Protein AF-A0A661H367-F1 (afdb_monomer_lite)

Foldseek 3Di:
DPDDDLVLCVVLAFQWFAFQVQFDPQCVVQWPQDDPRITTGDVVVQVVLLVVLLLVLLQCLLVVFAEEEEDQDPLQLVLQVVLCVVLVHFYFRHDDDQCVQVVVVVVVVLLVLLVVLVVCVVVVVLVVDDPVVSVVSVVSNVVSCNGCVSVSPPPHHGQAYEYQECPRCVSVLVSCLVVVRAYAYEDGRNDNPPSHPRYRDTDRNRSSNSNVSSNSSSVSSNVSNVVHPPPPPPPPPQPADVVGDGDDDDDDDDDDDDDDDDDDDDDDDDDDDDDDDCVVVVVVVVVVVVVVVVVVVVVVVVVVVVVVVVVVVVVVVVVVVVVVVVVVVVVVVVVVVVVVVVVVVVVVVVVVVVVVVVVVVVVVVVVVVVVVVVVVVVVVVVVVVVVVVVVVVVVVVVVVVVVVVVVVVVVVVVVVVVVVVVVD

Radius of gyration: 47.29 Å; chains: 1; bounding box: 108×113×155 Å

Secondary structure (DSSP, 8-state):
-----HHHHHHHTTTEEEETTS--GGGGGGEEEEETTEEEE-HHHHHHHHHHHHHHHHHHHHTT--EEEE--SHHHHHHHHHHHHHHT--EE-S-PPTTTTTTHHHHHHHHHHHHHHHHHHHTTGGGGS-HHHHHHHHHHHHHHHHHHGGGTT--S--SEEEEE-TTTTHHHHHHHHHHT--EEEEE-TTS--TT-SEEEES-SS-HHHHHHHHHHHHHHHHHHHHTS-----------B-TT--B---PPP------------------------SSHHHHHHHHHHHHHHHHHHHHHHHHHHHHHHHHHHHHHHHHHHHHHHHHHHHHHHHHHHHHHHHHHHHHHHHHHHHHHHHHHHHHHHHHHHHHHHHHHHHHHHHHHHHHHHHHHHHHHHHHHHHHHHHHHHHHHHHHHHHHHHTT--

pLDDT: mean 75.85, std 22.74, range [24.61, 97.81]

Sequence (424 aa):
MPNITMRQMLEAGVHFGHQTRYWDPKMAPYIFGARGKIHIINLEKSLPMLVDSMNFIGGIAAKRGNIIFVGTKRAASKSIAEEAQRCGMPYVSHRWLGGMLTNFRTIRQSIKRLRQIEKMEEDGSFARLVKKEVLQLTREQEKLEKTLGGIKDMKGLPDAMFVIDVGHEDIAVKEARKLGIPVIAVVDTNCSPNNLDYVIPGNDDAIRSIRLYTQLAADAILEGRASVPHIEDSDEFVELDEHGNPVKRAAKAPKAKADKAAPKKVAKKVVVKKAPEVAEKIEAKAAEVTEKVKTEVAKVTEKVEAAAEELTEKVKAEVSEVAEKVKAEATKVVEKAKADTAEITEKVKAEVSEVAEKVKTEASKVAEKVKAEAAKVVEKVEAAAEEIAEKVEATVPKKKAAAKKKVAKKKTTKKKVAKKAAED

Structure (mmCIF, N/CA/C/O backbone):
data_AF-A0A661H367-F1
#
_entry.id   AF-A0A661H367-F1
#
loop_
_atom_site.group_PDB
_atom_site.id
_atom_site.type_symbol
_atom_site.label_atom_id
_atom_site.label_alt_id
_atom_site.label_comp_id
_atom_site.label_asym_id
_atom_site.label_entity_id
_atom_site.label_seq_id
_atom_site.pdbx_PDB_ins_code
_atom_site.Cartn_x
_atom_site.Cartn_y
_atom_site.Cartn_z
_atom_site.occupancy
_atom_site.B_iso_or_equiv
_atom_site.auth_seq_id
_atom_site.auth_comp_id
_atom_site.auth_asym_id
_atom_site.auth_atom_id
_atom_site.pdbx_PDB_model_num
ATOM 1 N N . MET A 1 1 ? -9.021 -12.957 -15.674 1.00 59.44 1 MET A N 1
ATOM 2 C CA . MET A 1 1 ? -8.026 -11.929 -15.324 1.00 59.44 1 MET A CA 1
ATOM 3 C C . MET A 1 1 ? -8.018 -10.836 -16.370 1.00 59.44 1 MET A C 1
ATOM 5 O O . MET A 1 1 ? -8.170 -11.154 -17.551 1.00 59.44 1 MET A O 1
ATOM 9 N N . PRO A 1 2 ? -7.800 -9.569 -15.981 1.00 58.97 2 PRO A N 1
ATOM 10 C CA . PRO A 1 2 ? -7.563 -8.496 -16.936 1.00 58.97 2 PRO A CA 1
ATOM 11 C C . PRO A 1 2 ? -6.295 -8.796 -17.749 1.00 58.97 2 PRO A C 1
ATOM 13 O O . PRO A 1 2 ? -5.210 -8.984 -17.200 1.00 58.97 2 PRO A O 1
ATOM 16 N N . ASN A 1 3 ? -6.438 -8.853 -19.073 1.00 75.44 3 ASN A N 1
ATOM 17 C CA . ASN A 1 3 ? -5.317 -9.036 -19.991 1.00 75.44 3 ASN A CA 1
ATOM 18 C C . ASN A 1 3 ? -4.478 -7.755 -20.022 1.00 75.44 3 ASN A C 1
ATOM 20 O O . ASN A 1 3 ? -4.769 -6.840 -20.795 1.00 75.44 3 ASN A O 1
ATOM 24 N N . ILE A 1 4 ? -3.450 -7.677 -19.174 1.00 87.88 4 ILE A N 1
ATOM 25 C CA . ILE A 1 4 ? -2.511 -6.562 -19.219 1.00 87.88 4 ILE A CA 1
ATOM 26 C C . ILE A 1 4 ? -1.528 -6.721 -20.375 1.00 87.88 4 ILE A C 1
ATOM 28 O O . ILE A 1 4 ? -0.967 -7.789 -20.614 1.00 87.88 4 ILE A O 1
ATOM 32 N N . THR A 1 5 ? -1.304 -5.629 -21.096 1.00 92.88 5 THR A N 1
ATOM 33 C CA . THR A 1 5 ? -0.332 -5.579 -22.190 1.00 92.88 5 THR A CA 1
ATOM 34 C C . THR A 1 5 ? 0.922 -4.816 -21.771 1.00 92.88 5 THR A C 1
ATOM 36 O O . THR A 1 5 ? 0.854 -3.852 -21.005 1.00 92.88 5 THR A O 1
ATOM 39 N N . MET A 1 6 ? 2.078 -5.169 -22.348 1.00 92.88 6 MET A N 1
ATOM 40 C CA . MET A 1 6 ? 3.320 -4.402 -22.147 1.00 92.88 6 MET A CA 1
ATOM 41 C C . MET A 1 6 ? 3.151 -2.917 -22.505 1.00 92.88 6 MET A C 1
ATOM 43 O O . MET A 1 6 ? 3.746 -2.048 -21.872 1.00 92.88 6 MET A O 1
ATOM 47 N N . ARG A 1 7 ? 2.290 -2.610 -23.485 1.00 93.56 7 ARG A N 1
ATOM 48 C CA . ARG A 1 7 ? 1.959 -1.237 -23.878 1.00 93.56 7 ARG A CA 1
ATOM 49 C C . ARG A 1 7 ? 1.334 -0.441 -22.731 1.00 93.56 7 ARG A C 1
ATOM 51 O O . ARG A 1 7 ? 1.752 0.688 -22.501 1.00 93.56 7 ARG A O 1
ATOM 58 N N . GLN A 1 8 ? 0.386 -1.025 -22.000 1.00 94.00 8 GLN A N 1
ATOM 59 C CA . GLN A 1 8 ? -0.237 -0.370 -20.844 1.00 94.00 8 GLN A CA 1
ATOM 60 C C . GLN A 1 8 ? 0.781 -0.120 -19.723 1.00 94.00 8 GLN A C 1
ATOM 62 O O . GLN A 1 8 ? 0.785 0.955 -19.130 1.00 94.00 8 GLN A O 1
ATOM 67 N N . MET A 1 9 ? 1.699 -1.064 -19.476 1.00 94.56 9 MET A N 1
ATOM 68 C CA . MET A 1 9 ? 2.781 -0.877 -18.496 1.00 94.56 9 MET A CA 1
ATOM 69 C C . MET A 1 9 ? 3.755 0.240 -18.909 1.00 94.56 9 MET A C 1
ATOM 71 O O . MET A 1 9 ? 4.189 1.035 -18.071 1.00 94.56 9 MET A O 1
ATOM 75 N N . LEU A 1 10 ? 4.080 0.339 -20.204 1.00 94.62 10 LEU A N 1
ATOM 76 C CA . LEU A 1 10 ? 4.885 1.438 -20.743 1.00 94.62 10 LEU A CA 1
ATOM 77 C C . LEU A 1 10 ? 4.183 2.787 -20.567 1.00 94.62 10 LEU A C 1
ATOM 79 O O . LEU A 1 10 ? 4.796 3.727 -20.066 1.00 94.62 10 LEU A O 1
ATOM 83 N N . GLU A 1 11 ? 2.902 2.873 -20.924 1.00 94.88 11 GLU A N 1
ATOM 84 C CA . GLU A 1 11 ? 2.102 4.098 -20.833 1.00 94.88 11 GLU A CA 1
ATOM 85 C C . GLU A 1 11 ? 1.917 4.575 -19.386 1.00 94.88 11 GLU A C 1
ATOM 87 O O . GLU A 1 11 ? 2.019 5.774 -19.104 1.00 94.88 11 GLU A O 1
ATOM 92 N N . ALA A 1 12 ? 1.726 3.640 -18.452 1.00 95.38 12 ALA A N 1
ATOM 93 C CA . ALA A 1 12 ? 1.651 3.920 -17.021 1.00 95.38 12 ALA A CA 1
ATOM 94 C C . ALA A 1 12 ? 3.002 4.338 -16.408 1.00 95.38 12 ALA A C 1
ATOM 96 O O . ALA A 1 12 ? 3.026 4.898 -15.312 1.00 95.38 12 ALA A O 1
ATOM 97 N N . GLY A 1 13 ? 4.118 4.112 -17.110 1.00 95.69 13 GLY A N 1
ATOM 98 C CA . GLY A 1 13 ? 5.458 4.485 -16.652 1.00 95.69 13 GLY A CA 1
ATOM 99 C C . GLY A 1 13 ? 6.113 3.471 -15.710 1.00 95.69 13 GLY A C 1
ATOM 100 O O . GLY A 1 13 ? 6.983 3.852 -14.933 1.00 95.69 13 GLY A O 1
ATOM 101 N N . VAL A 1 14 ? 5.729 2.191 -15.784 1.00 96.56 14 VAL A N 1
ATOM 102 C CA . VAL A 1 14 ? 6.268 1.102 -14.938 1.00 96.56 14 VAL A CA 1
ATOM 103 C C . VAL A 1 14 ? 7.763 0.848 -15.172 1.00 96.56 14 VAL A C 1
ATOM 105 O O . VAL A 1 14 ? 8.480 0.438 -14.269 1.00 96.56 14 VAL A O 1
ATOM 108 N N . HIS A 1 15 ? 8.242 1.106 -16.386 1.00 96.44 15 HIS A N 1
ATOM 109 C CA . HIS A 1 15 ? 9.617 0.842 -16.811 1.00 96.44 15 HIS A CA 1
ATOM 110 C C . HIS A 1 15 ? 10.653 1.832 -16.261 1.00 96.44 15 HIS A C 1
ATOM 112 O O . HIS A 1 15 ? 11.850 1.591 -16.410 1.00 96.44 15 HIS A O 1
ATOM 118 N N . PHE A 1 16 ? 10.228 2.956 -15.683 1.00 97.00 16 PHE A N 1
ATOM 119 C CA . PHE A 1 16 ? 11.150 3.913 -15.079 1.00 97.00 16 PHE A CA 1
ATOM 120 C C . PHE A 1 16 ? 11.562 3.431 -13.694 1.00 97.00 16 PHE A C 1
ATOM 122 O O . PHE A 1 16 ? 10.696 3.154 -12.876 1.00 97.00 16 PHE A O 1
ATOM 129 N N . GLY A 1 17 ? 12.864 3.350 -13.441 1.00 95.69 17 GLY A N 1
ATOM 130 C CA . GLY A 1 17 ? 13.389 3.168 -12.094 1.00 95.69 17 GLY A CA 1
ATOM 131 C C . GLY A 1 17 ? 13.978 4.450 -11.511 1.00 95.69 17 GLY A C 1
ATOM 132 O O . GLY A 1 17 ? 13.756 5.557 -12.006 1.00 95.69 17 GLY A O 1
ATOM 133 N N . HIS A 1 18 ? 14.812 4.286 -10.493 1.00 95.62 18 HIS A N 1
ATOM 134 C CA . HIS A 1 18 ? 15.560 5.354 -9.845 1.00 95.62 18 HIS A CA 1
ATOM 135 C C . HIS A 1 18 ? 16.858 5.724 -10.588 1.00 95.62 18 HIS A C 1
ATOM 137 O O . HIS A 1 18 ? 17.266 5.136 -11.597 1.00 95.62 18 HIS A O 1
ATOM 143 N N . GLN A 1 19 ? 17.533 6.757 -10.075 1.00 96.38 19 GLN A N 1
ATOM 144 C CA . GLN A 1 19 ? 18.829 7.199 -10.585 1.00 96.38 19 GLN A CA 1
ATOM 145 C C . GLN A 1 19 ? 19.909 6.127 -10.393 1.00 96.38 19 GLN A C 1
ATOM 147 O O . GLN A 1 19 ? 19.949 5.458 -9.362 1.00 96.38 19 GLN A O 1
ATOM 152 N N . THR A 1 20 ? 20.874 6.059 -11.314 1.00 94.00 20 THR A N 1
ATOM 153 C CA . THR A 1 20 ? 21.928 5.022 -11.324 1.00 94.00 20 THR A CA 1
ATOM 154 C C . THR A 1 20 ? 22.820 4.968 -10.082 1.00 94.00 20 THR A C 1
ATOM 156 O O . THR A 1 20 ? 23.511 3.983 -9.855 1.00 94.00 20 THR A O 1
ATOM 159 N N . ARG A 1 21 ? 22.834 6.027 -9.268 1.00 94.88 21 ARG A N 1
ATOM 160 C CA . ARG A 1 21 ? 23.599 6.092 -8.012 1.00 94.88 21 ARG A CA 1
ATOM 161 C C . ARG A 1 21 ? 22.898 5.448 -6.813 1.00 94.88 21 ARG A C 1
ATOM 163 O O . ARG A 1 21 ? 23.562 5.194 -5.819 1.00 94.88 21 ARG A O 1
ATOM 170 N N . TYR A 1 22 ? 21.585 5.235 -6.889 1.00 92.06 22 TYR A N 1
ATOM 171 C CA . TYR A 1 22 ? 20.766 4.750 -5.772 1.00 92.06 22 TYR A CA 1
ATOM 172 C C . TYR A 1 22 ? 20.298 3.305 -5.961 1.00 92.06 22 TYR A C 1
ATOM 174 O O . TYR A 1 22 ? 19.381 2.876 -5.274 1.00 92.06 22 TYR A O 1
ATOM 182 N N . TRP A 1 23 ? 20.892 2.568 -6.898 1.00 94.25 23 TRP A N 1
ATOM 183 C CA . TRP A 1 23 ? 20.453 1.216 -7.218 1.00 94.25 23 TRP A CA 1
ATOM 184 C C . TRP A 1 23 ? 20.989 0.163 -6.234 1.00 94.25 23 TRP A C 1
ATOM 186 O O . TRP A 1 23 ? 22.117 0.268 -5.745 1.00 94.25 23 TRP A O 1
ATOM 196 N N . ASP A 1 24 ? 20.190 -0.870 -5.975 1.00 94.62 24 ASP A N 1
ATOM 197 C CA . ASP A 1 24 ? 20.598 -2.079 -5.266 1.00 94.62 24 ASP A CA 1
ATOM 198 C C . ASP A 1 24 ? 21.193 -3.082 -6.279 1.00 94.62 24 ASP A C 1
ATOM 200 O O . ASP A 1 24 ? 20.520 -3.457 -7.247 1.00 94.62 24 ASP A O 1
ATOM 204 N N . PRO A 1 25 ? 22.431 -3.576 -6.076 1.00 94.94 25 PRO A N 1
ATOM 205 C CA . PRO A 1 25 ? 23.066 -4.521 -6.996 1.00 94.94 25 PRO A CA 1
ATOM 206 C C . PRO A 1 25 ? 22.274 -5.814 -7.245 1.00 94.94 25 PRO A C 1
ATOM 208 O O . PRO A 1 25 ? 22.415 -6.429 -8.301 1.00 94.94 25 PRO A O 1
ATOM 211 N N . LYS A 1 26 ? 21.424 -6.248 -6.308 1.00 94.69 26 LYS A N 1
ATOM 212 C CA . LYS A 1 26 ? 20.593 -7.454 -6.461 1.00 94.69 26 LYS A CA 1
ATOM 213 C C . LYS A 1 26 ? 19.439 -7.251 -7.437 1.00 94.69 26 LYS A C 1
ATOM 215 O O . LYS A 1 26 ? 18.893 -8.239 -7.920 1.00 94.69 26 LYS A O 1
ATOM 220 N N . MET A 1 27 ? 19.099 -6.004 -7.770 1.00 95.06 27 MET A N 1
ATOM 221 C CA . MET A 1 27 ? 18.138 -5.693 -8.829 1.00 95.06 27 MET A CA 1
ATOM 222 C C . MET A 1 27 ? 18.734 -5.803 -10.236 1.00 95.06 27 MET A C 1
ATOM 224 O O . MET A 1 27 ? 17.979 -5.742 -11.205 1.00 95.06 27 MET A O 1
ATOM 228 N N . ALA A 1 28 ? 20.047 -6.042 -10.383 1.00 94.06 28 ALA A N 1
ATOM 229 C CA . ALA A 1 28 ? 20.707 -6.193 -11.685 1.00 94.06 28 ALA A CA 1
ATOM 230 C C . ALA A 1 28 ? 19.980 -7.121 -12.678 1.00 94.06 28 ALA A C 1
ATOM 232 O O . ALA A 1 28 ? 19.849 -6.731 -13.837 1.00 94.06 28 ALA A O 1
ATOM 233 N N . PRO A 1 29 ? 19.440 -8.295 -12.281 1.00 94.75 29 PRO A N 1
ATOM 234 C CA . PRO A 1 29 ? 18.737 -9.173 -13.214 1.00 94.75 29 PRO A CA 1
ATOM 235 C C . PRO A 1 29 ? 17.450 -8.565 -13.786 1.00 94.75 29 PRO A C 1
ATOM 237 O O . PRO A 1 29 ? 17.019 -8.978 -14.861 1.00 94.75 29 PRO A O 1
ATOM 240 N N . TYR A 1 30 ? 16.825 -7.619 -13.086 1.00 95.69 30 TYR A N 1
ATOM 241 C CA . TYR A 1 30 ? 15.553 -7.004 -13.470 1.00 95.69 30 TYR A CA 1
ATOM 242 C C . TYR A 1 30 ? 15.728 -5.671 -14.207 1.00 95.69 30 TYR A C 1
ATOM 244 O O . TYR A 1 30 ? 14.757 -5.122 -14.723 1.00 95.69 30 TYR A O 1
ATOM 252 N N . ILE A 1 31 ? 16.954 -5.155 -14.293 1.00 96.12 31 ILE A N 1
ATOM 253 C CA . ILE A 1 31 ? 17.273 -3.907 -14.986 1.00 96.12 31 ILE A CA 1
ATOM 254 C C . ILE A 1 31 ? 17.646 -4.226 -16.437 1.00 96.12 31 ILE A C 1
ATOM 256 O O . ILE A 1 31 ? 18.522 -5.043 -16.703 1.00 96.12 31 ILE A O 1
ATOM 260 N N . PHE A 1 32 ? 16.986 -3.564 -17.386 1.00 96.19 32 PHE A N 1
ATOM 261 C CA . PHE A 1 32 ? 17.291 -3.667 -18.815 1.00 96.19 32 PHE A CA 1
ATOM 262 C C . PHE A 1 32 ? 18.526 -2.839 -19.197 1.00 96.19 32 PHE A C 1
ATOM 264 O O . PHE A 1 32 ? 19.344 -3.254 -20.011 1.00 96.19 32 PHE A O 1
ATOM 271 N N . GLY A 1 33 ? 18.669 -1.652 -18.605 1.00 95.31 33 GLY A N 1
ATOM 272 C CA . GLY A 1 33 ? 19.782 -0.744 -18.871 1.00 95.31 33 GLY A CA 1
ATOM 273 C C . GLY A 1 33 ? 19.618 0.591 -18.152 1.00 95.31 33 GLY A C 1
ATOM 274 O O . GLY A 1 33 ? 18.837 0.708 -17.209 1.00 95.31 33 GLY A O 1
ATOM 275 N N . ALA A 1 34 ? 20.344 1.615 -18.596 1.00 95.00 34 ALA A N 1
ATOM 276 C CA . ALA A 1 34 ? 20.198 2.977 -18.088 1.00 95.00 34 ALA A CA 1
ATOM 277 C C . ALA A 1 34 ? 20.169 3.992 -19.237 1.00 95.00 34 ALA A C 1
ATOM 279 O O . ALA A 1 34 ? 20.954 3.901 -20.180 1.00 95.00 34 ALA A O 1
ATOM 280 N N . ARG A 1 35 ? 19.284 4.990 -19.145 1.00 95.75 35 ARG A N 1
ATOM 281 C CA . ARG A 1 35 ? 19.180 6.106 -20.098 1.00 95.75 35 ARG A CA 1
ATOM 282 C C . ARG A 1 35 ? 19.041 7.407 -19.325 1.00 95.75 35 ARG A C 1
ATOM 284 O O . ARG A 1 35 ? 18.224 7.506 -18.420 1.00 95.75 35 ARG A O 1
ATOM 291 N N . GLY A 1 36 ? 19.848 8.413 -19.661 1.00 93.25 36 GLY A N 1
ATOM 292 C CA . GLY A 1 36 ? 19.768 9.716 -18.989 1.00 93.25 36 GLY A CA 1
ATOM 293 C C . GLY A 1 36 ? 19.978 9.643 -17.469 1.00 93.25 36 GLY A C 1
ATOM 294 O O . GLY A 1 36 ? 19.360 10.408 -16.741 1.00 93.25 36 GLY A O 1
ATOM 295 N N . LYS A 1 37 ? 20.838 8.724 -16.993 1.00 94.25 37 LYS A N 1
ATOM 296 C CA . LYS A 1 37 ? 21.111 8.443 -15.565 1.00 94.25 37 LYS A CA 1
ATOM 297 C C . LYS A 1 37 ? 19.939 7.837 -14.778 1.00 94.25 37 LYS A C 1
ATOM 299 O O . LYS A 1 37 ? 20.017 7.783 -13.553 1.00 94.25 37 LYS A O 1
ATOM 304 N N . ILE A 1 38 ? 18.899 7.360 -15.456 1.00 96.31 38 ILE A N 1
ATOM 305 C CA . ILE A 1 38 ? 17.772 6.635 -14.861 1.00 96.31 38 ILE A CA 1
ATOM 306 C C . ILE A 1 38 ? 17.841 5.178 -15.319 1.00 96.31 38 ILE A C 1
ATOM 308 O O . ILE A 1 38 ? 18.082 4.914 -16.503 1.00 96.31 38 ILE A O 1
ATOM 312 N N . HIS A 1 39 ? 17.662 4.236 -14.396 1.00 96.88 39 HIS A N 1
ATOM 313 C CA . HIS A 1 39 ? 17.560 2.824 -14.747 1.00 96.88 39 HIS A CA 1
ATOM 314 C C . HIS A 1 39 ? 16.228 2.519 -15.431 1.00 96.88 39 HIS A C 1
ATOM 316 O O . HIS A 1 39 ? 15.185 3.058 -15.074 1.00 96.88 39 HIS A O 1
ATOM 322 N N . ILE A 1 40 ? 16.277 1.640 -16.427 1.00 96.94 40 ILE A N 1
ATOM 323 C CA . ILE A 1 40 ? 15.097 1.127 -17.116 1.00 96.94 40 ILE A CA 1
ATOM 324 C C . ILE A 1 40 ? 14.875 -0.301 -16.638 1.00 96.94 40 ILE A C 1
ATOM 326 O O . ILE A 1 40 ? 15.765 -1.144 -16.769 1.00 96.94 40 ILE A O 1
ATOM 330 N N . ILE A 1 41 ? 13.695 -0.567 -16.094 1.00 97.19 41 ILE A N 1
ATOM 331 C CA . ILE A 1 41 ? 13.276 -1.888 -15.622 1.00 97.19 41 ILE A CA 1
ATOM 332 C C . ILE A 1 41 ? 12.848 -2.739 -16.823 1.00 97.19 41 ILE A C 1
ATOM 334 O O . ILE A 1 41 ? 12.212 -2.247 -17.760 1.00 97.19 41 ILE A O 1
ATOM 338 N N . ASN A 1 42 ? 13.215 -4.021 -16.816 1.00 96.31 42 ASN A N 1
ATOM 339 C CA . ASN A 1 42 ? 12.903 -4.951 -17.892 1.00 96.31 42 ASN A CA 1
ATOM 340 C C . ASN A 1 42 ? 11.453 -5.457 -17.802 1.00 96.31 42 ASN A C 1
ATOM 342 O O . ASN A 1 42 ? 11.155 -6.396 -17.061 1.00 96.31 42 ASN A O 1
ATOM 346 N N . LEU A 1 43 ? 10.572 -4.887 -18.628 1.00 95.12 43 LEU A N 1
ATOM 347 C CA . LEU A 1 43 ? 9.160 -5.271 -18.687 1.00 95.12 43 LEU A CA 1
ATOM 348 C C . LEU A 1 43 ? 8.909 -6.697 -19.191 1.00 95.12 43 LEU A C 1
ATOM 350 O O . LEU A 1 43 ? 7.883 -7.273 -18.837 1.00 95.12 43 LEU A O 1
ATOM 354 N N . GLU A 1 44 ? 9.825 -7.287 -19.965 1.00 94.56 44 GLU A N 1
ATOM 355 C CA . GLU A 1 44 ? 9.702 -8.686 -20.406 1.00 94.56 44 GLU A CA 1
ATOM 356 C C . GLU A 1 44 ? 9.755 -9.646 -19.215 1.00 94.56 44 GLU A C 1
ATOM 358 O O . GLU A 1 44 ? 9.139 -10.707 -19.246 1.00 94.56 44 GLU A O 1
ATOM 363 N N . LYS A 1 45 ? 10.462 -9.252 -18.147 1.00 94.06 45 LYS A N 1
ATOM 364 C CA . LYS A 1 45 ? 10.489 -9.973 -16.871 1.00 94.06 45 LYS A CA 1
ATOM 365 C C . LYS A 1 45 ? 9.356 -9.532 -15.952 1.00 94.06 45 LYS A C 1
ATOM 367 O O . LYS A 1 45 ? 8.729 -10.375 -15.323 1.00 94.06 45 LYS A O 1
ATOM 372 N N . SER A 1 46 ? 9.061 -8.234 -15.892 1.00 95.06 46 SER A N 1
ATOM 373 C CA . SER A 1 46 ? 8.014 -7.716 -15.007 1.00 95.06 46 SER A CA 1
ATOM 374 C C . SER A 1 46 ? 6.621 -8.233 -15.347 1.00 95.06 46 SER A C 1
ATOM 376 O O . SER A 1 46 ? 5.855 -8.522 -14.437 1.00 95.06 46 SER A O 1
ATOM 378 N N . LEU A 1 47 ? 6.274 -8.349 -16.633 1.00 94.56 47 LEU A N 1
ATOM 379 C CA . LEU A 1 47 ? 4.944 -8.782 -17.064 1.00 94.56 47 LEU A CA 1
ATOM 380 C C . LEU A 1 47 ? 4.584 -10.205 -16.586 1.00 94.56 47 LEU A C 1
ATOM 382 O O . LEU A 1 47 ? 3.549 -10.333 -15.933 1.00 94.56 47 LEU A O 1
ATOM 386 N N . PRO A 1 48 ? 5.382 -11.263 -16.842 1.00 94.94 48 PRO A N 1
ATOM 387 C CA . PRO A 1 48 ? 5.054 -12.599 -16.345 1.00 94.94 48 PRO A CA 1
ATOM 388 C C . PRO A 1 48 ? 5.009 -12.642 -14.812 1.00 94.94 48 PRO A C 1
ATOM 390 O O . PRO A 1 48 ? 4.057 -13.172 -14.252 1.00 94.94 48 PRO A O 1
ATOM 393 N N . MET A 1 49 ? 5.952 -11.988 -14.125 1.00 95.56 49 MET A N 1
ATOM 394 C CA . MET A 1 49 ? 5.969 -11.950 -12.656 1.00 95.56 49 MET A CA 1
ATOM 395 C C . MET A 1 49 ? 4.753 -11.217 -12.065 1.00 95.56 49 MET A C 1
ATOM 397 O O . MET A 1 49 ? 4.217 -11.620 -11.031 1.00 95.56 49 MET A O 1
ATOM 401 N N . LEU A 1 50 ? 4.286 -10.155 -12.729 1.00 95.31 50 LEU A N 1
ATOM 402 C CA . LEU A 1 50 ? 3.053 -9.457 -12.378 1.00 95.31 50 LEU A CA 1
ATOM 403 C C . LEU A 1 50 ? 1.848 -10.388 -12.530 1.00 95.31 50 LEU A C 1
ATOM 405 O O . LEU A 1 50 ? 1.035 -10.477 -11.617 1.00 95.31 50 LEU A O 1
ATOM 409 N N . VAL A 1 51 ? 1.745 -11.105 -13.650 1.00 94.69 51 VAL A N 1
ATOM 410 C CA . VAL A 1 51 ? 0.651 -12.055 -13.903 1.00 94.69 51 VAL A CA 1
ATOM 411 C C . VAL A 1 51 ? 0.642 -13.178 -12.862 1.00 94.69 51 VAL A C 1
ATOM 413 O O . VAL A 1 51 ? -0.412 -13.469 -12.300 1.00 94.69 51 VAL A O 1
ATOM 416 N N . ASP A 1 52 ? 1.800 -13.752 -12.537 1.00 95.25 52 ASP A N 1
ATOM 417 C CA . ASP A 1 52 ? 1.933 -14.791 -11.507 1.00 95.25 52 ASP A CA 1
ATOM 418 C C . ASP A 1 52 ? 1.511 -14.280 -10.122 1.00 95.25 52 ASP A C 1
ATOM 420 O O . ASP A 1 52 ? 0.792 -14.960 -9.386 1.00 95.25 52 ASP A O 1
ATOM 424 N N . SER A 1 53 ? 1.878 -13.040 -9.795 1.00 95.56 53 SER A N 1
ATOM 425 C CA . SER A 1 53 ? 1.470 -12.383 -8.550 1.00 95.56 53 SER A CA 1
ATOM 426 C C . SER A 1 53 ? -0.046 -12.168 -8.485 1.00 95.56 53 SER A C 1
ATOM 428 O O . SER A 1 53 ? -0.669 -12.446 -7.460 1.00 95.56 53 SER A O 1
ATOM 430 N N . MET A 1 54 ? -0.664 -11.714 -9.580 1.00 95.06 54 MET A N 1
ATOM 431 C CA . MET A 1 54 ? -2.116 -11.503 -9.650 1.00 95.06 54 MET A CA 1
ATOM 432 C C . MET A 1 54 ? -2.892 -12.824 -9.586 1.00 95.06 54 MET A C 1
ATOM 434 O O . MET A 1 54 ? -3.925 -12.894 -8.920 1.00 95.06 54 MET A O 1
ATOM 438 N N . ASN A 1 55 ? -2.366 -13.892 -10.191 1.00 94.31 55 ASN A N 1
ATOM 439 C CA . ASN A 1 55 ? -2.904 -15.247 -10.054 1.00 94.31 55 ASN A CA 1
ATOM 440 C C . ASN A 1 55 ? -2.901 -15.717 -8.595 1.00 94.31 55 ASN A C 1
ATOM 442 O O . ASN A 1 55 ? -3.896 -16.257 -8.109 1.00 94.31 55 ASN A O 1
ATOM 446 N N . PHE A 1 56 ? -1.794 -15.497 -7.882 1.00 95.56 56 PHE A N 1
ATOM 447 C CA . PHE A 1 56 ? -1.678 -15.857 -6.471 1.00 95.56 56 PHE A CA 1
ATOM 448 C C . PHE A 1 56 ? -2.684 -15.089 -5.599 1.00 95.56 56 PHE A C 1
ATOM 450 O O . PHE A 1 56 ? -3.399 -15.697 -4.799 1.00 95.56 56 PHE A O 1
ATOM 457 N N . ILE A 1 57 ? -2.802 -13.773 -5.815 1.00 95.62 57 ILE A N 1
ATOM 458 C CA . ILE A 1 57 ? -3.794 -12.910 -5.157 1.00 95.62 57 ILE A CA 1
ATOM 459 C C . ILE A 1 57 ? -5.221 -13.422 -5.417 1.00 95.62 57 ILE A C 1
ATOM 461 O O . ILE A 1 57 ? -5.992 -13.607 -4.471 1.00 95.62 57 ILE A O 1
ATOM 465 N N . GLY A 1 58 ? -5.565 -13.715 -6.676 1.00 95.00 58 GLY A N 1
ATOM 466 C CA . GLY A 1 58 ? -6.872 -14.263 -7.047 1.00 95.00 58 GLY A CA 1
ATOM 467 C C . GLY A 1 58 ? -7.161 -15.615 -6.383 1.00 95.00 58 GLY A C 1
ATOM 468 O O . GLY A 1 58 ? -8.270 -15.846 -5.900 1.00 95.00 58 GLY A O 1
ATOM 469 N N . GLY A 1 59 ? -6.152 -16.484 -6.267 1.00 95.06 59 GLY A N 1
ATOM 470 C CA . GLY A 1 59 ? -6.265 -17.780 -5.591 1.00 95.06 59 GLY A CA 1
ATOM 471 C C . GLY A 1 59 ? -6.512 -17.683 -4.080 1.00 95.06 59 GLY A C 1
ATOM 472 O O . GLY A 1 59 ? -7.222 -18.521 -3.521 1.00 95.06 59 GLY A O 1
ATOM 473 N N . ILE A 1 60 ? -5.968 -16.663 -3.409 1.00 94.94 60 ILE A N 1
ATOM 474 C CA . ILE A 1 60 ? -6.262 -16.379 -1.993 1.00 94.94 60 ILE A CA 1
ATOM 475 C C . ILE A 1 60 ? -7.672 -15.805 -1.846 1.00 94.94 60 ILE A C 1
ATOM 477 O O . ILE A 1 60 ? -8.432 -16.243 -0.979 1.00 94.94 60 ILE A O 1
ATOM 481 N N . ALA A 1 61 ? -8.046 -14.870 -2.719 1.00 94.75 61 ALA A N 1
ATOM 482 C CA . ALA A 1 61 ? -9.367 -14.252 -2.707 1.00 94.75 61 ALA A CA 1
ATOM 483 C C . ALA A 1 61 ? -10.493 -15.276 -2.936 1.00 94.75 61 ALA A C 1
ATOM 485 O O . ALA A 1 61 ? -11.520 -15.214 -2.259 1.00 94.75 61 ALA A O 1
ATOM 486 N N . ALA A 1 62 ? -10.273 -16.265 -3.809 1.00 94.19 62 ALA A N 1
ATOM 487 C CA . ALA A 1 62 ? -11.193 -17.384 -4.017 1.00 94.19 62 ALA A CA 1
ATOM 488 C C . ALA A 1 62 ? -11.418 -18.206 -2.734 1.00 94.19 62 ALA A C 1
ATOM 490 O O . ALA A 1 62 ? -12.528 -18.643 -2.450 1.00 94.19 62 ALA A O 1
ATOM 491 N N . LYS A 1 63 ? -10.398 -18.350 -1.881 1.00 93.62 63 LYS A N 1
ATOM 492 C CA . LYS A 1 63 ? -10.514 -19.030 -0.577 1.00 93.62 63 LYS A CA 1
ATOM 493 C C . LYS A 1 63 ? -11.139 -18.152 0.516 1.00 93.62 63 LYS A C 1
ATOM 495 O O . LYS A 1 63 ? -11.089 -18.523 1.685 1.00 93.62 63 LYS A O 1
ATOM 500 N N . ARG A 1 64 ? -11.699 -16.989 0.158 1.00 90.69 64 ARG A N 1
ATOM 501 C CA . ARG A 1 64 ? -12.173 -15.945 1.085 1.00 90.69 64 ARG A CA 1
ATOM 502 C C . ARG A 1 64 ? -11.081 -15.447 2.049 1.00 90.69 64 ARG A C 1
ATOM 504 O O . ARG A 1 64 ? -11.397 -14.969 3.136 1.00 90.69 64 ARG A O 1
ATOM 511 N N . GLY A 1 65 ? -9.812 -15.537 1.646 1.00 93.25 65 GLY A N 1
ATOM 512 C CA . GLY A 1 65 ? -8.695 -15.007 2.422 1.00 93.25 65 GLY A CA 1
ATOM 513 C C . GLY A 1 65 ? -8.663 -13.478 2.428 1.00 93.25 65 GLY A C 1
ATOM 514 O O . GLY A 1 65 ? -9.168 -12.824 1.510 1.00 93.25 65 GLY A O 1
ATOM 515 N N . ASN A 1 66 ? -8.055 -12.907 3.466 1.00 94.62 66 ASN A N 1
ATOM 516 C CA . ASN A 1 66 ? -7.866 -11.465 3.605 1.00 94.62 66 ASN A CA 1
ATOM 517 C C . ASN A 1 66 ? -6.476 -11.060 3.119 1.00 94.62 66 ASN A C 1
ATOM 519 O O . ASN A 1 66 ? -5.467 -11.565 3.611 1.00 94.62 66 ASN A O 1
ATOM 523 N N . ILE A 1 67 ? -6.421 -10.102 2.199 1.00 96.81 67 ILE A N 1
ATOM 524 C CA . ILE A 1 67 ? -5.168 -9.555 1.672 1.00 96.81 67 ILE A CA 1
ATOM 525 C C . ILE A 1 67 ? -5.051 -8.116 2.153 1.00 96.81 67 ILE A C 1
ATOM 527 O O . ILE A 1 67 ? -5.941 -7.314 1.887 1.00 96.81 67 ILE A O 1
ATOM 531 N N . ILE A 1 68 ? -3.977 -7.785 2.870 1.00 96.81 68 ILE A N 1
ATOM 532 C CA . ILE A 1 68 ? -3.757 -6.413 3.336 1.00 96.81 68 ILE A CA 1
ATOM 533 C C . ILE A 1 68 ? -2.968 -5.610 2.301 1.00 96.81 68 ILE A C 1
ATOM 535 O O . ILE A 1 68 ? -1.895 -6.031 1.868 1.00 96.81 68 ILE A O 1
ATOM 539 N N . PHE A 1 69 ? -3.492 -4.446 1.923 1.00 97.75 69 PHE A N 1
ATOM 540 C CA . PHE A 1 69 ? -2.817 -3.505 1.032 1.00 97.75 69 PHE A CA 1
ATOM 541 C C . PHE A 1 69 ? -1.997 -2.511 1.850 1.00 97.75 69 PHE A C 1
ATOM 543 O O . PHE A 1 69 ? -2.525 -1.846 2.741 1.00 97.75 69 PHE A O 1
ATOM 550 N N . VAL A 1 70 ? -0.712 -2.370 1.550 1.00 97.31 70 VAL A N 1
ATOM 551 C CA . VAL A 1 70 ? 0.199 -1.515 2.314 1.00 97.31 70 VAL A CA 1
ATOM 552 C C . VAL A 1 70 ? 0.933 -0.567 1.378 1.00 97.31 70 VAL A C 1
ATOM 554 O O . VAL A 1 70 ? 1.582 -0.991 0.425 1.00 97.31 70 VAL A O 1
ATOM 557 N N . GLY A 1 71 ? 0.838 0.726 1.672 1.00 96.12 71 GLY A N 1
ATOM 558 C CA . GLY A 1 71 ? 1.670 1.745 1.042 1.00 96.12 71 GLY A CA 1
ATOM 559 C C . GLY A 1 71 ? 1.388 3.118 1.632 1.00 96.12 71 GLY A C 1
ATOM 560 O O . GLY A 1 71 ? 0.323 3.713 1.469 1.00 96.12 71 GLY A O 1
ATOM 561 N N . THR A 1 72 ? 2.383 3.607 2.351 1.00 94.69 72 THR A N 1
ATOM 562 C CA . THR A 1 72 ? 2.381 4.842 3.137 1.00 94.69 72 THR A CA 1
ATOM 563 C C . THR A 1 72 ? 2.982 6.015 2.371 1.00 94.69 72 THR A C 1
ATOM 565 O O . THR A 1 72 ? 2.785 7.181 2.727 1.00 94.69 72 THR A O 1
ATOM 568 N N . LYS A 1 73 ? 3.682 5.720 1.272 1.00 94.31 73 LYS A N 1
ATOM 569 C CA . LYS A 1 73 ? 4.224 6.709 0.344 1.00 94.31 73 LYS A CA 1
ATOM 570 C C . LYS A 1 73 ? 3.118 7.635 -0.157 1.00 94.31 73 LYS A C 1
ATOM 572 O O . LYS A 1 73 ? 2.022 7.203 -0.513 1.00 94.31 73 LYS A O 1
ATOM 577 N N . ARG A 1 74 ? 3.414 8.936 -0.255 1.00 93.94 74 ARG A N 1
ATOM 578 C CA . ARG A 1 74 ? 2.432 9.967 -0.655 1.00 93.94 74 ARG A CA 1
ATOM 579 C C . ARG A 1 74 ? 1.764 9.673 -2.002 1.00 93.94 74 ARG A C 1
ATOM 581 O O . ARG A 1 74 ? 0.586 9.970 -2.160 1.00 93.94 74 ARG A O 1
ATOM 588 N N . ALA A 1 75 ? 2.508 9.099 -2.949 1.00 94.94 75 ALA A N 1
ATOM 589 C CA . ALA A 1 75 ? 1.996 8.722 -4.265 1.00 94.94 75 ALA A CA 1
ATOM 590 C C . ALA A 1 75 ? 1.087 7.476 -4.232 1.00 94.94 75 ALA A C 1
ATOM 592 O O . ALA A 1 75 ? 0.218 7.343 -5.090 1.00 94.94 75 ALA A O 1
ATOM 593 N N . ALA A 1 76 ? 1.262 6.594 -3.239 1.00 95.88 76 ALA A N 1
ATOM 594 C CA . ALA A 1 76 ? 0.532 5.332 -3.103 1.00 95.88 76 ALA A CA 1
ATOM 595 C C . ALA A 1 76 ? -0.714 5.445 -2.214 1.00 95.88 76 ALA A C 1
ATOM 597 O O . ALA A 1 76 ? -1.728 4.809 -2.491 1.00 95.88 76 ALA A O 1
ATOM 598 N N . SER A 1 77 ? -0.647 6.290 -1.181 1.00 94.25 77 SER A N 1
ATOM 599 C CA . SER A 1 77 ? -1.638 6.408 -0.105 1.00 94.25 77 SER A CA 1
ATOM 600 C C . SER A 1 77 ? -3.090 6.460 -0.603 1.00 94.25 77 SER A C 1
ATOM 602 O O . SER A 1 77 ? -3.934 5.684 -0.153 1.00 94.25 77 SER A O 1
ATOM 604 N N . LYS A 1 78 ? -3.377 7.335 -1.576 1.00 95.88 78 LYS A N 1
ATOM 605 C CA . LYS A 1 78 ? -4.730 7.512 -2.122 1.00 95.88 78 LYS A CA 1
ATOM 606 C C . LYS A 1 78 ? -5.179 6.310 -2.961 1.00 95.88 78 LYS A C 1
ATOM 608 O O . LYS A 1 78 ? -6.252 5.776 -2.709 1.00 95.88 78 LYS A O 1
ATOM 613 N N . SER A 1 79 ? -4.345 5.859 -3.901 1.00 96.69 79 SER A N 1
ATOM 614 C CA . SER A 1 79 ? -4.662 4.732 -4.793 1.00 96.69 79 SER A CA 1
ATOM 615 C C . SER A 1 79 ? -4.910 3.433 -4.023 1.00 96.69 79 SER A C 1
ATOM 617 O O . SER A 1 79 ? -5.813 2.678 -4.363 1.00 96.69 79 SER A O 1
ATOM 619 N N . ILE A 1 80 ? -4.133 3.187 -2.964 1.00 96.62 80 ILE A N 1
ATOM 620 C CA . ILE A 1 80 ? -4.310 2.016 -2.101 1.00 96.62 80 ILE A CA 1
ATOM 621 C C . ILE A 1 80 ? -5.627 2.086 -1.338 1.00 96.62 80 ILE A C 1
ATOM 623 O O . ILE A 1 80 ? -6.353 1.099 -1.316 1.00 96.62 80 ILE A O 1
ATOM 627 N N . ALA A 1 81 ? -5.940 3.229 -0.723 1.00 96.00 81 ALA A N 1
ATOM 628 C CA . ALA A 1 81 ? -7.173 3.371 0.044 1.00 96.00 81 ALA A CA 1
ATOM 629 C C . ALA A 1 81 ? -8.413 3.186 -0.845 1.00 96.00 81 ALA A C 1
ATOM 631 O O . ALA A 1 81 ? -9.302 2.421 -0.491 1.00 96.00 81 ALA A O 1
ATOM 632 N N . GLU A 1 82 ? -8.445 3.830 -2.015 1.00 96.69 82 GLU A N 1
ATOM 633 C CA . GLU A 1 82 ? -9.585 3.762 -2.938 1.00 96.69 82 GLU A CA 1
ATOM 634 C C . GLU A 1 82 ? -9.817 2.341 -3.476 1.00 96.69 82 GLU A C 1
ATOM 636 O O . GLU A 1 82 ? -10.935 1.829 -3.418 1.00 96.69 82 GLU A O 1
ATOM 641 N N . GLU A 1 83 ? -8.769 1.671 -3.969 1.00 96.62 83 GLU A N 1
ATOM 642 C CA . GLU A 1 83 ? -8.919 0.344 -4.581 1.00 96.62 83 GLU A CA 1
ATOM 643 C C . GLU A 1 83 ? -9.114 -0.769 -3.534 1.00 96.62 83 GLU A C 1
ATOM 645 O O . GLU A 1 83 ? -9.853 -1.722 -3.784 1.00 96.62 83 GLU A O 1
ATOM 650 N N . ALA A 1 84 ? -8.526 -0.642 -2.337 1.00 96.06 84 ALA A N 1
ATOM 651 C CA . ALA A 1 84 ? -8.752 -1.601 -1.255 1.00 96.06 84 ALA A CA 1
ATOM 652 C C . ALA A 1 84 ? -10.166 -1.492 -0.667 1.00 96.06 84 ALA A C 1
ATOM 654 O O . ALA A 1 84 ? -10.806 -2.511 -0.403 1.00 96.06 84 ALA A O 1
ATOM 655 N N . GLN A 1 85 ? -10.695 -0.270 -0.524 1.00 95.44 85 GLN A N 1
ATOM 656 C CA . GLN A 1 85 ? -12.099 -0.062 -0.158 1.00 95.44 85 GLN A CA 1
ATOM 657 C C . GLN A 1 85 ? -13.036 -0.641 -1.221 1.00 95.44 85 GLN A C 1
ATOM 659 O O . GLN A 1 85 ? -14.001 -1.323 -0.878 1.00 95.44 85 GLN A O 1
ATOM 664 N N . ARG A 1 86 ? -12.720 -0.448 -2.508 1.00 96.06 86 ARG A N 1
ATOM 665 C CA . ARG A 1 86 ? -13.496 -1.000 -3.628 1.00 96.06 86 ARG A CA 1
ATOM 666 C C . ARG A 1 86 ? -13.587 -2.529 -3.592 1.00 96.06 86 ARG A C 1
ATOM 668 O O . ARG A 1 86 ? -14.649 -3.067 -3.890 1.00 96.06 86 ARG A O 1
ATOM 675 N N . CYS A 1 87 ? -12.512 -3.237 -3.236 1.00 94.81 87 CYS A N 1
ATOM 676 C CA . CYS A 1 87 ? -12.530 -4.702 -3.132 1.00 94.81 87 CYS A CA 1
ATOM 677 C C . CYS A 1 87 ? -12.910 -5.230 -1.733 1.00 94.81 87 CYS A C 1
ATOM 679 O O . CYS A 1 87 ? -13.023 -6.447 -1.547 1.00 94.81 87 CYS A O 1
ATOM 681 N N . GLY A 1 88 ? -13.152 -4.342 -0.762 1.00 93.88 88 GLY A N 1
ATOM 682 C CA . GLY A 1 88 ? -13.518 -4.697 0.609 1.00 93.88 88 GLY A CA 1
ATOM 683 C C . GLY A 1 88 ? -12.404 -5.444 1.342 1.00 93.88 88 GLY A C 1
ATOM 684 O O . GLY A 1 88 ? -12.670 -6.457 1.994 1.00 93.88 88 GLY A O 1
ATOM 685 N N . MET A 1 89 ? -11.160 -4.996 1.169 1.00 95.69 89 MET A N 1
ATOM 686 C CA . MET A 1 89 ? -9.969 -5.572 1.791 1.00 95.69 89 MET A CA 1
ATOM 687 C C . MET A 1 89 ? -9.305 -4.588 2.757 1.00 95.69 89 MET A C 1
ATOM 689 O O . MET A 1 89 ? -9.412 -3.373 2.570 1.00 95.69 89 MET A O 1
ATOM 693 N N . PRO A 1 90 ? -8.604 -5.088 3.792 1.00 96.56 90 PRO A N 1
ATOM 694 C CA . PRO A 1 90 ? -7.918 -4.221 4.736 1.00 96.56 90 PRO A CA 1
ATOM 695 C C . PRO A 1 90 ? -6.763 -3.467 4.069 1.00 96.56 90 PRO A C 1
ATOM 697 O O . PRO A 1 90 ? -6.077 -3.994 3.192 1.00 96.56 90 PRO A O 1
ATOM 700 N N . TYR A 1 91 ? -6.504 -2.240 4.519 1.00 97.12 91 TYR A N 1
ATOM 701 C CA . TYR A 1 91 ? -5.422 -1.417 3.983 1.00 97.12 91 TYR A CA 1
ATOM 702 C C . TYR A 1 91 ? -4.730 -0.545 5.031 1.00 97.12 91 TYR A C 1
ATOM 704 O O . TYR A 1 91 ? -5.288 -0.200 6.072 1.00 97.12 91 TYR A O 1
ATOM 712 N N . VAL A 1 92 ? -3.499 -0.141 4.721 1.00 96.81 92 VAL A N 1
ATOM 713 C CA . VAL A 1 92 ? -2.716 0.838 5.476 1.00 96.81 92 VAL A CA 1
ATOM 714 C C . VAL A 1 92 ? -2.139 1.850 4.494 1.00 96.81 92 VAL A C 1
ATOM 716 O O . VAL A 1 92 ? -1.186 1.561 3.772 1.00 96.81 92 VAL A O 1
ATOM 719 N N . SER A 1 93 ? -2.717 3.053 4.480 1.00 95.25 93 SER A N 1
ATOM 720 C CA . SER A 1 93 ? -2.339 4.124 3.551 1.00 95.25 93 SER A CA 1
ATOM 721 C C . SER A 1 93 ? -1.519 5.251 4.185 1.00 95.25 93 SER A C 1
ATOM 723 O O . SER A 1 93 ? -0.958 6.071 3.461 1.00 95.25 93 SER A O 1
ATOM 725 N N . HIS A 1 94 ? -1.466 5.354 5.519 1.00 93.31 94 HIS A N 1
ATOM 726 C CA . HIS A 1 94 ? -0.828 6.496 6.186 1.00 93.31 94 HIS A CA 1
ATOM 727 C C . HIS A 1 94 ? 0.518 6.176 6.829 1.00 93.31 94 HIS A C 1
ATOM 729 O O . HIS A 1 94 ? 1.532 6.742 6.436 1.00 93.31 94 HIS A O 1
ATOM 735 N N . ARG A 1 95 ? 0.543 5.313 7.849 1.00 94.38 95 ARG A N 1
ATOM 736 C CA . ARG A 1 95 ? 1.778 4.925 8.537 1.00 94.38 95 ARG A CA 1
ATOM 737 C C . ARG A 1 95 ? 1.645 3.530 9.118 1.00 94.38 95 ARG A C 1
ATOM 739 O O . ARG A 1 95 ? 0.700 3.266 9.856 1.00 94.38 95 ARG A O 1
ATOM 746 N N . TRP A 1 96 ? 2.649 2.696 8.878 1.00 95.19 96 TRP A N 1
ATOM 747 C CA . TRP A 1 96 ? 2.784 1.419 9.559 1.00 95.19 96 TRP A CA 1
ATOM 748 C C . TRP A 1 96 ? 3.255 1.633 11.004 1.00 95.19 96 TRP A C 1
ATOM 750 O O . TRP A 1 96 ? 4.304 2.237 11.254 1.00 95.19 96 TRP A O 1
ATOM 760 N N . LEU A 1 97 ? 2.469 1.182 11.980 1.00 94.00 97 LEU A N 1
ATOM 761 C CA . LEU A 1 97 ? 2.903 1.130 13.374 1.00 94.00 97 LEU A CA 1
ATOM 762 C C . LEU A 1 97 ? 3.664 -0.180 13.583 1.00 94.00 97 LEU A C 1
ATOM 764 O O . LEU A 1 97 ? 3.157 -1.249 13.261 1.00 94.00 97 LEU A O 1
ATOM 768 N N . GLY A 1 98 ? 4.872 -0.107 14.140 1.00 94.69 98 GLY A N 1
ATOM 769 C CA . GLY A 1 98 ? 5.607 -1.316 14.506 1.00 94.69 98 GLY A CA 1
ATOM 770 C C . GLY A 1 98 ? 4.794 -2.159 15.490 1.00 94.69 98 GLY A C 1
ATOM 771 O O . GLY A 1 98 ? 4.240 -1.632 16.456 1.00 94.69 98 GLY A O 1
ATOM 772 N N . GLY A 1 99 ? 4.704 -3.457 15.231 1.00 93.81 99 GLY A N 1
ATOM 773 C CA . GLY A 1 99 ? 3.838 -4.369 15.966 1.00 93.81 99 GLY A CA 1
ATOM 774 C C . GLY A 1 99 ? 2.431 -4.507 15.387 1.00 93.81 99 GLY A C 1
ATOM 775 O O . GLY A 1 99 ? 1.601 -5.145 16.033 1.00 93.81 99 GLY A O 1
ATOM 776 N N . MET A 1 100 ? 2.142 -3.941 14.207 1.00 93.38 100 MET A N 1
ATOM 777 C CA . MET A 1 100 ? 0.821 -4.039 13.573 1.00 93.38 100 MET A CA 1
ATOM 778 C C . MET A 1 100 ? 0.357 -5.485 13.388 1.00 93.38 100 MET A C 1
ATOM 780 O O . MET A 1 100 ? -0.799 -5.794 13.672 1.00 93.38 100 MET A O 1
ATOM 784 N N . LEU A 1 101 ? 1.266 -6.374 12.983 1.00 94.50 101 LEU A N 1
ATOM 785 C CA . LEU A 1 101 ? 0.970 -7.796 12.813 1.00 94.50 101 LEU A CA 1
ATOM 786 C C . LEU A 1 101 ? 1.514 -8.617 13.978 1.00 94.50 101 LEU A C 1
ATOM 788 O O . LEU A 1 101 ? 0.821 -9.468 14.532 1.00 94.50 101 LEU A O 1
ATOM 792 N N . THR A 1 102 ? 2.749 -8.341 14.393 1.00 95.19 102 THR A N 1
ATOM 793 C CA . THR A 1 102 ? 3.425 -9.134 15.434 1.00 95.19 102 THR A CA 1
ATOM 794 C C . THR A 1 102 ? 2.852 -8.915 16.836 1.00 95.19 102 THR A C 1
ATOM 796 O O . THR A 1 102 ? 2.897 -9.828 17.658 1.00 95.19 102 THR A O 1
ATOM 799 N N . ASN A 1 103 ? 2.265 -7.745 17.110 1.00 94.50 103 ASN A N 1
ATOM 800 C CA . ASN A 1 103 ? 1.562 -7.427 18.354 1.00 94.50 103 ASN A CA 1
ATOM 801 C C . ASN A 1 103 ? 0.092 -7.043 18.091 1.00 94.50 103 ASN A C 1
ATOM 803 O O . ASN A 1 103 ? -0.438 -6.048 18.600 1.00 94.50 103 ASN A O 1
ATOM 807 N N . PHE A 1 104 ? -0.602 -7.873 17.310 1.00 92.50 104 PHE A N 1
ATOM 808 C CA . PHE A 1 104 ? -1.986 -7.607 16.920 1.00 92.50 104 PHE A CA 1
ATOM 809 C C . PHE A 1 104 ? -2.953 -7.487 18.113 1.00 92.50 104 PHE A C 1
ATOM 811 O O . PHE A 1 104 ? -3.961 -6.786 18.038 1.00 92.50 104 PHE A O 1
ATOM 818 N N . ARG A 1 105 ? -2.641 -8.109 19.262 1.00 92.50 105 ARG A N 1
ATOM 819 C CA . ARG A 1 105 ? -3.461 -8.006 20.481 1.00 92.50 105 ARG A CA 1
ATOM 820 C C . ARG A 1 105 ? -3.588 -6.562 20.974 1.00 92.50 105 ARG A C 1
ATOM 822 O O . ARG A 1 105 ? -4.697 -6.148 21.308 1.00 92.50 105 ARG A O 1
ATOM 829 N N . THR A 1 106 ? -2.490 -5.808 21.024 1.00 93.44 106 THR A N 1
ATOM 830 C CA . THR A 1 106 ? -2.508 -4.400 21.452 1.00 93.44 106 THR A CA 1
ATOM 831 C C . THR A 1 106 ? -3.183 -3.519 20.406 1.00 93.44 106 THR A C 1
ATOM 833 O O . THR A 1 106 ? -4.006 -2.677 20.747 1.00 93.44 106 THR A O 1
ATOM 836 N N . ILE A 1 107 ? -2.923 -3.767 19.123 1.00 94.06 107 ILE A N 1
ATOM 837 C CA . ILE A 1 107 ? -3.554 -3.019 18.026 1.00 94.06 107 ILE A CA 1
ATOM 838 C C . ILE A 1 107 ? -5.073 -3.204 18.038 1.00 94.06 107 ILE A C 1
ATOM 840 O O . ILE A 1 107 ? -5.817 -2.235 17.909 1.00 94.06 107 ILE A O 1
ATOM 844 N N . ARG A 1 108 ? -5.556 -4.420 18.313 1.00 92.19 108 ARG A N 1
ATOM 845 C CA . ARG A 1 108 ? -6.988 -4.700 18.473 1.00 92.19 108 ARG A CA 1
ATOM 846 C C . ARG A 1 108 ? -7.611 -3.915 19.636 1.00 92.19 108 ARG A C 1
ATOM 848 O O . ARG A 1 108 ? -8.775 -3.534 19.548 1.00 92.19 108 ARG A O 1
ATOM 855 N N . GLN A 1 109 ? -6.861 -3.629 20.706 1.00 94.12 109 GLN A N 1
ATOM 856 C CA . GLN A 1 109 ? -7.335 -2.747 21.784 1.00 94.12 109 GLN A CA 1
ATOM 857 C C . GLN A 1 109 ? -7.473 -1.299 21.301 1.00 94.12 109 GLN A C 1
ATOM 859 O O . GLN A 1 109 ? -8.478 -0.661 21.606 1.00 94.12 109 GLN A O 1
ATOM 864 N N . SER A 1 110 ? -6.528 -0.800 20.501 1.00 93.81 110 SER A N 1
ATOM 865 C CA . SER A 1 110 ? -6.626 0.527 19.879 1.00 93.81 110 SER A CA 1
ATOM 866 C C . SER A 1 110 ? -7.790 0.624 18.885 1.00 93.81 110 SER A C 1
ATOM 868 O O . SER A 1 110 ? -8.506 1.619 18.887 1.00 93.81 110 SER A O 1
ATOM 870 N N . ILE A 1 111 ? -8.058 -0.428 18.104 1.00 94.00 111 ILE A N 1
ATOM 871 C CA . ILE A 1 111 ? -9.241 -0.501 17.226 1.00 94.00 111 ILE A CA 1
ATOM 872 C C . ILE A 1 111 ? -10.533 -0.522 18.056 1.00 94.00 111 ILE A C 1
ATOM 874 O O . ILE A 1 111 ? -11.505 0.152 17.722 1.00 94.00 111 ILE A O 1
ATOM 878 N N . LYS A 1 112 ? -10.556 -1.252 19.178 1.00 95.12 112 LYS A N 1
ATOM 879 C CA . LYS A 1 112 ? -11.700 -1.239 20.103 1.00 95.12 112 LYS A CA 1
ATOM 880 C C . LYS A 1 112 ? -11.931 0.156 20.691 1.00 95.12 112 LYS A C 1
ATOM 882 O O . LYS A 1 112 ? -13.081 0.558 20.835 1.00 95.12 112 LYS A O 1
ATOM 887 N N . ARG A 1 113 ? -10.857 0.887 21.010 1.00 95.44 113 ARG A N 1
ATOM 888 C CA . ARG A 1 113 ? -10.920 2.280 21.469 1.00 95.44 113 ARG A CA 1
ATOM 889 C C . ARG A 1 113 ? -11.502 3.198 20.394 1.00 95.44 113 ARG A C 1
ATOM 891 O O . ARG A 1 113 ? -12.400 3.962 20.717 1.00 95.44 113 ARG A O 1
ATOM 898 N N . LEU A 1 114 ? -11.066 3.068 19.140 1.00 95.06 114 LEU A N 1
ATOM 899 C CA . LEU A 1 114 ? -11.638 3.802 18.004 1.00 95.06 114 LEU A CA 1
ATOM 900 C C . LEU A 1 114 ? -13.153 3.565 17.892 1.00 95.06 114 LEU A C 1
ATOM 902 O O . LEU A 1 114 ? -13.922 4.516 17.975 1.00 95.06 114 LEU A O 1
ATOM 906 N N . ARG A 1 115 ? -13.584 2.296 17.853 1.00 94.75 115 ARG A N 1
ATOM 907 C CA . ARG A 1 115 ? -15.012 1.926 17.810 1.00 94.75 115 ARG A CA 1
ATOM 908 C C . ARG A 1 115 ? -15.811 2.450 19.006 1.00 94.75 115 ARG A C 1
ATOM 910 O O . ARG A 1 115 ? -16.989 2.755 18.883 1.00 94.75 115 ARG A O 1
ATOM 917 N N . GLN A 1 116 ? -15.191 2.528 20.184 1.00 95.00 116 GLN A N 1
ATOM 918 C CA . GLN A 1 116 ? -15.831 3.090 21.372 1.00 95.00 116 GLN A CA 1
ATOM 919 C C . GLN A 1 116 ? -16.062 4.599 21.227 1.00 95.00 116 GLN A C 1
ATOM 921 O O . GLN A 1 116 ? -17.111 5.075 21.646 1.00 95.00 116 GLN A O 1
ATOM 926 N N . ILE A 1 117 ? -15.095 5.338 20.674 1.00 94.94 117 ILE A N 1
ATOM 927 C CA . ILE A 1 117 ? -15.219 6.788 20.481 1.00 94.94 117 ILE A CA 1
ATOM 928 C C . ILE A 1 117 ? -16.287 7.092 19.426 1.00 94.94 117 ILE A C 1
ATOM 930 O O . ILE A 1 117 ? -17.141 7.931 19.683 1.00 94.94 117 ILE A O 1
ATOM 934 N N . GLU A 1 118 ? -16.303 6.355 18.312 1.00 94.00 118 GLU A N 1
ATOM 935 C CA . GLU A 1 118 ? -17.351 6.471 17.285 1.00 94.00 118 GLU A CA 1
ATOM 936 C C . GLU A 1 118 ? -18.738 6.202 17.871 1.00 94.00 118 GLU A C 1
ATOM 938 O O . GLU A 1 118 ? -19.650 7.002 17.705 1.00 94.00 118 GLU A O 1
ATOM 943 N N . LYS A 1 119 ? -18.880 5.136 18.667 1.00 95.12 119 LYS A N 1
ATOM 944 C CA . LYS A 1 119 ? -20.148 4.840 19.337 1.00 95.12 119 LYS A CA 1
ATOM 945 C C . LYS A 1 119 ? -20.575 5.952 20.305 1.00 95.12 119 LYS A C 1
ATOM 947 O O . LYS A 1 119 ? -21.751 6.271 20.400 1.00 95.12 119 LYS A O 1
ATOM 952 N N . MET A 1 120 ? -19.637 6.558 21.037 1.00 93.31 120 MET A N 1
ATOM 953 C CA . MET A 1 120 ? -19.944 7.691 21.924 1.00 93.31 120 MET A CA 1
ATOM 954 C C . MET A 1 120 ? -20.399 8.935 21.154 1.00 93.31 120 MET A C 1
ATOM 956 O O . MET A 1 120 ? -21.200 9.709 21.686 1.00 93.31 120 MET A O 1
ATOM 960 N N . GLU A 1 121 ? -19.867 9.139 19.950 1.00 91.12 121 GLU A N 1
ATOM 961 C CA . GLU A 1 121 ? -20.278 10.208 19.043 1.00 91.12 121 GLU A CA 1
ATOM 962 C C . GLU A 1 121 ? -21.694 9.951 18.505 1.00 91.12 121 GLU A C 1
ATOM 964 O O . GLU A 1 121 ? -22.549 10.828 18.626 1.00 91.12 121 GLU A O 1
ATOM 96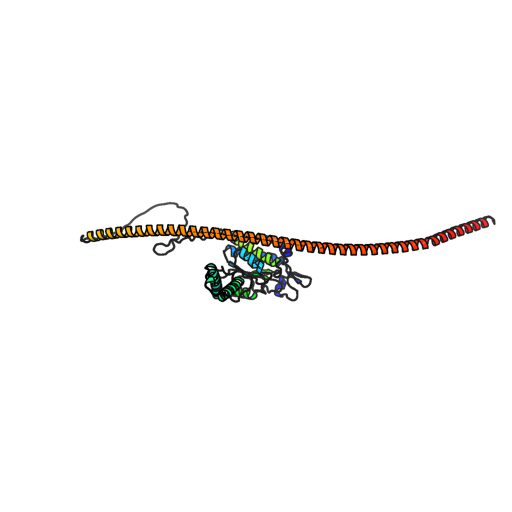9 N N . GLU A 1 122 ? -21.969 8.732 18.028 1.00 93.25 122 GLU A N 1
ATOM 970 C CA . GLU A 1 122 ? -23.284 8.288 17.535 1.00 93.25 122 GLU A CA 1
ATOM 971 C C . GLU A 1 122 ? -24.373 8.342 18.622 1.00 93.25 122 GLU A C 1
ATOM 973 O O . GLU A 1 122 ? -25.459 8.871 18.392 1.00 93.25 122 GLU A O 1
ATOM 978 N N . ASP A 1 123 ? -24.067 7.873 19.837 1.00 93.50 123 ASP A N 1
ATOM 979 C CA . ASP A 1 123 ? -24.991 7.858 20.982 1.00 93.50 123 ASP A CA 1
ATOM 980 C C . ASP A 1 123 ? -25.217 9.271 21.585 1.00 93.50 123 ASP A C 1
ATOM 982 O O . ASP A 1 123 ? -25.927 9.429 22.583 1.00 93.50 123 ASP A O 1
ATOM 986 N N . GLY A 1 124 ? -24.567 10.317 21.052 1.00 90.31 124 GLY A N 1
ATOM 987 C CA . GLY A 1 124 ? -24.680 11.697 21.542 1.00 90.31 124 GLY A CA 1
ATOM 988 C C . GLY A 1 124 ? -24.031 11.942 22.912 1.00 90.31 124 GLY A C 1
ATOM 989 O O . GLY A 1 124 ? -24.260 12.979 23.544 1.00 90.31 124 GLY A O 1
ATOM 990 N N . SER A 1 125 ? -23.185 11.020 23.390 1.00 91.06 125 SER A N 1
ATOM 991 C CA . SER A 1 125 ? -22.514 11.120 24.698 1.00 91.06 125 SER A CA 1
ATOM 992 C C . SER A 1 125 ? -21.576 12.326 24.795 1.00 91.06 125 SER A C 1
ATOM 994 O O . SER A 1 125 ? -21.339 12.834 25.892 1.00 91.06 125 SER A O 1
ATOM 996 N N . PHE A 1 126 ? -21.091 12.840 23.660 1.00 89.88 126 PHE A N 1
ATOM 997 C CA . PHE A 1 126 ? -20.258 14.047 23.598 1.00 89.88 126 PHE A CA 1
ATOM 998 C C . PHE A 1 126 ? -20.959 15.287 24.162 1.00 89.88 126 PHE A C 1
ATOM 1000 O O . PHE A 1 126 ? -20.295 16.144 24.741 1.00 89.88 126 PHE A O 1
ATOM 1007 N N . ALA A 1 127 ? -22.291 15.371 24.075 1.00 88.75 127 ALA A N 1
ATOM 1008 C CA . ALA A 1 127 ? -23.046 16.507 24.604 1.00 88.75 127 ALA A CA 1
ATOM 1009 C C . ALA A 1 127 ? -22.983 16.615 26.140 1.00 88.75 127 ALA A C 1
ATOM 1011 O O . ALA A 1 127 ? -23.218 17.687 26.693 1.00 88.75 127 ALA A O 1
ATOM 1012 N N . ARG A 1 128 ? -22.657 15.515 26.834 1.00 91.12 128 ARG A N 1
ATOM 1013 C CA . ARG A 1 128 ? -22.544 15.461 28.302 1.00 91.12 128 ARG A CA 1
ATOM 1014 C C . ARG A 1 128 ? -21.141 15.803 28.812 1.00 91.12 128 ARG A C 1
ATOM 1016 O O . ARG A 1 128 ? -20.956 15.922 30.020 1.00 91.12 128 ARG A O 1
ATOM 1023 N N . LEU A 1 129 ? -20.164 15.928 27.915 1.00 92.56 129 LEU A N 1
ATOM 1024 C CA . LEU A 1 129 ? -18.756 16.140 28.244 1.00 92.56 129 LEU A CA 1
ATOM 1025 C C . LEU A 1 129 ? -18.354 17.610 28.106 1.00 92.56 129 LEU A C 1
ATOM 1027 O O . LEU A 1 129 ? -19.007 18.415 27.436 1.00 92.56 129 LEU A O 1
ATOM 1031 N N . VAL A 1 130 ? -17.230 17.974 28.722 1.00 96.06 130 VAL A N 1
ATOM 1032 C CA . VAL A 1 130 ? -16.684 19.329 28.590 1.00 96.06 130 VAL A CA 1
ATOM 1033 C C . VAL A 1 130 ? -16.135 19.517 27.173 1.00 96.06 130 VAL A C 1
ATOM 1035 O O . VAL A 1 130 ? -15.469 18.635 26.638 1.00 96.06 130 VAL A O 1
ATOM 1038 N N . LYS A 1 131 ? -16.308 20.704 26.570 1.00 94.31 131 LYS A N 1
ATOM 1039 C CA . LYS A 1 131 ? -15.807 21.015 25.208 1.00 94.31 131 LYS A CA 1
ATOM 1040 C C . LYS A 1 131 ? -14.330 20.650 24.988 1.00 94.31 131 LYS A C 1
ATOM 1042 O O . LYS A 1 131 ? -13.944 20.258 23.891 1.00 94.31 131 LYS A O 1
ATOM 1047 N N . LYS A 1 132 ? -13.498 20.775 26.029 1.00 95.50 132 LYS A N 1
ATOM 1048 C CA . LYS A 1 132 ? -12.081 20.383 25.996 1.00 95.50 132 LYS A CA 1
ATOM 1049 C C . LYS A 1 132 ? -11.901 18.868 25.850 1.00 95.50 132 LYS A C 1
ATOM 1051 O O . LYS A 1 132 ? -11.026 18.447 25.102 1.00 95.50 132 LYS A O 1
ATOM 1056 N N . GLU A 1 133 ? -12.705 18.075 26.550 1.00 94.50 133 GLU A N 1
ATOM 1057 C CA . GLU A 1 133 ? -12.685 16.609 26.482 1.00 94.50 133 GLU A CA 1
ATOM 1058 C C . GLU A 1 133 ? -13.214 16.127 25.135 1.00 94.50 133 GLU A C 1
ATOM 1060 O O . GLU A 1 133 ? -12.581 15.286 24.506 1.00 94.50 133 GLU A O 1
ATOM 1065 N N . VAL A 1 134 ? -14.297 16.738 24.639 1.00 94.75 134 VAL A N 1
ATOM 1066 C CA . VAL A 1 134 ? -14.812 16.481 23.285 1.00 94.75 134 VAL A CA 1
ATOM 1067 C C . VAL A 1 134 ? -13.715 16.725 22.249 1.00 94.75 134 VAL A C 1
ATOM 1069 O O . VAL A 1 134 ? -13.413 15.841 21.459 1.00 94.75 134 VAL A O 1
ATOM 1072 N N . LEU A 1 135 ? -13.020 17.868 22.312 1.00 95.56 135 LEU A N 1
ATOM 1073 C CA . LEU A 1 135 ? -11.916 18.167 21.394 1.00 95.56 135 LEU A CA 1
ATOM 1074 C C . LEU A 1 135 ? -10.770 17.143 21.482 1.00 95.56 135 LEU A C 1
ATOM 1076 O O . LEU A 1 135 ? -10.134 16.840 20.472 1.00 95.56 135 LEU A O 1
ATOM 1080 N N . GLN A 1 136 ? -10.470 16.629 22.679 1.00 95.75 136 GLN A N 1
ATOM 1081 C CA . GLN A 1 136 ? -9.461 15.583 22.855 1.00 95.75 136 GLN A CA 1
ATOM 1082 C C . GLN A 1 136 ? -9.907 14.260 22.227 1.00 95.75 136 GLN A C 1
ATOM 1084 O O . GLN A 1 136 ? -9.106 13.649 21.522 1.00 95.75 136 GLN A O 1
ATOM 1089 N N . LEU A 1 137 ? -11.167 13.861 22.419 1.00 95.12 137 LEU A N 1
ATOM 1090 C CA . LEU A 1 137 ? -11.737 12.652 21.822 1.00 95.12 137 LEU A CA 1
ATOM 1091 C C . LEU A 1 137 ? -11.791 12.745 20.297 1.00 95.12 137 LEU A C 1
ATOM 1093 O O . LEU A 1 137 ? -11.351 11.813 19.635 1.00 95.12 137 LEU A O 1
ATOM 1097 N N . THR A 1 138 ? -12.213 13.879 19.731 1.00 94.06 138 THR A N 1
ATOM 1098 C CA . THR A 1 138 ? -12.231 14.083 18.273 1.00 94.06 138 THR A CA 1
ATOM 1099 C C . THR A 1 138 ? -10.824 13.998 17.675 1.00 94.06 138 THR A C 1
ATOM 1101 O O . THR A 1 138 ? -10.619 13.353 16.652 1.00 94.06 138 THR A O 1
ATOM 1104 N N . ARG A 1 139 ? -9.811 14.587 18.329 1.00 96.19 139 ARG A N 1
ATOM 1105 C CA . ARG A 1 139 ? -8.408 14.468 17.882 1.00 96.19 139 ARG A CA 1
ATOM 1106 C C . ARG A 1 139 ? -7.871 13.043 18.012 1.00 96.19 139 ARG A C 1
ATOM 1108 O O . ARG A 1 139 ? -7.068 12.613 17.184 1.00 96.19 139 ARG A O 1
ATOM 1115 N N . GLU A 1 140 ? -8.263 12.330 19.069 1.00 95.50 140 GLU A N 1
ATOM 1116 C CA . GLU A 1 140 ? -7.913 10.921 19.270 1.00 95.50 140 GLU A CA 1
ATOM 1117 C C . GLU A 1 140 ? -8.530 10.058 18.162 1.00 95.50 140 GLU A C 1
ATOM 1119 O O . GLU A 1 140 ? -7.812 9.283 17.532 1.00 95.50 140 GLU A O 1
ATOM 1124 N N . GLN A 1 141 ? -9.817 10.255 17.870 1.00 95.38 141 GLN A N 1
ATOM 1125 C CA . GLN A 1 141 ? -10.549 9.591 16.795 1.00 95.38 141 GLN A CA 1
ATOM 1126 C C . GLN A 1 141 ? -9.923 9.867 15.432 1.00 95.38 141 GLN A C 1
ATOM 1128 O O . GLN A 1 141 ? -9.560 8.918 14.754 1.00 95.38 141 GLN A O 1
ATOM 1133 N N . GLU A 1 142 ? -9.702 11.129 15.054 1.00 95.81 142 GLU A N 1
ATOM 1134 C CA . GLU A 1 142 ? -9.103 11.486 13.759 1.00 95.81 142 GLU A CA 1
ATOM 1135 C C . GLU A 1 142 ? -7.723 10.830 13.579 1.00 95.81 142 GLU A C 1
ATOM 1137 O O . GLU A 1 142 ? -7.394 10.299 12.516 1.00 95.81 142 GLU A O 1
ATOM 1142 N N . LYS A 1 143 ? -6.909 10.809 14.641 1.00 95.00 143 LYS A N 1
ATOM 1143 C CA . LYS A 1 143 ? -5.586 10.175 14.616 1.00 95.00 143 LYS A CA 1
ATOM 1144 C C . LYS A 1 143 ? -5.677 8.653 14.478 1.00 95.00 143 LYS A C 1
ATOM 1146 O O . LYS A 1 143 ? -4.886 8.064 13.732 1.00 95.00 143 LYS A O 1
ATOM 1151 N N . LEU A 1 144 ? -6.589 8.018 15.213 1.00 94.75 144 LEU A N 1
ATOM 1152 C CA . LEU A 1 144 ? -6.805 6.574 15.153 1.00 94.75 144 LEU A CA 1
ATOM 1153 C C . LEU A 1 144 ? -7.412 6.165 13.811 1.00 94.75 144 LEU A C 1
ATOM 1155 O O . LEU A 1 144 ? -6.904 5.235 13.201 1.00 94.75 144 LEU A O 1
ATOM 1159 N N . GLU A 1 145 ? -8.398 6.891 13.299 1.00 94.31 145 GLU A N 1
ATOM 1160 C CA . GLU A 1 145 ? -9.048 6.622 12.016 1.00 94.31 145 GLU A CA 1
ATOM 1161 C C . GLU A 1 145 ? -8.050 6.718 10.861 1.00 94.31 145 GLU A C 1
ATOM 1163 O O . GLU A 1 145 ? -7.909 5.803 10.052 1.00 94.31 145 GLU A O 1
ATOM 1168 N N . LYS A 1 146 ? -7.222 7.767 10.855 1.00 92.75 146 LYS A N 1
ATOM 1169 C CA . LYS A 1 146 ? -6.190 7.949 9.830 1.00 92.75 146 LYS A CA 1
ATOM 1170 C C . LYS A 1 146 ? -5.144 6.829 9.800 1.00 92.75 146 LYS A C 1
ATOM 1172 O O . LYS A 1 146 ? -4.529 6.599 8.762 1.00 92.75 146 LYS A O 1
ATOM 1177 N N . THR A 1 147 ? -4.880 6.171 10.932 1.00 92.19 147 THR A N 1
ATOM 1178 C CA . THR A 1 147 ? -3.824 5.147 11.043 1.00 92.19 147 THR A CA 1
ATOM 1179 C C . THR A 1 147 ? -4.347 3.714 11.045 1.00 92.19 147 THR A C 1
ATOM 1181 O O . THR A 1 147 ? -3.673 2.834 10.517 1.00 92.19 147 THR A O 1
ATOM 1184 N N . LEU A 1 148 ? -5.523 3.474 11.624 1.00 93.50 148 LEU A N 1
ATOM 1185 C CA . LEU A 1 148 ? -6.103 2.153 11.867 1.00 93.50 148 LEU A CA 1
ATOM 1186 C C . LEU A 1 148 ? -7.449 1.942 11.162 1.00 93.50 148 LEU A C 1
ATOM 1188 O O . LEU A 1 148 ? -7.929 0.811 11.166 1.00 93.50 148 LEU A O 1
ATOM 1192 N N . GLY A 1 149 ? -8.045 2.971 10.547 1.00 92.88 149 GLY A N 1
ATOM 1193 C CA . GLY A 1 149 ? -9.356 2.872 9.893 1.00 92.88 149 GLY A CA 1
ATOM 1194 C C . GLY A 1 149 ? -9.397 1.758 8.846 1.00 92.88 149 GLY A C 1
ATOM 1195 O O . GLY A 1 149 ? -10.281 0.907 8.868 1.00 92.88 149 GLY A O 1
ATOM 1196 N N . GLY A 1 150 ? -8.349 1.641 8.025 1.00 93.56 150 GLY A N 1
ATOM 1197 C CA . GLY A 1 150 ? -8.267 0.597 6.998 1.00 93.56 150 GLY A CA 1
ATOM 1198 C C . GLY A 1 150 ? -8.088 -0.836 7.521 1.00 93.56 150 GLY A C 1
ATOM 1199 O O . GLY A 1 150 ? -8.281 -1.780 6.762 1.00 93.56 150 GLY A O 1
ATOM 1200 N N . ILE A 1 151 ? -7.765 -1.037 8.803 1.00 94.81 151 ILE A N 1
ATOM 1201 C CA . ILE A 1 151 ? -7.698 -2.370 9.436 1.00 94.81 151 ILE A CA 1
ATOM 1202 C C . ILE A 1 151 ? -8.795 -2.580 10.485 1.00 94.81 151 ILE A C 1
ATOM 1204 O O . ILE A 1 151 ? -8.793 -3.590 11.193 1.00 94.81 151 ILE A O 1
ATOM 1208 N N . LYS A 1 152 ? -9.745 -1.644 10.593 1.00 92.00 152 LYS A N 1
ATOM 1209 C CA . LYS A 1 152 ? -10.814 -1.653 11.595 1.00 92.00 152 LYS A CA 1
ATOM 1210 C C . LYS A 1 152 ? -11.682 -2.902 11.510 1.00 92.00 152 LYS A C 1
ATOM 1212 O O . LYS A 1 152 ? -12.071 -3.429 12.552 1.00 92.00 152 LYS A O 1
ATOM 1217 N N . ASP A 1 153 ? -11.964 -3.390 10.306 1.00 89.69 153 ASP A N 1
ATOM 1218 C CA . ASP A 1 153 ? -12.857 -4.535 10.071 1.00 89.69 153 ASP A CA 1
ATOM 1219 C C . ASP A 1 153 ? -12.136 -5.886 10.060 1.00 89.69 153 ASP A C 1
ATOM 1221 O O . ASP A 1 153 ? -12.752 -6.949 9.956 1.00 89.69 153 ASP A O 1
ATOM 1225 N N . MET A 1 154 ? -10.817 -5.867 10.247 1.00 89.88 154 MET A N 1
ATOM 1226 C CA . MET A 1 154 ? -9.997 -7.063 10.235 1.00 89.88 154 MET A CA 1
ATOM 1227 C C . MET A 1 154 ? -10.168 -7.861 11.539 1.00 89.88 154 MET A C 1
ATOM 1229 O O . MET A 1 154 ? -9.782 -7.431 12.628 1.00 89.88 154 MET A O 1
ATOM 1233 N N . LYS A 1 155 ? -10.746 -9.064 11.439 1.00 86.19 155 LYS A N 1
ATOM 1234 C CA . LYS A 1 155 ? -10.978 -9.953 12.596 1.00 86.19 155 LYS A CA 1
ATOM 1235 C C . LYS A 1 155 ? -9.710 -10.702 13.033 1.00 86.19 155 LYS A C 1
ATOM 1237 O O . LYS A 1 155 ? -9.486 -10.895 14.234 1.00 86.19 155 LYS A O 1
ATOM 1242 N N . GLY A 1 156 ? -8.886 -11.117 12.073 1.00 90.69 156 GLY A N 1
ATOM 1243 C CA . GLY A 1 156 ? -7.697 -11.954 12.265 1.00 90.69 156 GLY A CA 1
ATOM 1244 C C . GLY A 1 156 ? -6.433 -11.353 11.655 1.00 90.69 156 GLY A C 1
ATOM 1245 O O . GLY A 1 156 ? -6.399 -10.172 11.334 1.00 90.69 156 GLY A O 1
ATOM 1246 N N . LEU A 1 157 ? -5.389 -12.168 11.516 1.00 93.38 157 LEU A N 1
ATOM 1247 C CA . LEU A 1 157 ? -4.229 -11.802 10.704 1.00 93.38 157 LEU A CA 1
ATOM 1248 C C . LEU A 1 157 ? -4.576 -11.962 9.211 1.00 93.38 157 LEU A C 1
ATOM 1250 O O . LEU A 1 157 ? -5.438 -12.781 8.888 1.00 93.38 157 LEU A O 1
ATOM 1254 N N . PRO A 1 158 ? -3.946 -11.188 8.315 1.00 96.00 158 PRO A N 1
ATOM 1255 C CA . PRO A 1 158 ? -4.122 -11.351 6.878 1.00 96.00 158 PRO A CA 1
ATOM 1256 C C . PRO A 1 158 ? -3.406 -12.613 6.374 1.00 96.00 158 PRO A C 1
ATOM 1258 O O . PRO A 1 158 ? -2.367 -13.002 6.908 1.00 96.00 158 PRO A O 1
ATOM 1261 N N . ASP A 1 159 ? -3.948 -13.215 5.318 1.00 96.19 159 ASP A N 1
ATOM 1262 C CA . ASP A 1 159 ? -3.399 -14.405 4.658 1.00 96.19 159 ASP A CA 1
ATOM 1263 C C . ASP A 1 159 ? -2.281 -14.057 3.671 1.00 96.19 159 ASP A C 1
ATOM 1265 O O . ASP A 1 159 ? -1.441 -14.898 3.366 1.00 96.19 159 ASP A O 1
ATOM 1269 N N . ALA A 1 160 ? -2.265 -12.822 3.166 1.00 97.00 160 ALA A N 1
ATOM 1270 C CA . ALA A 1 160 ? -1.191 -12.288 2.339 1.00 97.00 160 ALA A CA 1
ATOM 1271 C C . ALA A 1 160 ? -1.090 -10.768 2.458 1.00 97.00 160 ALA A C 1
ATOM 1273 O O . ALA A 1 160 ? -2.022 -10.084 2.893 1.00 97.00 160 ALA A O 1
ATOM 1274 N N . MET A 1 161 ? 0.052 -10.239 2.031 1.00 96.69 161 MET A N 1
ATOM 1275 C CA . MET A 1 161 ? 0.330 -8.811 2.024 1.00 96.69 161 MET A CA 1
ATOM 1276 C C . MET A 1 161 ? 0.709 -8.343 0.627 1.00 96.69 161 MET A C 1
ATOM 1278 O O . MET A 1 161 ? 1.591 -8.924 0.001 1.00 96.69 161 MET A O 1
ATOM 1282 N N . PHE A 1 162 ? 0.067 -7.270 0.175 1.00 97.81 162 PHE A N 1
ATOM 1283 C CA . PHE A 1 162 ? 0.424 -6.559 -1.043 1.00 97.81 162 PHE A CA 1
ATOM 1284 C C . PHE A 1 162 ? 1.069 -5.218 -0.680 1.00 97.81 162 PHE A C 1
ATOM 1286 O O . PHE A 1 162 ? 0.410 -4.354 -0.101 1.00 97.81 162 PHE A O 1
ATOM 1293 N N . VAL A 1 163 ? 2.354 -5.055 -0.993 1.00 97.00 163 VAL A N 1
ATOM 1294 C CA . VAL A 1 163 ? 3.164 -3.892 -0.601 1.00 97.00 163 VAL A CA 1
ATOM 1295 C C . VAL A 1 163 ? 3.594 -3.092 -1.825 1.00 97.00 163 VAL A C 1
ATOM 1297 O O . VAL A 1 163 ? 4.078 -3.646 -2.813 1.00 97.00 163 VAL A O 1
ATOM 1300 N N . ILE A 1 164 ? 3.467 -1.772 -1.743 1.00 95.81 164 ILE A N 1
ATOM 1301 C CA . ILE A 1 164 ? 4.079 -0.841 -2.693 1.00 95.81 164 ILE A CA 1
ATOM 1302 C C . ILE A 1 164 ? 5.253 -0.174 -1.994 1.00 95.81 164 ILE A C 1
ATOM 1304 O O . ILE A 1 164 ? 5.029 0.446 -0.962 1.00 95.81 164 ILE A O 1
ATOM 1308 N N . ASP A 1 165 ? 6.439 -0.271 -2.602 1.00 93.12 165 ASP A N 1
ATOM 1309 C CA . ASP A 1 165 ? 7.720 0.233 -2.091 1.00 93.12 165 ASP A CA 1
ATOM 1310 C C . ASP A 1 165 ? 8.241 -0.542 -0.864 1.00 93.12 165 ASP A C 1
ATOM 1312 O O . ASP A 1 165 ? 7.869 -0.342 0.284 1.00 93.12 165 ASP A O 1
ATOM 1316 N N . VAL A 1 166 ? 9.153 -1.483 -1.092 1.00 92.62 166 VAL A N 1
ATOM 1317 C CA . VAL A 1 166 ? 9.717 -2.307 -0.004 1.00 92.62 166 VAL A CA 1
ATOM 1318 C C . VAL A 1 166 ? 10.663 -1.507 0.896 1.00 92.62 166 VAL A C 1
ATOM 1320 O O . VAL A 1 166 ? 10.881 -1.881 2.051 1.00 92.62 166 VAL A O 1
ATOM 1323 N N . GLY A 1 167 ? 11.245 -0.422 0.381 1.00 90.69 167 GLY A N 1
ATOM 1324 C CA . GLY A 1 167 ? 12.181 0.419 1.117 1.00 90.69 167 GLY A CA 1
ATOM 1325 C C . GLY A 1 167 ? 11.478 1.275 2.164 1.00 90.69 167 GLY A C 1
ATOM 1326 O O . GLY A 1 167 ? 11.965 1.389 3.290 1.00 90.69 167 GLY A O 1
ATOM 1327 N N . HIS A 1 168 ? 10.324 1.842 1.814 1.00 92.19 168 HIS A N 1
ATOM 1328 C CA . HIS A 1 168 ? 9.501 2.628 2.733 1.00 92.19 168 HIS A CA 1
ATOM 1329 C C . HIS A 1 168 ? 8.716 1.757 3.736 1.00 92.19 168 HIS A C 1
ATOM 1331 O O . HIS A 1 168 ? 8.488 2.184 4.873 1.00 92.19 168 HIS A O 1
ATOM 1337 N N . GLU A 1 169 ? 8.358 0.526 3.362 1.00 94.88 169 GLU A N 1
ATOM 1338 C CA . GLU A 1 169 ? 7.541 -0.402 4.155 1.00 94.88 169 GLU A CA 1
ATOM 1339 C C . GLU A 1 169 ? 8.360 -1.548 4.793 1.00 94.88 169 GLU A C 1
ATOM 1341 O O . GLU A 1 169 ? 7.847 -2.638 5.068 1.00 94.88 169 GLU A O 1
ATOM 1346 N N . ASP A 1 170 ? 9.639 -1.314 5.094 1.00 93.62 170 ASP A N 1
ATOM 1347 C CA . ASP A 1 170 ? 10.570 -2.346 5.567 1.00 93.62 170 ASP A CA 1
ATOM 1348 C C . ASP A 1 170 ? 10.112 -3.049 6.863 1.00 93.62 170 ASP A C 1
ATOM 1350 O O . ASP A 1 170 ? 10.283 -4.263 7.021 1.00 93.62 170 ASP A O 1
ATOM 1354 N N . ILE A 1 171 ? 9.502 -2.304 7.792 1.00 95.31 171 ILE A N 1
ATOM 1355 C CA . ILE A 1 171 ? 8.947 -2.835 9.046 1.00 95.31 171 ILE A CA 1
ATOM 1356 C C . ILE A 1 171 ? 7.807 -3.815 8.746 1.00 95.31 171 ILE A C 1
ATOM 1358 O O . ILE A 1 171 ? 7.764 -4.894 9.341 1.00 95.31 171 ILE A O 1
ATOM 1362 N N . ALA A 1 172 ? 6.917 -3.472 7.811 1.00 96.00 172 ALA A N 1
ATOM 1363 C CA . ALA A 1 172 ? 5.779 -4.311 7.447 1.00 96.00 172 ALA A CA 1
ATOM 1364 C C . ALA A 1 172 ? 6.250 -5.647 6.863 1.00 96.00 172 ALA A C 1
ATOM 1366 O O . ALA A 1 172 ? 5.824 -6.708 7.321 1.00 96.00 172 ALA A O 1
ATOM 1367 N N . VAL A 1 173 ? 7.212 -5.599 5.937 1.00 95.69 173 VAL A N 1
ATOM 1368 C CA . VAL A 1 173 ? 7.799 -6.788 5.301 1.00 95.69 173 VAL A CA 1
ATOM 1369 C C . VAL A 1 173 ? 8.517 -7.674 6.326 1.00 95.69 173 VAL A C 1
ATOM 1371 O O . VAL A 1 173 ? 8.353 -8.896 6.326 1.00 95.69 173 VAL A O 1
ATOM 1374 N N . LYS A 1 174 ? 9.272 -7.082 7.262 1.00 95.50 174 LYS A N 1
ATOM 1375 C CA . LYS A 1 174 ? 9.941 -7.827 8.347 1.00 95.50 174 LYS A CA 1
ATOM 1376 C C . LYS A 1 174 ? 8.943 -8.525 9.272 1.00 95.50 174 LYS A C 1
ATOM 1378 O O . LYS A 1 174 ? 9.171 -9.672 9.660 1.00 95.50 174 LYS A O 1
ATOM 1383 N N . GLU A 1 175 ? 7.855 -7.849 9.636 1.00 96.25 175 GLU A N 1
ATOM 1384 C CA . GLU A 1 175 ? 6.798 -8.428 10.468 1.00 96.25 175 GLU A CA 1
ATOM 1385 C C . GLU A 1 175 ? 6.055 -9.561 9.756 1.00 96.25 175 GLU A C 1
ATOM 1387 O O . GLU A 1 175 ? 5.866 -10.621 10.356 1.00 96.25 175 GLU A O 1
ATOM 1392 N N . ALA A 1 176 ? 5.701 -9.367 8.482 1.00 96.12 176 ALA A N 1
ATOM 1393 C CA . ALA A 1 176 ? 5.060 -10.378 7.642 1.00 96.12 176 ALA A CA 1
ATOM 1394 C C . ALA A 1 176 ? 5.881 -11.666 7.608 1.00 96.12 176 ALA A C 1
ATOM 1396 O O . ALA A 1 176 ? 5.393 -12.749 7.931 1.00 96.12 176 ALA A O 1
ATOM 1397 N N . ARG A 1 177 ? 7.178 -11.514 7.324 1.00 94.75 177 ARG A N 1
ATOM 1398 C CA . ARG A 1 177 ? 8.120 -12.623 7.239 1.00 94.75 177 ARG A CA 1
ATOM 1399 C C . ARG A 1 177 ? 8.252 -13.377 8.553 1.00 94.75 177 ARG A C 1
ATOM 1401 O O . ARG A 1 177 ? 8.317 -14.601 8.555 1.00 94.75 177 ARG A O 1
ATOM 1408 N N . LYS A 1 178 ? 8.290 -12.658 9.677 1.00 95.50 178 LYS A N 1
ATOM 1409 C CA . LYS A 1 178 ? 8.385 -13.275 11.006 1.00 95.50 178 LYS A CA 1
ATOM 1410 C C . LYS A 1 178 ? 7.173 -14.157 11.321 1.00 95.50 178 LYS A C 1
ATOM 1412 O O . LYS A 1 178 ? 7.315 -15.130 12.053 1.00 95.50 178 LYS A O 1
ATOM 1417 N N . LEU A 1 179 ? 6.007 -13.812 10.779 1.00 95.38 179 LEU A N 1
ATOM 1418 C CA . LEU A 1 179 ? 4.762 -14.563 10.942 1.00 95.38 179 LEU A CA 1
ATOM 1419 C C . LEU A 1 179 ? 4.519 -15.593 9.828 1.00 95.38 179 LEU A C 1
ATOM 1421 O O . LEU A 1 179 ? 3.558 -16.348 9.918 1.00 95.38 179 LEU A O 1
ATOM 1425 N N . GLY A 1 180 ? 5.374 -15.639 8.801 1.00 94.81 180 GLY A N 1
ATOM 1426 C CA . GLY A 1 180 ? 5.199 -16.518 7.643 1.00 94.81 180 GLY A CA 1
ATOM 1427 C C . GLY A 1 180 ? 4.063 -16.096 6.708 1.00 94.81 180 GLY A C 1
ATOM 1428 O O . GLY A 1 180 ? 3.532 -16.935 5.988 1.00 94.81 180 GLY A O 1
ATOM 1429 N N . ILE A 1 181 ? 3.672 -14.818 6.731 1.00 96.31 181 ILE A N 1
ATOM 1430 C CA . ILE A 1 181 ? 2.666 -14.273 5.814 1.00 96.31 181 ILE A CA 1
ATOM 1431 C C . ILE A 1 181 ? 3.353 -13.996 4.469 1.00 96.31 181 ILE A C 1
ATOM 1433 O O . ILE A 1 181 ? 4.347 -13.262 4.464 1.00 96.31 181 ILE A O 1
ATOM 1437 N N . PRO A 1 182 ? 2.847 -14.539 3.346 1.00 96.62 182 PRO A N 1
ATOM 1438 C CA . PRO A 1 182 ? 3.432 -14.325 2.032 1.00 96.62 182 PRO A CA 1
ATOM 1439 C C . PRO A 1 182 ? 3.344 -12.855 1.611 1.00 96.62 182 PRO A C 1
ATOM 1441 O O . PRO A 1 182 ? 2.290 -12.216 1.730 1.00 96.62 182 PRO A O 1
ATOM 1444 N N . VAL A 1 183 ? 4.455 -12.331 1.095 1.00 97.12 183 VAL A N 1
ATOM 1445 C CA . VAL A 1 183 ? 4.588 -10.929 0.681 1.00 97.12 183 VAL A CA 1
ATOM 1446 C C . VAL A 1 183 ? 4.695 -10.834 -0.837 1.00 97.12 183 VAL A C 1
ATOM 1448 O O . VAL A 1 183 ? 5.647 -11.329 -1.444 1.00 97.12 183 VAL A O 1
ATOM 1451 N N . ILE A 1 184 ? 3.722 -10.145 -1.431 1.00 97.56 184 ILE A N 1
ATOM 1452 C CA . ILE A 1 184 ? 3.733 -9.689 -2.817 1.00 97.56 184 ILE A CA 1
ATOM 1453 C C . ILE A 1 184 ? 4.122 -8.215 -2.804 1.00 97.56 184 ILE A C 1
ATOM 1455 O O . ILE A 1 184 ? 3.442 -7.417 -2.159 1.00 97.56 184 ILE A O 1
ATOM 1459 N N . ALA A 1 185 ? 5.188 -7.830 -3.504 1.00 96.94 185 ALA A N 1
ATOM 1460 C CA . ALA A 1 185 ? 5.607 -6.433 -3.500 1.00 96.94 185 ALA A CA 1
ATOM 1461 C C . ALA A 1 185 ? 6.088 -5.913 -4.851 1.00 96.94 185 ALA A C 1
ATOM 1463 O O . ALA A 1 185 ? 6.739 -6.621 -5.623 1.00 96.94 185 ALA A O 1
ATOM 1464 N N . VAL A 1 186 ? 5.798 -4.633 -5.089 1.00 96.31 186 VAL A N 1
ATOM 1465 C CA . VAL A 1 186 ? 6.402 -3.855 -6.172 1.00 96.31 186 VAL A CA 1
ATOM 1466 C C . VAL A 1 186 ? 7.780 -3.386 -5.725 1.00 96.31 186 VAL A C 1
ATOM 1468 O O . VAL A 1 186 ? 7.916 -2.790 -4.656 1.00 96.31 186 VAL A O 1
ATOM 1471 N N . VAL A 1 187 ? 8.795 -3.674 -6.537 1.00 95.50 187 VAL A N 1
ATOM 1472 C CA . VAL A 1 187 ? 10.199 -3.396 -6.221 1.00 95.50 187 VAL A CA 1
ATOM 1473 C C . VAL A 1 187 ? 10.815 -2.549 -7.326 1.00 95.50 187 VAL A C 1
ATOM 1475 O O . VAL A 1 187 ? 10.980 -3.016 -8.458 1.00 95.50 187 VAL A O 1
ATOM 1478 N N . ASP A 1 188 ? 11.195 -1.321 -6.984 1.00 95.62 188 ASP A N 1
ATOM 1479 C CA . ASP A 1 188 ? 12.042 -0.487 -7.829 1.00 95.62 188 ASP A CA 1
ATOM 1480 C C . ASP A 1 188 ? 13.531 -0.850 -7.621 1.00 95.62 188 ASP A C 1
ATOM 1482 O O . ASP A 1 188 ? 13.949 -1.533 -6.691 1.00 95.62 188 ASP A O 1
ATOM 1486 N N . THR A 1 189 ? 14.362 -0.395 -8.539 1.00 95.94 189 THR A N 1
ATOM 1487 C CA . THR A 1 189 ? 15.815 -0.509 -8.633 1.00 95.94 189 THR A CA 1
ATOM 1488 C C . THR A 1 189 ? 16.608 -0.141 -7.382 1.00 95.94 189 THR A C 1
ATOM 1490 O O . THR A 1 189 ? 17.735 -0.610 -7.271 1.00 95.94 189 THR A O 1
ATOM 1493 N N . ASN A 1 190 ? 16.082 0.664 -6.457 1.00 94.56 190 ASN A N 1
ATOM 1494 C CA . ASN A 1 190 ? 16.733 1.023 -5.188 1.00 94.56 190 ASN A CA 1
ATOM 1495 C C . ASN A 1 190 ? 16.415 0.056 -4.033 1.00 94.56 190 ASN A C 1
ATOM 1497 O O . ASN A 1 190 ? 17.014 0.165 -2.963 1.00 94.56 190 ASN A O 1
ATOM 1501 N N . CYS A 1 191 ? 15.483 -0.874 -4.233 1.00 93.38 191 CYS A N 1
ATOM 1502 C CA . CYS A 1 191 ? 15.016 -1.794 -3.209 1.00 93.38 191 CYS A CA 1
ATOM 1503 C C . CYS A 1 191 ? 15.563 -3.205 -3.441 1.00 93.38 191 CYS A C 1
ATOM 1505 O O . CYS A 1 191 ? 15.753 -3.652 -4.570 1.00 93.38 191 CYS A O 1
ATOM 1507 N N . SER A 1 192 ? 15.805 -3.942 -2.356 1.00 92.31 192 SER A N 1
ATOM 1508 C CA . SER A 1 192 ? 16.273 -5.324 -2.458 1.00 92.31 192 SER A CA 1
ATOM 1509 C C . SER A 1 192 ? 15.096 -6.258 -2.773 1.00 92.31 192 SER A C 1
ATOM 1511 O O . SER A 1 192 ? 14.120 -6.242 -2.025 1.00 92.31 192 SER A O 1
ATOM 1513 N N . PRO A 1 193 ? 15.188 -7.140 -3.787 1.00 91.56 193 PRO A N 1
ATOM 1514 C CA . PRO A 1 193 ? 14.143 -8.125 -4.079 1.00 91.56 193 PRO A CA 1
ATOM 1515 C C . PRO A 1 193 ? 14.145 -9.297 -3.080 1.00 91.56 193 PRO A C 1
ATOM 1517 O O . PRO A 1 193 ? 13.324 -10.207 -3.164 1.00 91.56 193 PRO A O 1
ATOM 1520 N N . ASN A 1 194 ? 15.097 -9.314 -2.144 1.00 87.81 194 ASN A N 1
ATOM 1521 C CA . ASN A 1 194 ? 15.206 -10.356 -1.137 1.00 87.81 194 ASN A CA 1
ATOM 1522 C C . ASN A 1 194 ? 14.099 -10.220 -0.086 1.00 87.81 194 ASN A C 1
ATOM 1524 O O . ASN A 1 194 ? 13.743 -9.115 0.310 1.00 87.81 194 ASN A O 1
ATOM 1528 N N . ASN A 1 195 ? 13.693 -11.354 0.492 1.00 85.56 195 ASN A N 1
ATOM 1529 C CA . ASN A 1 195 ? 12.680 -11.440 1.557 1.00 85.56 195 ASN A CA 1
ATOM 1530 C C . ASN A 1 195 ? 11.236 -11.218 1.083 1.00 85.56 195 ASN A C 1
ATOM 1532 O O . ASN A 1 195 ? 10.378 -10.898 1.900 1.00 85.56 195 ASN A O 1
ATOM 1536 N N . LEU A 1 196 ? 10.997 -11.418 -0.210 1.00 93.06 196 LEU A N 1
ATOM 1537 C CA . LEU A 1 196 ? 9.693 -11.350 -0.852 1.00 93.06 196 LEU A CA 1
ATOM 1538 C C . LEU A 1 196 ? 9.410 -12.703 -1.501 1.00 93.06 196 LEU A C 1
ATOM 1540 O O . LEU A 1 196 ? 10.333 -13.332 -2.025 1.00 93.06 196 LEU A O 1
ATOM 1544 N N . ASP A 1 197 ? 8.155 -13.134 -1.467 1.00 95.12 197 ASP A N 1
ATOM 1545 C CA . ASP A 1 197 ? 7.731 -14.394 -2.082 1.00 95.12 197 ASP A CA 1
ATOM 1546 C C . ASP A 1 197 ? 7.365 -14.173 -3.551 1.00 95.12 197 ASP A C 1
ATOM 1548 O O . ASP A 1 197 ? 7.738 -14.962 -4.417 1.00 95.12 197 ASP A O 1
ATOM 1552 N N . TYR A 1 198 ? 6.703 -13.048 -3.836 1.00 96.31 198 TYR A N 1
ATOM 1553 C CA . TYR A 1 198 ? 6.348 -12.620 -5.184 1.00 96.31 198 TYR A CA 1
ATOM 1554 C C . TYR A 1 198 ? 6.876 -11.207 -5.435 1.00 96.31 198 TYR A C 1
ATOM 1556 O O . TYR A 1 198 ? 6.469 -10.239 -4.789 1.00 96.31 198 TYR A O 1
ATOM 1564 N N . VAL A 1 199 ? 7.810 -11.096 -6.379 1.00 95.94 199 VAL A N 1
ATOM 1565 C CA . VAL A 1 199 ? 8.466 -9.835 -6.740 1.00 95.94 199 VAL A CA 1
ATOM 1566 C C . VAL A 1 199 ? 7.847 -9.298 -8.020 1.00 95.94 199 VAL A C 1
ATOM 1568 O O . VAL A 1 199 ? 7.798 -10.002 -9.022 1.00 95.94 199 VAL A O 1
ATOM 1571 N N . ILE A 1 200 ? 7.437 -8.033 -8.015 1.00 96.75 200 ILE A N 1
ATOM 1572 C CA . ILE A 1 200 ? 6.967 -7.320 -9.203 1.00 96.75 200 ILE A CA 1
ATOM 1573 C C . ILE A 1 200 ? 7.968 -6.194 -9.488 1.00 96.75 200 ILE A C 1
ATOM 1575 O O . ILE A 1 200 ? 7.871 -5.125 -8.884 1.00 96.75 200 ILE A O 1
ATOM 1579 N N . PRO A 1 201 ? 8.952 -6.395 -10.382 1.00 96.75 201 PRO A N 1
ATOM 1580 C CA . PRO A 1 201 ? 9.894 -5.338 -10.719 1.00 96.75 201 PRO A CA 1
ATOM 1581 C C . PRO A 1 201 ? 9.171 -4.196 -11.436 1.00 96.75 201 PRO A C 1
ATOM 1583 O O . PRO A 1 201 ? 8.574 -4.411 -12.494 1.00 96.75 201 PRO A O 1
ATOM 1586 N N . GLY A 1 202 ? 9.234 -2.981 -10.904 1.00 96.31 202 GLY A N 1
ATOM 1587 C CA . GLY A 1 202 ? 8.557 -1.846 -11.520 1.00 96.31 202 GLY A CA 1
ATOM 1588 C C . GLY A 1 202 ? 8.604 -0.561 -10.700 1.00 96.31 202 GLY A C 1
ATOM 1589 O O . GLY A 1 202 ? 9.008 -0.561 -9.546 1.00 96.31 202 GLY A O 1
ATOM 1590 N N . ASN A 1 203 ? 8.170 0.533 -11.323 1.00 96.62 203 ASN A N 1
ATOM 1591 C CA . ASN A 1 203 ? 8.148 1.872 -10.730 1.00 96.62 203 ASN A CA 1
ATOM 1592 C C . ASN A 1 203 ? 7.148 1.997 -9.568 1.00 96.62 203 ASN A C 1
ATOM 1594 O O . ASN A 1 203 ? 5.944 1.816 -9.789 1.00 96.62 203 ASN A O 1
ATOM 1598 N N . ASP A 1 204 ? 7.612 2.412 -8.391 1.00 95.19 204 ASP A N 1
ATOM 1599 C CA . ASP A 1 204 ? 6.801 2.657 -7.190 1.00 95.19 204 ASP A CA 1
ATOM 1600 C C . ASP A 1 204 ? 6.662 4.150 -6.808 1.00 95.19 204 ASP A C 1
ATOM 1602 O O . ASP A 1 204 ? 6.066 4.478 -5.781 1.00 95.19 204 ASP A O 1
ATOM 1606 N N . ASP A 1 205 ? 7.188 5.074 -7.616 1.00 94.44 205 ASP A N 1
ATOM 1607 C CA . ASP A 1 205 ? 7.096 6.526 -7.403 1.00 94.44 205 ASP A CA 1
ATOM 1608 C C . ASP A 1 205 ? 5.911 7.154 -8.142 1.00 94.44 205 ASP A C 1
ATOM 1610 O O . ASP A 1 205 ? 5.283 8.108 -7.668 1.00 94.44 205 ASP A O 1
ATOM 1614 N N . ALA A 1 206 ? 5.616 6.663 -9.348 1.00 95.12 206 ALA A N 1
ATOM 1615 C CA . ALA A 1 206 ? 4.623 7.287 -10.206 1.00 95.12 206 ALA A CA 1
ATOM 1616 C C . ALA A 1 206 ? 3.195 6.893 -9.804 1.00 95.12 206 ALA A C 1
ATOM 1618 O O . ALA A 1 206 ? 2.821 5.725 -9.793 1.00 95.12 206 ALA A O 1
ATOM 1619 N N . ILE A 1 207 ? 2.330 7.891 -9.599 1.00 95.88 207 ILE A N 1
ATOM 1620 C CA . ILE A 1 207 ? 0.906 7.672 -9.279 1.00 95.88 207 ILE A CA 1
ATOM 1621 C C . ILE A 1 207 ? 0.227 6.781 -10.334 1.00 95.88 207 ILE A C 1
ATOM 1623 O O . ILE A 1 207 ? -0.601 5.939 -9.993 1.00 95.88 207 ILE A O 1
ATOM 1627 N N . ARG A 1 208 ? 0.592 6.938 -11.617 1.00 96.31 208 ARG A N 1
ATOM 1628 C CA . ARG A 1 208 ? 0.035 6.143 -12.724 1.00 96.31 208 ARG A CA 1
ATOM 1629 C C . ARG A 1 208 ? 0.430 4.664 -12.654 1.00 96.31 208 ARG A C 1
ATOM 1631 O O . ARG A 1 208 ? -0.437 3.825 -12.878 1.00 96.31 208 ARG A O 1
ATOM 1638 N N . SER A 1 209 ? 1.684 4.338 -12.327 1.00 96.31 209 SER A N 1
ATOM 1639 C CA . SER A 1 209 ? 2.124 2.943 -12.183 1.00 96.31 209 SER A CA 1
ATOM 1640 C C . SER A 1 209 ? 1.534 2.305 -10.930 1.00 96.31 209 SER A C 1
ATOM 1642 O O . SER A 1 209 ? 0.978 1.216 -11.011 1.00 96.31 209 SER A O 1
ATOM 1644 N N . ILE A 1 210 ? 1.555 3.016 -9.799 1.00 96.94 210 ILE A N 1
ATOM 1645 C CA . ILE A 1 210 ? 0.952 2.558 -8.540 1.00 96.94 210 ILE A CA 1
ATOM 1646 C C . ILE A 1 210 ? -0.528 2.233 -8.746 1.00 96.94 210 ILE A C 1
ATOM 1648 O O . ILE A 1 210 ? -0.967 1.140 -8.398 1.00 96.94 210 ILE A O 1
ATOM 1652 N N . ARG A 1 211 ? -1.281 3.154 -9.362 1.00 96.44 211 ARG A N 1
ATOM 1653 C CA . ARG A 1 211 ? -2.706 2.958 -9.642 1.00 96.44 211 ARG A CA 1
ATOM 1654 C C . ARG A 1 211 ? -2.957 1.739 -10.526 1.00 96.44 211 ARG A C 1
ATOM 1656 O O . ARG A 1 211 ? -3.906 1.007 -10.277 1.00 96.44 211 ARG A O 1
ATOM 1663 N N . LEU A 1 212 ? -2.105 1.505 -11.525 1.00 96.00 212 LEU A N 1
ATOM 1664 C CA . LEU A 1 212 ? -2.193 0.318 -12.371 1.00 96.00 212 LEU A CA 1
ATOM 1665 C C . LEU A 1 212 ? -2.057 -0.966 -11.537 1.00 96.00 212 LEU A C 1
ATOM 1667 O O . LEU A 1 212 ? -2.886 -1.859 -11.674 1.00 96.00 212 LEU A O 1
ATOM 1671 N N . TYR A 1 213 ? -1.066 -1.061 -10.645 1.00 96.12 213 TYR A N 1
ATOM 1672 C CA . TYR A 1 213 ? -0.908 -2.260 -9.814 1.00 96.12 213 TYR A CA 1
ATOM 1673 C C . TYR A 1 213 ? -2.064 -2.460 -8.839 1.00 96.12 213 TYR A C 1
ATOM 1675 O O . TYR A 1 213 ? -2.560 -3.578 -8.715 1.00 96.12 213 TYR A O 1
ATOM 1683 N N . THR A 1 214 ? -2.503 -1.397 -8.156 1.00 96.06 214 THR A N 1
ATOM 1684 C CA . THR A 1 214 ? -3.601 -1.490 -7.184 1.00 96.06 214 THR A CA 1
ATOM 1685 C C . THR A 1 214 ? -4.910 -1.880 -7.856 1.00 96.06 214 THR A C 1
ATOM 1687 O O . THR A 1 214 ? -5.645 -2.691 -7.304 1.00 96.06 214 THR A O 1
ATOM 1690 N N . GLN A 1 215 ? -5.173 -1.363 -9.060 1.00 96.06 215 GLN A N 1
ATOM 1691 C CA . GLN A 1 215 ? -6.351 -1.723 -9.852 1.00 96.06 215 GLN A CA 1
ATOM 1692 C C . GLN A 1 215 ? -6.335 -3.188 -10.260 1.00 96.06 215 GLN A C 1
ATOM 1694 O O . GLN A 1 215 ? -7.309 -3.893 -10.025 1.00 96.06 215 GLN A O 1
ATOM 1699 N N . LEU A 1 216 ? -5.214 -3.672 -10.798 1.00 95.56 216 LEU A N 1
ATOM 1700 C CA . LEU A 1 216 ? -5.080 -5.078 -11.179 1.00 95.56 216 LEU A CA 1
ATOM 1701 C C . LEU A 1 216 ? -5.238 -6.010 -9.978 1.00 95.56 216 LEU A C 1
ATOM 1703 O O . LEU A 1 216 ? -5.909 -7.032 -10.090 1.00 95.56 216 LEU A O 1
ATOM 1707 N N . ALA A 1 217 ? -4.657 -5.648 -8.831 1.00 96.06 217 ALA A N 1
ATOM 1708 C CA . ALA A 1 217 ? -4.799 -6.419 -7.603 1.00 96.06 217 ALA A CA 1
ATOM 1709 C C . ALA A 1 217 ? -6.256 -6.437 -7.119 1.00 96.06 217 ALA A C 1
ATOM 1711 O O . ALA A 1 217 ? -6.781 -7.503 -6.806 1.00 96.06 217 ALA A O 1
ATOM 1712 N N . ALA A 1 218 ? -6.937 -5.288 -7.097 1.00 96.31 218 ALA A N 1
ATOM 1713 C CA . ALA A 1 218 ? -8.342 -5.207 -6.704 1.00 96.31 218 ALA A CA 1
ATOM 1714 C C . ALA A 1 218 ? -9.260 -5.986 -7.661 1.00 96.31 218 ALA A C 1
ATOM 1716 O O . ALA A 1 218 ? -10.121 -6.738 -7.204 1.00 96.31 218 ALA A O 1
ATOM 1717 N N . ASP A 1 219 ? -9.045 -5.870 -8.972 1.00 95.38 219 ASP A N 1
ATOM 1718 C CA . ASP A 1 219 ? -9.811 -6.599 -9.984 1.00 95.38 219 ASP A CA 1
ATOM 1719 C C . ASP A 1 219 ? -9.577 -8.117 -9.875 1.00 95.38 219 ASP A C 1
ATOM 1721 O O . ASP A 1 219 ? -10.537 -8.886 -9.924 1.00 95.38 219 ASP A O 1
ATOM 1725 N N . ALA A 1 220 ? -8.336 -8.562 -9.635 1.00 95.19 220 ALA A N 1
ATOM 1726 C CA . ALA A 1 220 ? -8.016 -9.974 -9.404 1.00 95.19 220 ALA A CA 1
ATOM 1727 C C . ALA A 1 220 ? -8.700 -10.532 -8.144 1.00 95.19 220 ALA A C 1
ATOM 1729 O O . ALA A 1 220 ? -9.163 -11.673 -8.139 1.00 95.19 220 ALA A O 1
ATOM 1730 N N . ILE A 1 221 ? -8.811 -9.727 -7.082 1.00 95.50 221 ILE A N 1
ATOM 1731 C CA . ILE A 1 221 ? -9.525 -10.102 -5.854 1.00 95.50 221 ILE A CA 1
ATOM 1732 C C . ILE A 1 221 ? -11.027 -10.230 -6.105 1.00 95.50 221 ILE A C 1
ATOM 1734 O O . ILE A 1 221 ? -11.645 -11.195 -5.651 1.00 95.50 221 ILE A O 1
ATOM 1738 N N . LEU A 1 222 ? -11.618 -9.266 -6.813 1.00 94.94 222 LEU A N 1
ATOM 1739 C CA . LEU A 1 222 ? -13.042 -9.276 -7.143 1.00 94.94 222 LEU A CA 1
ATOM 1740 C C . LEU A 1 222 ? -13.396 -10.471 -8.035 1.00 94.94 222 LEU A C 1
ATOM 1742 O O . LEU A 1 222 ? -14.365 -11.173 -7.757 1.00 94.94 222 LEU A O 1
ATOM 1746 N N . GLU A 1 223 ? -12.583 -10.749 -9.054 1.00 93.19 223 GLU A N 1
ATOM 1747 C CA . GLU A 1 223 ? -12.753 -11.912 -9.927 1.00 93.19 223 GLU A CA 1
ATOM 1748 C C . GLU A 1 223 ? -12.574 -13.230 -9.157 1.00 93.19 223 GLU A C 1
ATOM 1750 O O . GLU A 1 223 ? -13.396 -14.140 -9.282 1.00 93.19 223 GLU A O 1
ATOM 1755 N N . GLY A 1 224 ? -11.551 -13.313 -8.299 1.00 92.44 224 GLY A N 1
ATOM 1756 C CA . GLY A 1 224 ? -11.318 -14.468 -7.433 1.00 92.44 224 GLY A CA 1
ATOM 1757 C C . GLY A 1 224 ? -12.506 -14.747 -6.513 1.00 92.44 224 GLY A C 1
ATOM 1758 O O . GLY A 1 224 ? -12.970 -15.884 -6.435 1.00 92.44 224 GLY A O 1
ATOM 1759 N N . ARG A 1 225 ? -13.069 -13.710 -5.881 1.00 91.00 225 ARG A N 1
ATOM 1760 C CA . ARG A 1 225 ? -14.273 -13.828 -5.042 1.00 91.00 225 ARG A CA 1
ATOM 1761 C C . ARG A 1 225 ? -15.512 -14.234 -5.840 1.00 91.00 225 ARG A C 1
ATOM 1763 O O . ARG A 1 225 ? -16.283 -15.052 -5.352 1.00 91.00 225 ARG A O 1
ATOM 1770 N N . ALA A 1 226 ? -15.693 -13.703 -7.049 1.00 90.88 226 ALA A N 1
ATOM 1771 C CA . ALA A 1 226 ? -16.836 -14.029 -7.904 1.00 90.88 226 ALA A CA 1
ATOM 1772 C C . ALA A 1 226 ? -16.803 -15.473 -8.436 1.00 90.88 226 ALA A C 1
ATOM 1774 O O . ALA A 1 226 ? -17.850 -16.045 -8.728 1.00 90.88 226 ALA A O 1
ATOM 1775 N N . SER A 1 227 ? -15.613 -16.071 -8.556 1.00 86.44 227 SER A N 1
ATOM 1776 C CA . SER A 1 227 ? -15.453 -17.446 -9.046 1.00 86.44 227 SER A CA 1
ATOM 1777 C C . SER A 1 227 ? -16.004 -18.517 -8.096 1.00 86.44 227 SER A C 1
ATOM 1779 O O . SER A 1 227 ? -16.312 -19.627 -8.533 1.00 86.44 227 SER A O 1
ATOM 1781 N N . VAL A 1 228 ? -16.1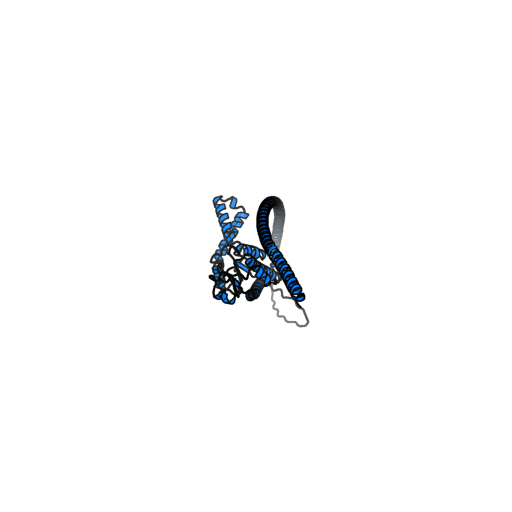58 -18.194 -6.808 1.00 81.00 228 VAL A N 1
ATOM 1782 C CA . VAL A 1 228 ? -16.730 -19.103 -5.814 1.00 81.00 228 VAL A CA 1
ATOM 1783 C C . VAL A 1 228 ? -18.201 -18.747 -5.608 1.00 81.00 228 VAL A C 1
ATOM 1785 O O . VAL A 1 228 ? -18.489 -17.613 -5.220 1.00 81.00 228 VAL A O 1
ATOM 1788 N N . PRO A 1 229 ? -19.144 -19.685 -5.837 1.00 73.44 229 PRO A N 1
ATOM 1789 C CA . PRO A 1 229 ? -20.556 -19.441 -5.591 1.00 73.44 229 PRO A CA 1
ATOM 1790 C C . PRO A 1 229 ? -20.764 -18.915 -4.174 1.00 73.44 229 PRO A C 1
ATOM 1792 O O . PRO A 1 229 ? -20.175 -19.422 -3.214 1.00 73.44 229 PRO A O 1
ATOM 1795 N N . HIS A 1 230 ? -21.604 -17.890 -4.052 1.00 60.22 230 HIS A N 1
ATOM 1796 C CA . HIS A 1 230 ? -22.035 -17.368 -2.769 1.00 60.22 230 HIS A CA 1
ATOM 1797 C C . HIS A 1 230 ? -22.841 -18.463 -2.058 1.00 60.22 230 HIS A C 1
ATOM 1799 O O . HIS A 1 230 ? -24.044 -18.595 -2.246 1.00 60.22 230 HIS A O 1
ATOM 1805 N N . ILE A 1 231 ? -22.156 -19.303 -1.282 1.00 62.16 231 ILE A N 1
ATOM 1806 C CA . ILE A 1 231 ? -22.781 -19.973 -0.152 1.00 62.16 231 ILE A CA 1
ATOM 1807 C C . ILE A 1 231 ? -23.025 -18.820 0.810 1.00 62.16 231 ILE A C 1
ATOM 1809 O O . ILE A 1 231 ? -22.077 -18.339 1.444 1.00 62.16 231 ILE A O 1
ATOM 1813 N N . GLU A 1 232 ? -24.242 -18.275 0.768 1.00 48.50 232 GLU A N 1
ATOM 1814 C CA . GLU A 1 232 ? -24.763 -17.493 1.878 1.00 48.50 232 GLU A CA 1
ATOM 1815 C C . GLU A 1 232 ? -24.471 -18.327 3.116 1.00 48.50 232 GLU A C 1
ATOM 1817 O O . GLU A 1 232 ? -24.803 -19.516 3.150 1.00 48.50 232 GLU A O 1
ATOM 1822 N N . ASP A 1 233 ? -23.776 -17.737 4.084 1.00 46.94 233 ASP A N 1
ATOM 1823 C CA . ASP A 1 233 ? -23.680 -18.310 5.415 1.00 46.94 233 ASP A CA 1
ATOM 1824 C C . ASP A 1 233 ? -25.104 -18.243 5.993 1.00 46.94 233 ASP A C 1
ATOM 1826 O O . ASP A 1 233 ? -25.441 -17.372 6.788 1.00 46.94 233 ASP A O 1
ATOM 1830 N N . SER A 1 234 ? -25.988 -19.125 5.515 1.00 38.44 234 SER A N 1
ATOM 1831 C CA . SER A 1 234 ? -27.136 -19.542 6.281 1.00 38.44 234 SER A CA 1
ATOM 1832 C C . SER A 1 234 ? -26.527 -20.075 7.559 1.00 38.44 234 SER A C 1
ATOM 1834 O O . SER A 1 234 ? -25.747 -21.032 7.511 1.00 38.44 234 SER A O 1
ATOM 1836 N N . ASP A 1 235 ? -26.843 -19.429 8.672 1.00 44.03 235 ASP A N 1
ATOM 1837 C CA . ASP A 1 235 ? -26.828 -20.053 9.980 1.00 44.03 235 ASP A CA 1
ATOM 1838 C C . ASP A 1 235 ? -27.614 -21.371 9.857 1.00 44.03 235 ASP A C 1
ATOM 1840 O O . ASP A 1 235 ? -28.821 -21.431 10.092 1.00 44.03 235 ASP A O 1
ATOM 1844 N N . GLU A 1 236 ? -26.948 -22.432 9.393 1.00 43.81 236 GLU A N 1
ATOM 1845 C CA . GLU A 1 236 ? -27.455 -23.790 9.426 1.00 43.81 236 GLU A CA 1
ATOM 1846 C C . GLU A 1 236 ? -27.400 -24.152 10.899 1.00 43.81 236 GLU A C 1
ATOM 1848 O O . GLU A 1 236 ? -26.391 -24.614 11.436 1.00 43.81 236 GLU A O 1
ATOM 1853 N N . PHE A 1 237 ? -28.492 -23.792 11.568 1.00 43.53 237 PHE A N 1
ATOM 1854 C CA . PHE A 1 237 ? -28.862 -24.243 12.885 1.00 43.53 237 PHE A CA 1
ATOM 1855 C C . PHE A 1 237 ? -28.636 -25.752 12.917 1.00 43.53 237 PHE A C 1
ATOM 1857 O O . PHE A 1 237 ? -29.404 -26.535 12.357 1.00 43.53 237 PHE A O 1
ATOM 1864 N N . VAL A 1 238 ? -27.521 -26.159 13.517 1.00 48.56 238 VAL A N 1
ATOM 1865 C CA . VAL A 1 238 ? -27.285 -27.553 13.849 1.00 48.56 238 VAL A CA 1
ATOM 1866 C C . VAL A 1 238 ? -28.323 -27.868 14.914 1.00 48.56 238 VAL A C 1
ATOM 1868 O O . VAL A 1 238 ? -28.153 -27.481 16.069 1.00 48.56 238 VAL A O 1
ATOM 1871 N N . GLU A 1 239 ? -29.426 -28.505 14.518 1.00 45.91 239 GLU A N 1
ATOM 1872 C CA . GLU A 1 239 ? -30.370 -29.082 15.470 1.00 45.91 239 GLU A CA 1
ATOM 1873 C C . GLU A 1 239 ? -29.591 -30.074 16.338 1.00 45.91 239 GLU A C 1
ATOM 1875 O O . GLU A 1 239 ? -29.185 -31.156 15.902 1.00 45.91 239 GLU A O 1
ATOM 1880 N N . LEU A 1 240 ? -29.314 -29.635 17.561 1.00 47.62 240 LEU A N 1
ATOM 1881 C CA . LEU A 1 240 ? -28.828 -30.461 18.648 1.00 47.62 240 LEU A CA 1
ATOM 1882 C C . LEU A 1 240 ? -30.018 -31.298 19.124 1.00 47.62 240 LEU A C 1
ATOM 1884 O O . LEU A 1 240 ? -31.115 -30.774 19.319 1.00 47.62 240 LEU A O 1
ATOM 1888 N N . ASP A 1 241 ? -29.808 -32.594 19.319 1.00 55.25 241 ASP A N 1
ATOM 1889 C CA . ASP A 1 241 ? -30.745 -33.408 20.090 1.00 55.25 241 ASP A CA 1
ATOM 1890 C C . ASP A 1 241 ? -30.799 -32.927 21.559 1.00 55.25 241 ASP A C 1
ATOM 1892 O O . ASP A 1 241 ? -29.983 -32.109 21.993 1.00 55.25 241 ASP A O 1
ATOM 1896 N N . GLU A 1 242 ? -31.734 -33.451 22.365 1.00 61.16 242 GLU A N 1
ATOM 1897 C CA . GLU A 1 242 ? -31.864 -33.139 23.807 1.00 61.16 242 GLU A CA 1
ATOM 1898 C C . GLU A 1 242 ? -30.574 -33.408 24.627 1.00 61.16 242 GLU A C 1
ATOM 1900 O O . GLU A 1 242 ? -30.533 -33.141 25.831 1.00 61.16 242 GLU A O 1
ATOM 1905 N N . HIS A 1 243 ? -29.507 -33.934 24.008 1.00 56.50 243 HIS A N 1
ATOM 1906 C CA . HIS A 1 243 ? -28.214 -34.248 24.618 1.00 56.50 243 HIS A CA 1
ATOM 1907 C C . HIS A 1 243 ? -27.003 -33.557 23.956 1.00 56.50 243 HIS A C 1
ATOM 1909 O O . HIS A 1 243 ? -25.868 -33.830 24.352 1.00 56.50 243 HIS A O 1
ATOM 1915 N N . GLY A 1 244 ? -27.203 -32.612 23.030 1.00 54.56 244 GLY A N 1
ATOM 1916 C CA . GLY A 1 244 ? -26.150 -31.695 22.587 1.00 54.56 244 GLY A CA 1
ATOM 1917 C C . GLY A 1 244 ? -25.145 -32.240 21.562 1.00 54.56 244 GLY A C 1
ATOM 1918 O O . GLY A 1 244 ? -24.033 -31.714 21.496 1.00 54.56 244 GLY A O 1
ATOM 1919 N N . ASN A 1 245 ? -25.494 -33.248 20.751 1.00 58.66 245 ASN A N 1
ATOM 1920 C CA . ASN A 1 245 ? -24.614 -33.756 19.685 1.00 58.66 245 ASN A CA 1
ATOM 1921 C C . ASN A 1 245 ? -25.106 -33.394 18.264 1.00 58.66 245 ASN A C 1
ATOM 1923 O O . ASN A 1 245 ? -26.310 -33.385 18.013 1.00 58.66 245 ASN A O 1
ATOM 1927 N N . PRO A 1 246 ? -24.196 -33.128 17.298 1.00 46.09 246 PRO A N 1
ATOM 1928 C CA . PRO A 1 246 ? -24.566 -32.740 15.935 1.00 46.09 246 PRO A CA 1
ATOM 1929 C C . PRO A 1 246 ? -25.060 -33.936 15.100 1.00 46.09 246 PRO A C 1
ATOM 1931 O O . PRO A 1 246 ? -24.311 -34.884 14.837 1.00 46.09 246 PRO A O 1
ATOM 1934 N N . VAL A 1 247 ? -26.307 -33.878 14.620 1.00 46.94 247 VAL A N 1
ATOM 1935 C CA . VAL A 1 247 ? -26.914 -34.930 13.789 1.00 46.94 247 VAL A CA 1
ATOM 1936 C C . VAL A 1 247 ? -26.526 -34.747 12.315 1.00 46.94 247 VAL A C 1
ATOM 1938 O O . VAL A 1 247 ? -26.970 -33.826 11.636 1.00 46.94 247 VAL A O 1
ATOM 1941 N N . LYS A 1 248 ? -25.711 -35.660 11.771 1.00 42.94 248 LYS A N 1
ATOM 1942 C CA . LYS A 1 248 ? -25.399 -35.699 10.330 1.00 42.94 248 LYS A CA 1
ATOM 1943 C C . LYS A 1 248 ? -26.599 -36.218 9.538 1.00 42.94 248 LYS A C 1
ATOM 1945 O O . LYS A 1 248 ? -26.911 -37.409 9.582 1.00 42.94 248 LYS A O 1
ATOM 1950 N N . ARG A 1 249 ? -27.223 -35.359 8.732 1.00 32.03 249 ARG A N 1
ATOM 1951 C CA . ARG A 1 249 ? -28.230 -35.778 7.752 1.00 32.03 249 ARG A CA 1
ATOM 1952 C C . ARG A 1 249 ? -27.526 -36.406 6.541 1.00 32.03 249 ARG A C 1
ATOM 1954 O O . ARG A 1 249 ? -26.936 -35.720 5.714 1.00 32.03 249 ARG A O 1
ATOM 1961 N N . ALA A 1 250 ? -27.537 -37.737 6.474 1.00 35.56 250 ALA A N 1
ATOM 1962 C CA . ALA A 1 250 ? -26.912 -38.498 5.397 1.00 35.56 250 ALA A CA 1
ATOM 1963 C C . ALA A 1 250 ? -27.587 -38.230 4.037 1.00 35.56 250 ALA A C 1
ATOM 1965 O O . ALA A 1 250 ? -28.811 -38.305 3.898 1.00 35.56 250 ALA A O 1
ATOM 1966 N N . ALA A 1 251 ? -26.750 -37.948 3.037 1.00 33.97 251 ALA A N 1
ATOM 1967 C CA . ALA A 1 251 ? -27.107 -37.798 1.635 1.00 33.97 251 ALA A CA 1
ATOM 1968 C C . ALA A 1 251 ? -27.819 -39.047 1.084 1.00 33.97 251 ALA A C 1
ATOM 1970 O O . ALA A 1 251 ? -27.477 -40.190 1.388 1.00 33.97 251 ALA A O 1
ATOM 1971 N N . LYS A 1 252 ? -28.827 -38.805 0.246 1.00 29.58 252 LYS A N 1
ATOM 1972 C CA . LYS A 1 252 ? -29.707 -39.806 -0.358 1.00 29.58 252 LYS A CA 1
ATOM 1973 C C . LYS A 1 252 ? -29.126 -40.267 -1.703 1.00 29.58 252 LYS A C 1
ATOM 1975 O O . LYS A 1 252 ? -28.989 -39.453 -2.609 1.00 29.58 252 LYS A O 1
ATOM 1980 N N . ALA A 1 253 ? -28.865 -41.565 -1.857 1.00 29.72 253 ALA A N 1
ATOM 1981 C CA . ALA A 1 253 ? -28.694 -42.255 -3.144 1.00 29.72 253 ALA A CA 1
ATOM 1982 C C . ALA A 1 253 ? -29.285 -43.689 -3.050 1.00 29.72 253 ALA A C 1
ATOM 1984 O O . ALA A 1 253 ? -29.493 -44.178 -1.939 1.00 29.72 253 ALA A O 1
ATOM 1985 N N . PRO A 1 254 ? -29.689 -44.319 -4.173 1.00 35.47 254 PRO A N 1
ATOM 1986 C CA . PRO A 1 254 ? -30.962 -45.043 -4.278 1.00 35.47 254 PRO A CA 1
ATOM 1987 C C . PRO A 1 254 ? -30.933 -46.540 -3.913 1.00 35.47 254 PRO A C 1
ATOM 1989 O O . PRO A 1 254 ? -29.900 -47.200 -3.913 1.00 35.47 254 PRO A O 1
ATOM 1992 N N . LYS A 1 255 ? -32.134 -47.065 -3.620 1.00 30.50 255 LYS A N 1
ATOM 1993 C CA . LYS A 1 255 ? -32.446 -48.438 -3.180 1.00 30.50 255 LYS A CA 1
ATOM 1994 C C . LYS A 1 255 ? -32.350 -49.492 -4.296 1.00 30.50 255 LYS A C 1
ATOM 1996 O O . LYS A 1 255 ? -32.903 -49.285 -5.373 1.00 30.50 255 LYS A O 1
ATOM 2001 N N . ALA A 1 256 ? -31.886 -50.694 -3.938 1.00 28.47 256 ALA A N 1
ATOM 2002 C CA . ALA A 1 256 ? -32.329 -51.961 -4.531 1.00 28.47 256 ALA A CA 1
ATOM 2003 C C . ALA A 1 256 ? -32.295 -53.119 -3.500 1.00 28.47 256 ALA A C 1
ATOM 2005 O O . ALA A 1 256 ? -31.256 -53.338 -2.895 1.00 28.47 256 ALA A O 1
ATOM 2006 N N . LYS A 1 257 ? -33.465 -53.780 -3.328 1.00 26.78 257 LYS A N 1
ATOM 2007 C CA . LYS A 1 257 ? -33.793 -55.223 -3.096 1.00 26.78 257 LYS A CA 1
ATOM 2008 C C . LYS A 1 257 ? -32.871 -56.080 -2.188 1.00 26.78 257 LYS A C 1
ATOM 2010 O O . LYS A 1 257 ? -31.667 -55.997 -2.307 1.00 26.78 257 LYS A O 1
ATOM 2015 N N . ALA A 1 258 ? -33.296 -57.055 -1.378 1.00 27.66 258 ALA A N 1
ATOM 2016 C CA . ALA A 1 258 ? -34.567 -57.628 -0.926 1.00 27.66 258 ALA A CA 1
ATOM 2017 C C . ALA A 1 258 ? -34.242 -58.673 0.186 1.00 27.66 258 ALA A C 1
ATOM 2019 O O . ALA A 1 258 ? -33.129 -59.184 0.235 1.00 27.66 258 ALA A O 1
ATOM 2020 N N . ASP A 1 259 ? -35.261 -59.016 0.982 1.00 26.28 259 ASP A N 1
ATOM 2021 C CA . ASP A 1 259 ? -35.526 -60.303 1.660 1.00 26.28 259 ASP A CA 1
ATOM 2022 C C . ASP A 1 259 ? -34.847 -60.786 2.974 1.00 26.28 259 ASP A C 1
ATOM 2024 O O . ASP A 1 259 ? -33.652 -61.030 3.067 1.00 26.28 259 ASP A O 1
ATOM 2028 N N . LYS A 1 260 ? -35.771 -61.127 3.903 1.00 25.86 260 LYS A N 1
ATOM 2029 C CA . LYS A 1 260 ? -35.836 -62.250 4.873 1.00 25.86 260 LYS A CA 1
ATOM 2030 C C . LYS A 1 260 ? -34.953 -62.276 6.135 1.00 25.86 260 LYS A C 1
ATOM 2032 O O . LYS A 1 260 ? -33.768 -62.562 6.083 1.00 25.86 260 LYS A O 1
ATOM 2037 N N . ALA A 1 261 ? -35.636 -62.208 7.290 1.00 25.02 261 ALA A N 1
ATOM 2038 C CA . ALA A 1 261 ? -35.845 -63.314 8.255 1.00 25.02 261 ALA A CA 1
ATOM 2039 C C . ALA A 1 261 ? -35.843 -62.837 9.728 1.00 25.02 261 ALA A C 1
ATOM 2041 O O . ALA A 1 261 ? -34.887 -62.241 10.210 1.00 25.02 261 ALA A O 1
ATOM 2042 N N . ALA A 1 262 ? -36.917 -63.151 10.458 1.00 26.02 262 ALA A N 1
ATOM 2043 C CA . ALA A 1 262 ? -36.976 -63.183 11.931 1.00 26.02 262 ALA A CA 1
ATOM 2044 C C . ALA A 1 262 ? -36.645 -64.624 12.421 1.00 26.02 262 ALA A C 1
ATOM 2046 O O . ALA A 1 262 ? -36.399 -65.467 11.553 1.00 26.02 262 ALA A O 1
ATOM 2047 N N . PRO A 1 263 ? -36.761 -65.033 13.715 1.00 47.06 263 PRO A N 1
ATOM 2048 C CA . PRO A 1 263 ? -36.961 -64.310 14.992 1.00 47.06 263 PRO A CA 1
ATOM 2049 C C . PRO A 1 263 ? -36.117 -64.872 16.189 1.00 47.06 263 PRO A C 1
ATOM 2051 O O . PRO A 1 263 ? -35.436 -65.883 16.046 1.00 47.06 263 PRO A O 1
ATOM 2054 N N . LYS A 1 264 ? -36.245 -64.278 17.400 1.00 27.56 264 LYS A N 1
ATOM 2055 C CA . LYS A 1 264 ? -36.407 -64.908 18.761 1.00 27.56 264 LYS A CA 1
ATOM 2056 C C . LYS A 1 264 ? -36.026 -63.897 19.870 1.00 27.56 264 LYS A C 1
ATOM 2058 O O . LYS A 1 264 ? -34.912 -63.403 19.881 1.00 27.56 264 LYS A O 1
ATOM 2063 N N . LYS A 1 265 ? -36.961 -63.391 20.694 1.00 26.66 265 LYS A N 1
ATOM 2064 C CA . LYS A 1 265 ? -37.504 -63.921 21.978 1.00 26.66 265 LYS A CA 1
ATOM 2065 C C . LYS A 1 265 ? -36.450 -64.298 23.032 1.00 26.66 265 LYS A C 1
ATOM 2067 O O . LYS A 1 265 ? -35.859 -65.356 22.882 1.00 26.66 265 LYS A O 1
ATOM 2072 N N . VAL A 1 266 ? -36.434 -63.585 24.171 1.00 27.41 266 VAL A N 1
ATOM 2073 C CA . VAL A 1 266 ? -36.608 -64.179 25.519 1.00 27.41 266 VAL A CA 1
ATOM 2074 C C . VAL A 1 266 ? -37.303 -63.164 26.439 1.00 27.41 266 VAL A C 1
ATOM 2076 O O . VAL A 1 266 ? -36.911 -62.007 26.523 1.00 27.41 266 VAL A O 1
ATOM 2079 N N . ALA A 1 267 ? -38.361 -63.620 27.104 1.00 28.48 267 ALA A N 1
ATOM 2080 C CA . ALA A 1 267 ? -39.103 -62.917 28.140 1.00 28.48 267 ALA A CA 1
ATOM 2081 C C . ALA A 1 267 ? -38.568 -63.287 29.533 1.00 28.48 267 ALA A C 1
ATOM 2083 O O . ALA A 1 267 ? -38.108 -64.412 29.723 1.00 28.48 267 ALA A O 1
ATOM 2084 N N . LYS A 1 268 ? -38.782 -62.432 30.539 1.00 26.30 268 LYS A N 1
ATOM 2085 C CA . LYS A 1 268 ? -39.140 -62.905 31.885 1.00 26.30 268 LYS A CA 1
ATOM 2086 C C . LYS A 1 268 ? -40.027 -61.893 32.611 1.00 26.30 268 LYS A C 1
ATOM 2088 O O . LYS A 1 268 ? -39.880 -60.687 32.480 1.00 26.30 268 LYS A O 1
ATOM 2093 N N . LYS A 1 269 ? -40.999 -62.475 33.302 1.00 24.61 269 LYS A N 1
ATOM 2094 C CA . LYS A 1 269 ? -42.216 -61.957 33.937 1.00 24.61 269 LYS A CA 1
ATOM 2095 C C . LYS A 1 269 ? -42.103 -62.253 35.438 1.00 24.61 269 LYS A C 1
ATOM 2097 O O . LYS A 1 269 ? -41.404 -63.211 35.759 1.00 24.61 269 LYS A O 1
ATOM 2102 N N . VAL A 1 270 ? -42.832 -61.505 36.282 1.00 25.95 270 VAL A N 1
ATOM 2103 C CA . VAL A 1 270 ? -43.534 -61.876 37.555 1.00 25.95 270 VAL A CA 1
ATOM 2104 C C . VAL A 1 270 ? -43.695 -60.570 38.387 1.00 25.95 270 VAL A C 1
ATOM 2106 O O . VAL A 1 270 ? -42.686 -59.943 38.672 1.00 25.95 270 VAL A O 1
ATOM 2109 N N . VAL A 1 271 ? -44.889 -59.946 38.551 1.00 29.25 271 VAL A N 1
ATOM 2110 C CA . VAL A 1 271 ? -46.085 -60.298 39.394 1.00 29.25 271 VAL A CA 1
ATOM 2111 C C . VAL A 1 271 ? -45.805 -59.944 40.887 1.00 29.25 271 VAL A C 1
ATOM 2113 O O . VAL A 1 271 ? -44.760 -60.347 41.362 1.00 29.25 271 VAL A O 1
ATOM 2116 N N . VAL A 1 272 ? -46.601 -59.240 41.728 1.00 28.47 272 VAL A N 1
ATOM 2117 C CA . VAL A 1 272 ? -48.003 -58.745 41.730 1.00 28.47 272 VAL A CA 1
ATOM 2118 C C . VAL A 1 272 ? -48.310 -57.859 42.984 1.00 28.47 272 VAL A C 1
ATOM 2120 O O . VAL A 1 272 ? -47.751 -58.109 44.043 1.00 28.47 272 VAL A O 1
ATOM 2123 N N . LYS A 1 273 ? -49.260 -56.907 42.833 1.00 29.92 273 LYS A N 1
ATOM 2124 C CA . LYS A 1 273 ? -50.298 -56.299 43.741 1.00 29.92 273 LYS A CA 1
ATOM 2125 C C . LYS A 1 273 ? -50.042 -55.831 45.198 1.00 29.92 273 LYS A C 1
ATOM 2127 O O . LYS A 1 273 ? -49.795 -56.651 46.073 1.00 29.92 273 LYS A O 1
ATOM 2132 N N . LYS A 1 274 ? -50.479 -54.582 45.473 1.00 27.08 274 LYS A N 1
ATOM 2133 C CA . LYS A 1 274 ? -51.544 -54.067 46.411 1.00 27.08 274 LYS A CA 1
ATOM 2134 C C . LYS A 1 274 ? -51.289 -52.549 46.598 1.00 27.08 274 LYS A C 1
ATOM 2136 O O . LYS A 1 274 ? -50.133 -52.168 46.558 1.00 27.08 274 LYS A O 1
ATOM 2141 N N . ALA A 1 275 ? -52.203 -51.603 46.804 1.00 30.08 275 ALA A N 1
ATOM 2142 C CA . ALA A 1 275 ? -53.652 -51.500 46.965 1.00 30.08 275 ALA A CA 1
ATOM 2143 C C . ALA A 1 275 ? -54.049 -50.034 46.602 1.00 30.08 275 ALA A C 1
ATOM 2145 O O . ALA A 1 275 ? -53.184 -49.156 46.663 1.00 30.08 275 ALA A O 1
ATOM 2146 N N . PRO A 1 276 ? -55.301 -49.750 46.200 1.00 38.59 276 PRO A N 1
ATOM 2147 C CA . PRO A 1 276 ? -55.725 -48.445 45.700 1.00 38.59 276 PRO A CA 1
ATOM 2148 C C . PRO A 1 276 ? -56.395 -47.621 46.810 1.00 38.59 276 PRO A C 1
ATOM 2150 O O . PRO A 1 276 ? -57.521 -47.910 47.185 1.00 38.59 276 PRO A O 1
ATOM 2153 N N . GLU A 1 277 ? -55.718 -46.600 47.336 1.00 34.88 277 GLU A N 1
ATOM 2154 C CA . GLU A 1 277 ? -56.379 -45.570 48.171 1.00 34.88 277 GLU A CA 1
ATOM 2155 C C . GLU A 1 277 ? -55.679 -44.193 48.130 1.00 34.88 277 GLU A C 1
ATOM 2157 O O . GLU A 1 277 ? -56.023 -43.274 48.865 1.00 34.88 277 GLU A O 1
ATOM 2162 N N . VAL A 1 278 ? -54.697 -44.015 47.235 1.00 38.72 278 VAL A N 1
ATOM 2163 C CA . VAL A 1 278 ? -53.921 -42.761 47.092 1.00 38.72 278 VAL A CA 1
ATOM 2164 C C . VAL A 1 278 ? -54.175 -42.069 45.739 1.00 38.72 278 VAL A C 1
ATOM 2166 O O . VAL A 1 278 ? -53.792 -40.920 45.549 1.00 38.72 278 VAL A O 1
ATOM 2169 N N . ALA A 1 279 ? -54.871 -42.725 44.802 1.00 39.06 279 ALA A N 1
ATOM 2170 C CA . ALA A 1 279 ? -55.078 -42.219 43.440 1.00 39.06 279 ALA A CA 1
ATOM 2171 C C . ALA A 1 279 ? -56.084 -41.051 43.365 1.00 39.06 279 ALA A C 1
ATOM 2173 O O . ALA A 1 279 ? -55.844 -40.077 42.657 1.00 39.06 279 ALA A O 1
ATOM 2174 N N . GLU A 1 280 ? -57.149 -41.077 44.168 1.00 43.53 280 GLU A N 1
ATOM 2175 C CA . GLU A 1 280 ? -58.245 -40.101 44.055 1.00 43.53 280 GLU A CA 1
ATOM 2176 C C . GLU A 1 280 ? -57.869 -38.702 44.592 1.00 43.53 280 GLU A C 1
ATOM 2178 O O . GLU A 1 280 ? -58.356 -37.680 44.114 1.00 43.53 280 GLU A O 1
ATOM 2183 N N . LYS A 1 281 ? -56.904 -38.617 45.522 1.00 40.06 281 LYS A N 1
ATOM 2184 C CA . LYS A 1 281 ? -56.358 -37.335 46.016 1.00 40.06 281 LYS A CA 1
ATOM 2185 C C . LYS A 1 281 ? -55.279 -36.723 45.115 1.00 40.06 281 LYS A C 1
ATOM 2187 O O . LYS A 1 281 ? -54.982 -35.537 45.262 1.00 40.06 281 LYS A O 1
ATOM 2192 N N . ILE A 1 282 ? -54.686 -37.505 44.211 1.00 44.47 282 ILE A N 1
ATOM 2193 C CA . ILE A 1 282 ? -53.650 -37.034 43.278 1.00 44.47 282 ILE A CA 1
ATOM 2194 C C . ILE A 1 282 ? -54.294 -36.467 42.003 1.00 44.47 282 ILE A C 1
ATOM 2196 O O . ILE A 1 282 ? -53.842 -35.434 41.513 1.00 44.47 282 ILE A O 1
ATOM 2200 N N . GLU A 1 283 ? -55.397 -37.048 41.522 1.00 44.78 283 GLU A N 1
ATOM 2201 C CA . GLU A 1 283 ? -56.101 -36.553 40.326 1.00 44.78 283 GLU A CA 1
ATOM 2202 C C . GLU A 1 283 ? -56.826 -35.216 40.560 1.00 44.78 283 GLU A C 1
ATOM 2204 O O . GLU A 1 283 ? -56.761 -34.331 39.705 1.00 44.78 283 GLU A O 1
ATOM 2209 N N . ALA A 1 284 ? -57.405 -34.992 41.747 1.00 44.19 284 ALA A N 1
ATOM 2210 C CA . ALA A 1 284 ? -58.058 -33.718 42.075 1.00 44.19 284 ALA A CA 1
ATOM 2211 C C . ALA A 1 284 ? -57.066 -32.538 42.193 1.00 44.19 284 ALA A C 1
ATOM 2213 O O . ALA A 1 284 ? -57.367 -31.426 41.763 1.00 44.19 284 ALA A O 1
ATOM 2214 N N . LYS A 1 285 ? -55.848 -32.776 42.709 1.00 43.59 285 LYS A N 1
ATOM 2215 C CA . LYS A 1 285 ? -54.785 -31.753 42.770 1.00 43.59 285 LYS A CA 1
ATOM 2216 C C . LYS A 1 285 ? -54.101 -31.517 41.422 1.00 43.59 285 LYS A C 1
ATOM 2218 O O . LYS A 1 285 ? -53.665 -30.399 41.161 1.00 43.59 285 LYS A O 1
ATOM 2223 N N . ALA A 1 286 ? -54.012 -32.531 40.561 1.00 37.62 286 ALA A N 1
ATOM 2224 C CA . ALA A 1 286 ? -53.459 -32.376 39.217 1.00 37.62 286 ALA A CA 1
ATOM 2225 C C . ALA A 1 286 ? -54.377 -31.527 38.319 1.00 37.62 286 ALA A C 1
ATOM 2227 O O . ALA A 1 286 ? -53.884 -30.654 37.606 1.00 37.62 286 ALA A O 1
ATOM 2228 N N . ALA A 1 287 ? -55.700 -31.703 38.415 1.00 47.16 287 ALA A N 1
ATOM 2229 C CA . ALA A 1 287 ? -56.670 -30.911 37.657 1.00 47.16 287 ALA A CA 1
ATOM 2230 C C . ALA A 1 287 ? -56.649 -29.417 38.047 1.00 47.16 287 ALA A C 1
ATOM 2232 O O . ALA A 1 287 ? -56.571 -28.554 37.170 1.00 47.16 287 ALA A O 1
ATOM 2233 N N . GLU A 1 288 ? -56.607 -29.103 39.348 1.00 44.84 288 GLU A N 1
ATOM 2234 C CA . GLU A 1 288 ? -56.568 -27.719 39.853 1.00 44.84 288 GLU A CA 1
ATOM 2235 C C . GLU A 1 288 ? -55.275 -26.977 39.458 1.00 44.84 288 GLU A C 1
ATOM 2237 O O . GLU A 1 288 ? -55.298 -25.793 39.113 1.00 44.84 288 GLU A O 1
ATOM 2242 N N . VAL A 1 289 ? -54.132 -27.675 39.455 1.00 42.25 289 VAL A N 1
ATOM 2243 C CA . VAL A 1 289 ? -52.845 -27.104 39.026 1.00 42.25 289 VAL A CA 1
ATOM 2244 C C . VAL A 1 289 ? -52.821 -26.882 37.510 1.00 42.25 289 VAL A C 1
ATOM 2246 O O . VAL A 1 289 ? -52.317 -25.856 37.056 1.00 42.25 289 VAL A O 1
ATOM 2249 N N . THR A 1 290 ? -53.419 -27.772 36.710 1.00 38.69 290 THR A N 1
ATOM 2250 C CA . THR A 1 290 ? -53.475 -27.590 35.247 1.00 38.69 290 THR A CA 1
ATOM 2251 C C . THR A 1 290 ? -54.393 -26.456 34.795 1.00 38.69 290 THR A C 1
ATOM 2253 O O . THR A 1 290 ? -54.097 -25.809 33.789 1.00 38.69 290 THR A O 1
ATOM 2256 N N . GLU A 1 291 ? -55.472 -26.165 35.526 1.00 58.56 291 GLU A N 1
ATOM 2257 C CA . GLU A 1 291 ? -56.349 -25.038 35.194 1.00 58.56 291 GLU A CA 1
ATOM 2258 C C . GLU A 1 291 ? -55.697 -23.694 35.555 1.00 58.56 291 GLU A C 1
ATOM 2260 O O . GLU A 1 291 ? -55.671 -22.773 34.735 1.00 58.56 291 GLU A O 1
ATOM 2265 N N . LYS A 1 292 ? -55.042 -23.618 36.723 1.00 50.81 292 LYS A N 1
ATOM 2266 C CA . LYS A 1 292 ? -54.275 -22.434 37.146 1.00 50.81 292 LYS A CA 1
ATOM 2267 C C . LYS A 1 292 ? -53.145 -22.106 36.168 1.00 50.81 292 LYS A C 1
ATOM 2269 O O . LYS A 1 292 ? -53.019 -20.955 35.754 1.00 50.81 292 LYS A O 1
ATOM 2274 N N . VAL A 1 293 ? -52.394 -23.112 35.709 1.00 41.53 293 VAL A N 1
ATOM 2275 C CA . VAL A 1 293 ? -51.328 -22.925 34.707 1.00 41.53 293 VAL A CA 1
ATOM 2276 C C . VAL A 1 293 ? -51.888 -22.437 33.366 1.00 41.53 293 VAL A C 1
ATOM 2278 O O . VAL A 1 293 ? -51.309 -21.538 32.767 1.00 41.53 293 VAL A O 1
ATOM 2281 N N . LYS A 1 294 ? -53.044 -22.935 32.908 1.00 42.75 294 LYS A N 1
ATOM 2282 C CA . LYS A 1 294 ? -53.677 -22.437 31.672 1.00 42.75 294 LYS A CA 1
ATOM 2283 C C . LYS A 1 294 ? -54.129 -20.981 31.788 1.00 42.75 294 LYS A C 1
ATOM 2285 O O . LYS A 1 294 ? -53.924 -20.213 30.852 1.00 42.75 294 LYS A O 1
ATOM 2290 N N . THR A 1 295 ? -54.696 -20.587 32.929 1.00 45.50 295 THR A N 1
ATOM 2291 C CA . THR A 1 295 ? -55.128 -19.195 33.144 1.00 45.50 295 THR A CA 1
ATOM 2292 C C . THR A 1 295 ? -53.962 -18.211 33.287 1.00 45.50 295 THR A C 1
ATOM 2294 O O . THR A 1 295 ? -54.065 -17.079 32.821 1.00 45.50 295 THR A O 1
ATOM 2297 N N . GLU A 1 296 ? -52.841 -18.629 33.881 1.00 51.84 296 GLU A N 1
ATOM 2298 C CA . GLU A 1 296 ? -51.615 -17.822 33.966 1.00 51.84 296 GLU A CA 1
ATOM 2299 C C . GLU A 1 296 ? -50.940 -17.689 32.591 1.00 51.84 296 GLU A C 1
ATOM 2301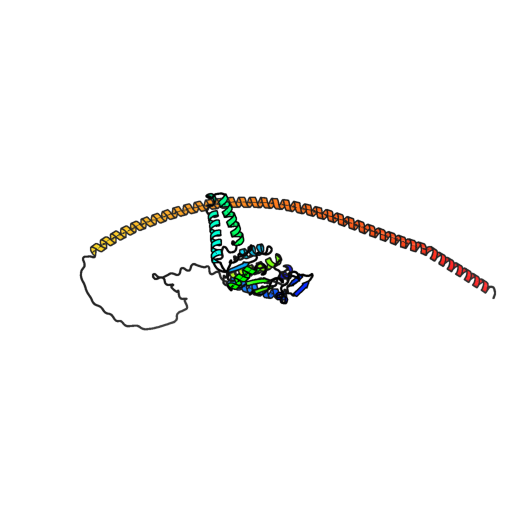 O O . GLU A 1 296 ? -50.576 -16.584 32.196 1.00 51.84 296 GLU A O 1
ATOM 2306 N N . VAL A 1 297 ? -50.850 -18.777 31.815 1.00 39.44 297 VAL A N 1
ATOM 2307 C CA . VAL A 1 297 ? -50.269 -18.755 30.460 1.00 39.44 297 VAL A CA 1
ATOM 2308 C C . VAL A 1 297 ? -51.094 -17.873 29.516 1.00 39.44 297 VAL A C 1
ATOM 2310 O O . VAL A 1 297 ? -50.504 -17.077 28.795 1.00 39.44 297 VAL A O 1
ATOM 2313 N N . ALA A 1 298 ? -52.431 -17.922 29.583 1.00 52.09 298 ALA A N 1
ATOM 2314 C CA . ALA A 1 298 ? -53.307 -17.056 28.786 1.00 52.09 298 ALA A CA 1
ATOM 2315 C C . ALA A 1 298 ? -53.132 -15.558 29.115 1.00 52.09 298 ALA A C 1
ATOM 2317 O O . ALA A 1 298 ? -53.090 -14.716 28.220 1.00 52.09 298 ALA A O 1
ATOM 2318 N N . LYS A 1 299 ? -52.955 -15.215 30.400 1.00 51.69 299 LYS A N 1
ATOM 2319 C CA . LYS A 1 299 ? -52.674 -13.833 30.830 1.00 51.69 299 LYS A CA 1
ATOM 2320 C C . LYS A 1 299 ? -51.291 -13.348 30.397 1.00 51.69 299 LYS A C 1
ATOM 2322 O O . LYS A 1 299 ? -51.100 -12.150 30.197 1.00 51.69 299 LYS A O 1
ATOM 2327 N N . VAL A 1 300 ? -50.313 -14.247 30.301 1.00 44.44 300 VAL A N 1
ATOM 2328 C CA . VAL A 1 300 ? -48.964 -13.914 29.824 1.00 44.44 300 VAL A CA 1
ATOM 2329 C C . VAL A 1 300 ? -48.959 -13.738 28.306 1.00 44.44 300 VAL A C 1
ATOM 2331 O O . VAL A 1 300 ? -48.345 -12.788 27.832 1.00 44.44 300 VAL A O 1
ATOM 2334 N N . THR A 1 301 ? -49.683 -14.564 27.545 1.00 35.56 301 THR A N 1
ATOM 2335 C CA . THR A 1 301 ? -49.783 -14.411 26.083 1.00 35.56 301 THR A CA 1
ATOM 2336 C C . THR A 1 301 ? -50.460 -13.103 25.682 1.00 35.56 301 THR A C 1
ATOM 2338 O O . THR A 1 301 ? -49.931 -12.395 24.835 1.00 35.56 301 THR A O 1
ATOM 2341 N N . GLU A 1 302 ? -51.539 -12.709 26.364 1.00 65.31 302 GLU A N 1
ATOM 2342 C CA . GLU A 1 302 ? -52.253 -11.455 26.071 1.00 65.31 302 GLU A CA 1
ATOM 2343 C C . GLU A 1 302 ? -51.395 -10.212 26.391 1.00 65.31 302 GLU A C 1
ATOM 2345 O O . GLU A 1 302 ? -51.395 -9.224 25.659 1.00 65.31 302 GLU A O 1
ATOM 2350 N N . LYS A 1 303 ? -50.573 -10.279 27.450 1.00 55.97 303 LYS A N 1
ATOM 2351 C CA . LYS A 1 303 ? -49.601 -9.223 27.785 1.00 55.97 303 LYS A CA 1
ATOM 2352 C C . LYS A 1 303 ? -48.445 -9.136 26.790 1.00 55.97 303 LYS A C 1
ATOM 2354 O O . LYS A 1 303 ? -47.945 -8.040 26.551 1.00 55.97 303 LYS A O 1
ATOM 2359 N N . VAL A 1 304 ? -47.997 -10.267 26.245 1.00 37.34 304 VAL A N 1
ATOM 2360 C CA . VAL A 1 304 ? -46.924 -10.307 25.241 1.00 37.34 304 VAL A CA 1
ATOM 2361 C C . VAL A 1 304 ? -47.424 -9.779 23.896 1.00 37.34 304 VAL A C 1
ATOM 2363 O O . VAL A 1 304 ? -46.697 -9.029 23.253 1.00 37.34 304 VAL A O 1
ATOM 2366 N N . GLU A 1 305 ? -48.663 -10.085 23.503 1.00 46.03 305 GLU A N 1
ATOM 2367 C CA . GLU A 1 305 ? -49.277 -9.527 22.290 1.00 46.03 305 GLU A CA 1
ATOM 2368 C C . GLU A 1 305 ? -49.518 -8.016 22.410 1.00 46.03 305 GLU A C 1
ATOM 2370 O O . GLU A 1 305 ? -49.110 -7.268 21.523 1.00 46.03 305 GLU A O 1
ATOM 2375 N N . ALA A 1 306 ? -50.048 -7.537 23.543 1.00 59.88 306 ALA A N 1
ATOM 2376 C CA . ALA A 1 306 ? -50.225 -6.101 23.778 1.00 59.88 306 ALA A CA 1
ATOM 2377 C C . ALA A 1 306 ? -48.888 -5.329 23.792 1.00 59.88 306 ALA A C 1
ATOM 2379 O O . ALA A 1 306 ? -48.787 -4.234 23.239 1.00 59.88 306 ALA A O 1
ATOM 2380 N N . ALA A 1 307 ? -47.833 -5.909 24.380 1.00 45.75 307 ALA A N 1
ATOM 2381 C CA . ALA A 1 307 ? -46.495 -5.316 24.363 1.00 45.75 307 ALA A CA 1
ATOM 2382 C C . ALA A 1 307 ? -45.858 -5.339 22.961 1.00 45.75 307 ALA A C 1
ATOM 2384 O O . ALA A 1 307 ? -45.117 -4.419 22.611 1.00 45.75 307 ALA A O 1
ATOM 2385 N N . ALA A 1 308 ? -46.142 -6.367 22.155 1.00 36.62 308 ALA A N 1
ATOM 2386 C CA . ALA A 1 308 ? -45.673 -6.459 20.777 1.00 36.62 308 ALA A CA 1
ATOM 2387 C C . ALA A 1 308 ? -46.330 -5.393 19.887 1.00 36.62 308 ALA A C 1
ATOM 2389 O O . ALA A 1 308 ? -45.619 -4.723 19.138 1.00 36.62 308 ALA A O 1
ATOM 2390 N N . GLU A 1 309 ? -47.641 -5.166 20.010 1.00 53.91 309 GLU A N 1
ATOM 2391 C CA . GLU A 1 309 ? -48.340 -4.113 19.261 1.00 53.91 309 GLU A CA 1
ATOM 2392 C C . GLU A 1 309 ? -47.839 -2.707 19.637 1.00 53.91 309 GLU A C 1
ATOM 2394 O O . GLU A 1 309 ? -47.518 -1.917 18.745 1.00 53.91 309 GLU A O 1
ATOM 2399 N N . GLU A 1 310 ? -47.637 -2.420 20.929 1.00 63.81 310 GLU A N 1
ATOM 2400 C CA . GLU A 1 310 ? -47.082 -1.136 21.390 1.00 63.81 310 GLU A CA 1
ATOM 2401 C C . GLU A 1 310 ? -45.649 -0.897 20.868 1.00 63.81 310 GLU A C 1
ATOM 2403 O O . GLU A 1 310 ? -45.293 0.216 20.468 1.00 63.81 310 GLU A O 1
ATOM 2408 N N . LEU A 1 311 ? -44.822 -1.948 20.820 1.00 40.56 311 LEU A N 1
ATOM 2409 C CA . LEU A 1 311 ? -43.488 -1.898 20.216 1.00 40.56 311 LEU A CA 1
ATOM 2410 C C . LEU A 1 311 ? -43.555 -1.651 18.703 1.00 40.56 311 LEU A C 1
ATOM 2412 O O . LEU A 1 311 ? -42.751 -0.875 18.184 1.00 40.56 311 LEU A O 1
ATOM 2416 N N . THR A 1 312 ? -44.514 -2.251 17.991 1.00 35.34 312 THR A N 1
ATOM 2417 C CA . THR A 1 312 ? -44.652 -2.035 16.543 1.00 35.34 312 THR A CA 1
ATOM 2418 C C . THR A 1 312 ? -45.078 -0.609 16.186 1.00 35.34 312 THR A C 1
ATOM 2420 O O . THR A 1 312 ? -44.546 -0.048 15.225 1.00 35.34 312 THR A O 1
ATOM 2423 N N . GLU A 1 313 ? -45.958 0.024 16.969 1.00 70.19 313 GLU A N 1
ATOM 2424 C CA . GLU A 1 313 ? -46.321 1.432 16.756 1.00 70.19 313 GLU A CA 1
ATOM 2425 C C . GLU A 1 313 ? -45.162 2.385 17.060 1.00 70.19 313 GLU A C 1
ATOM 2427 O O . GLU A 1 313 ? -44.907 3.302 16.275 1.00 70.19 313 GLU A O 1
ATOM 2432 N N . LYS A 1 314 ? -44.405 2.144 18.140 1.00 64.44 314 LYS A N 1
ATOM 2433 C CA . LYS A 1 314 ? -43.224 2.954 18.487 1.00 64.44 314 LYS A CA 1
ATOM 2434 C C . LYS A 1 314 ? -42.143 2.883 17.411 1.00 64.44 314 LYS A C 1
ATOM 2436 O O . LYS A 1 314 ? -41.645 3.921 16.982 1.00 64.44 314 LYS A O 1
ATOM 2441 N N . VAL A 1 315 ? -41.847 1.685 16.901 1.00 37.16 315 VAL A N 1
ATOM 2442 C CA . VAL A 1 315 ? -40.887 1.503 15.799 1.00 37.16 315 VAL A CA 1
ATOM 2443 C C . VAL A 1 315 ? -41.369 2.211 14.530 1.00 37.16 315 VAL A C 1
ATOM 2445 O O . VAL A 1 315 ? -40.581 2.851 13.839 1.00 37.16 315 VAL A O 1
ATOM 2448 N N . LYS A 1 316 ? -42.669 2.161 14.223 1.00 50.59 316 LYS A N 1
ATOM 2449 C CA . LYS A 1 316 ? -43.232 2.835 13.044 1.00 50.59 316 LYS A CA 1
ATOM 2450 C C . LYS A 1 316 ? -43.162 4.363 13.155 1.00 50.59 316 LYS A C 1
ATOM 2452 O O . LYS A 1 316 ? -42.861 5.025 12.160 1.00 50.59 316 LYS A O 1
ATOM 2457 N N . ALA A 1 317 ? -43.394 4.912 14.349 1.00 66.00 317 ALA A N 1
ATOM 2458 C CA . ALA A 1 317 ? -43.252 6.339 14.625 1.00 66.00 317 ALA A CA 1
ATOM 2459 C C . ALA A 1 317 ? -41.790 6.801 14.482 1.00 66.00 317 ALA A C 1
ATOM 2461 O O . ALA A 1 317 ? -41.525 7.749 13.739 1.00 66.00 317 ALA A O 1
ATOM 2462 N N . GLU A 1 318 ? -40.833 6.083 15.077 1.00 47.91 318 GLU A N 1
ATOM 2463 C CA . GLU A 1 318 ? -39.401 6.406 14.971 1.00 47.91 318 GLU A CA 1
ATOM 2464 C C . GLU A 1 318 ? -38.884 6.301 13.527 1.00 47.91 318 GLU A C 1
ATOM 2466 O O . GLU A 1 318 ? -38.176 7.190 13.054 1.00 47.91 318 GLU A O 1
ATOM 2471 N N . VAL A 1 319 ? -39.293 5.273 12.773 1.00 34.19 319 VAL A N 1
ATOM 2472 C CA . VAL A 1 319 ? -38.916 5.122 11.355 1.00 34.19 319 VAL A CA 1
ATOM 2473 C C . VAL A 1 319 ? -39.448 6.281 10.503 1.00 34.19 319 VAL A C 1
ATOM 2475 O O . VAL A 1 319 ? -38.763 6.730 9.582 1.00 34.19 319 VAL A O 1
ATOM 2478 N N . SER A 1 320 ? -40.639 6.806 10.810 1.00 45.44 320 SER A N 1
ATOM 2479 C CA . SER A 1 320 ? -41.207 7.956 10.094 1.00 45.44 320 SER A CA 1
ATOM 2480 C C . SER A 1 320 ? -40.463 9.267 10.384 1.00 45.44 320 SER A C 1
ATOM 2482 O O . SER A 1 320 ? -40.187 10.032 9.457 1.00 45.44 320 SER A O 1
ATOM 2484 N N . GLU A 1 321 ? -40.042 9.482 11.633 1.00 68.81 321 GLU A N 1
ATOM 2485 C CA . GLU A 1 321 ? -39.252 10.650 12.034 1.00 68.81 321 GLU A CA 1
ATOM 2486 C C . GLU A 1 321 ? -37.840 10.603 11.425 1.00 68.81 321 GLU A C 1
ATOM 2488 O O . GLU A 1 321 ? -37.328 11.607 10.922 1.00 68.81 321 GLU A O 1
ATOM 2493 N N . VAL A 1 322 ? -37.220 9.418 11.397 1.00 45.69 322 VAL A N 1
ATOM 2494 C CA . VAL A 1 322 ? -35.930 9.198 10.727 1.00 45.69 322 VAL A CA 1
ATOM 2495 C C . VAL A 1 322 ? -36.057 9.437 9.220 1.00 45.69 322 VAL A C 1
ATOM 2497 O O . VAL A 1 322 ? -35.197 10.093 8.633 1.00 45.69 322 VAL A O 1
ATOM 2500 N N . ALA A 1 323 ? -37.147 8.996 8.586 1.00 39.22 323 ALA A N 1
ATOM 2501 C CA . ALA A 1 323 ? -37.378 9.228 7.161 1.00 39.22 323 ALA A CA 1
ATOM 2502 C C . ALA A 1 323 ? -37.528 10.721 6.810 1.00 39.22 323 ALA A C 1
ATOM 2504 O O . ALA A 1 323 ? -37.035 11.152 5.764 1.00 39.22 323 ALA A O 1
ATOM 2505 N N . GLU A 1 324 ? -38.169 11.531 7.659 1.00 68.69 324 GLU A N 1
ATOM 2506 C CA . GLU A 1 324 ? -38.225 12.987 7.462 1.00 68.69 324 GLU A CA 1
ATOM 2507 C C . GLU A 1 324 ? -36.868 13.665 7.671 1.00 68.69 324 GLU A C 1
ATOM 2509 O O . GLU A 1 324 ? -36.483 14.516 6.863 1.00 68.69 324 GLU A O 1
ATOM 2514 N N . LYS A 1 325 ? -36.099 13.255 8.689 1.00 63.28 325 LYS A N 1
ATOM 2515 C CA . LYS A 1 325 ? -34.745 13.784 8.928 1.00 63.28 325 LYS A CA 1
ATOM 2516 C C . LYS A 1 325 ? -33.808 13.487 7.757 1.00 63.28 325 LYS A C 1
ATOM 2518 O O . LYS A 1 325 ? -33.137 14.400 7.282 1.00 63.28 325 LYS A O 1
ATOM 2523 N N . VAL A 1 326 ? -33.838 12.263 7.224 1.00 40.03 326 VAL A N 1
ATOM 2524 C CA . VAL A 1 326 ? -33.044 11.866 6.048 1.00 40.03 326 VAL A CA 1
ATOM 2525 C C . VAL A 1 326 ? -33.435 12.682 4.812 1.00 40.03 326 VAL A C 1
ATOM 2527 O O . VAL A 1 326 ? -32.564 13.128 4.068 1.00 40.03 326 VAL A O 1
ATOM 2530 N N . LYS A 1 327 ? -34.730 12.951 4.599 1.00 51.84 327 LYS A N 1
ATOM 2531 C CA . LYS A 1 327 ? -35.184 13.818 3.497 1.00 51.84 327 LYS A CA 1
ATOM 2532 C C . LYS A 1 327 ? -34.707 15.262 3.661 1.00 51.84 327 LYS A C 1
ATOM 2534 O O . LYS A 1 327 ? -34.259 15.857 2.684 1.00 51.84 327 LYS A O 1
ATOM 2539 N N . ALA A 1 328 ? -34.778 15.815 4.872 1.00 68.25 328 ALA A N 1
ATOM 2540 C CA . ALA A 1 328 ? -34.323 17.173 5.169 1.00 68.25 328 ALA A CA 1
ATOM 2541 C C . ALA A 1 328 ? -32.795 17.329 5.073 1.00 68.25 328 ALA A C 1
ATOM 2543 O O . ALA A 1 328 ? -32.291 18.410 4.771 1.00 68.25 328 ALA A O 1
ATOM 2544 N N . GLU A 1 329 ? -32.039 16.264 5.334 1.00 49.25 329 GLU A N 1
ATOM 2545 C CA . GLU A 1 329 ? -30.588 16.262 5.167 1.00 49.25 329 GLU A CA 1
ATOM 2546 C C . GLU A 1 329 ? -30.193 16.097 3.693 1.00 49.25 329 GLU A C 1
ATOM 2548 O O . GLU A 1 329 ? -29.338 16.831 3.194 1.00 49.25 329 GLU A O 1
ATOM 2553 N N . ALA A 1 330 ? -30.895 15.229 2.957 1.00 36.81 330 ALA A N 1
ATOM 2554 C CA . AL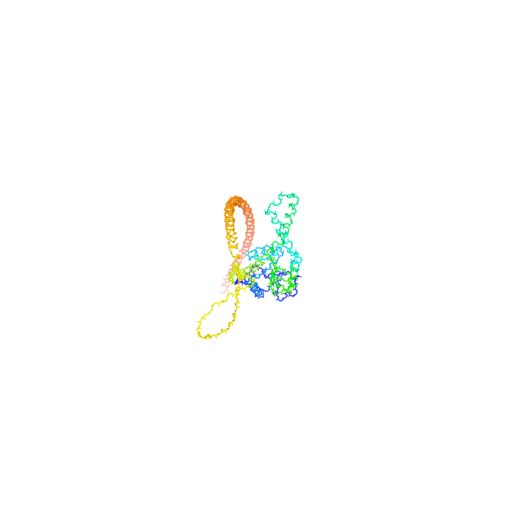A A 1 330 ? -30.710 15.057 1.519 1.00 36.81 330 ALA A CA 1
ATOM 2555 C C . ALA A 1 330 ? -30.963 16.360 0.740 1.00 36.81 330 ALA A C 1
ATOM 2557 O O . ALA A 1 330 ? -30.196 16.690 -0.165 1.00 36.81 330 ALA A O 1
ATOM 2558 N N . THR A 1 331 ? -31.982 17.148 1.104 1.00 54.22 331 THR A N 1
ATOM 2559 C CA . THR A 1 331 ? -32.232 18.453 0.466 1.00 54.22 331 THR A CA 1
ATOM 2560 C C . THR A 1 331 ? -31.112 19.458 0.737 1.00 54.22 331 THR A C 1
ATOM 2562 O O . THR A 1 331 ? -30.661 20.118 -0.199 1.00 54.22 331 THR A O 1
ATOM 2565 N N . LYS A 1 332 ? -30.579 19.517 1.965 1.00 70.12 332 LYS A N 1
ATOM 2566 C CA . LYS A 1 332 ? -29.425 20.373 2.304 1.00 70.12 332 LYS A CA 1
ATOM 2567 C C . LYS A 1 332 ? -28.163 19.986 1.531 1.00 70.12 332 LYS A C 1
ATOM 2569 O O . LYS A 1 332 ? -27.438 20.862 1.062 1.00 70.12 332 LYS A O 1
ATOM 2574 N N . VAL A 1 333 ? -27.903 18.686 1.367 1.00 45.16 333 VAL A N 1
ATOM 2575 C CA . VAL A 1 333 ? -26.753 18.191 0.589 1.00 45.16 333 VAL A CA 1
ATOM 2576 C C . VAL A 1 333 ? -26.893 18.567 -0.888 1.00 45.16 333 VAL A C 1
ATOM 2578 O O . VAL A 1 333 ? -25.923 19.012 -1.501 1.00 45.16 333 VAL A O 1
ATOM 2581 N N . VAL A 1 334 ? -28.100 18.460 -1.452 1.00 43.56 334 VAL A N 1
ATOM 2582 C CA . VAL A 1 334 ? -28.376 18.846 -2.845 1.00 43.56 334 VAL A CA 1
ATOM 2583 C C . VAL A 1 334 ? -28.211 20.353 -3.061 1.00 43.56 334 VAL A C 1
ATOM 2585 O O . VAL A 1 334 ? -27.656 20.761 -4.081 1.00 43.56 334 VAL A O 1
ATOM 2588 N N . GLU A 1 335 ? -28.651 21.195 -2.125 1.00 70.19 335 GLU A N 1
ATOM 2589 C CA . GLU A 1 335 ? -28.449 22.648 -2.223 1.00 70.19 335 GLU A CA 1
ATOM 2590 C C . GLU A 1 335 ? -26.974 23.039 -2.107 1.00 70.19 335 GLU A C 1
ATOM 2592 O O . GLU A 1 335 ? -26.492 23.843 -2.907 1.00 70.19 335 GLU A O 1
ATOM 2597 N N . LYS A 1 336 ? -26.229 22.411 -1.190 1.00 68.19 336 LYS A N 1
ATOM 2598 C CA . LYS A 1 336 ? -24.784 22.627 -1.060 1.00 68.19 336 LYS A CA 1
ATOM 2599 C C . LYS A 1 336 ? -24.030 22.204 -2.322 1.00 68.19 336 LYS A C 1
ATOM 2601 O O . LYS A 1 336 ? -23.223 22.971 -2.833 1.00 68.19 336 LYS A O 1
ATOM 2606 N N . ALA A 1 337 ? -24.361 21.044 -2.890 1.00 45.88 337 ALA A N 1
ATOM 2607 C CA . ALA A 1 337 ? -23.758 20.576 -4.137 1.00 45.88 337 ALA A CA 1
ATOM 2608 C C . ALA A 1 337 ? -24.028 21.531 -5.314 1.00 45.88 337 ALA A C 1
ATOM 2610 O O . ALA A 1 337 ? -23.149 21.752 -6.148 1.00 45.88 337 ALA A O 1
ATOM 2611 N N . LYS A 1 338 ? -25.222 22.139 -5.383 1.00 55.72 338 LYS A N 1
ATOM 2612 C CA . LYS A 1 338 ? -25.544 23.159 -6.396 1.00 55.72 338 LYS A CA 1
ATOM 2613 C C . LYS A 1 338 ? -24.721 24.437 -6.211 1.00 55.72 338 LYS A C 1
ATOM 2615 O O . LYS A 1 338 ? -24.241 24.975 -7.206 1.00 55.72 338 LYS A O 1
ATOM 2620 N N . ALA A 1 339 ? -24.534 24.892 -4.972 1.00 75.25 339 ALA A N 1
ATOM 2621 C CA . ALA A 1 339 ? -23.705 26.059 -4.666 1.00 75.25 339 ALA A CA 1
ATOM 2622 C C . ALA A 1 339 ? -22.227 25.817 -5.020 1.00 75.25 339 ALA A C 1
ATOM 2624 O O . ALA A 1 339 ? -21.629 26.626 -5.730 1.00 75.25 339 ALA A O 1
ATOM 2625 N N . ASP A 1 340 ? -21.680 24.662 -4.629 1.00 63.66 340 ASP A N 1
ATOM 2626 C CA . ASP A 1 340 ? -20.294 24.284 -4.924 1.00 63.66 340 ASP A CA 1
ATOM 2627 C C . ASP A 1 340 ? -20.064 24.159 -6.444 1.00 63.66 340 ASP A C 1
ATOM 2629 O O . ASP A 1 340 ? -19.054 24.624 -6.974 1.00 63.66 340 ASP A O 1
ATOM 2633 N N . THR A 1 341 ? -21.032 23.598 -7.182 1.00 44.28 341 THR A N 1
ATOM 2634 C CA . THR A 1 341 ? -20.957 23.492 -8.651 1.00 44.28 341 THR A CA 1
ATOM 2635 C C . THR A 1 341 ? -20.961 24.874 -9.313 1.00 44.28 341 THR A C 1
ATOM 2637 O O . THR A 1 341 ? -20.187 25.103 -10.241 1.00 44.28 341 THR A O 1
ATOM 2640 N N . ALA A 1 342 ? -21.777 25.812 -8.819 1.00 69.12 342 ALA A N 1
ATOM 2641 C CA . ALA A 1 342 ? -21.820 27.181 -9.331 1.00 69.12 342 ALA A CA 1
ATOM 2642 C C . ALA A 1 342 ? -20.492 27.927 -9.091 1.00 69.12 342 ALA A C 1
ATOM 2644 O O . ALA A 1 342 ? -19.953 28.546 -10.012 1.00 69.12 342 ALA A O 1
ATOM 2645 N N . GLU A 1 343 ? -19.911 27.803 -7.894 1.00 76.12 343 GLU A N 1
ATOM 2646 C CA . GLU A 1 343 ? -18.619 28.415 -7.562 1.00 76.12 343 GLU A CA 1
ATOM 2647 C C . GLU A 1 343 ? -17.476 27.844 -8.419 1.00 76.12 343 GLU A C 1
ATOM 2649 O O . GLU A 1 343 ? -16.629 28.589 -8.918 1.00 76.12 343 GLU A O 1
ATOM 2654 N N . ILE A 1 344 ? -17.472 26.527 -8.653 1.00 64.69 344 ILE A N 1
ATOM 2655 C CA . ILE A 1 344 ? -16.495 25.877 -9.536 1.00 64.69 344 ILE A CA 1
ATOM 2656 C C . ILE A 1 344 ? -16.655 26.375 -10.977 1.00 64.69 344 ILE A C 1
ATOM 2658 O O . ILE A 1 344 ? -15.653 26.675 -11.625 1.00 64.69 344 ILE A O 1
ATOM 2662 N N . THR A 1 345 ? -17.884 26.519 -11.485 1.00 50.16 345 THR A N 1
ATOM 2663 C CA . THR A 1 345 ? -18.099 27.014 -12.857 1.00 50.16 345 THR A CA 1
ATOM 2664 C C . THR A 1 345 ? -17.625 28.453 -13.058 1.00 50.16 345 THR A C 1
ATOM 2666 O O . THR A 1 345 ? -17.032 28.752 -14.094 1.00 50.16 345 THR A O 1
ATOM 2669 N N . GLU A 1 346 ? -17.811 29.328 -12.067 1.00 79.56 346 GLU A N 1
ATOM 2670 C CA . GLU A 1 346 ? -17.298 30.704 -12.087 1.00 79.56 346 GLU A CA 1
ATOM 2671 C C . GLU A 1 346 ? -15.760 30.731 -12.078 1.00 79.56 346 GLU A C 1
ATOM 2673 O O . GLU A 1 346 ? -15.149 31.412 -12.904 1.00 79.56 346 GLU A O 1
ATOM 2678 N N . LYS A 1 347 ? -15.116 29.922 -11.221 1.00 73.50 347 LYS A N 1
ATOM 2679 C CA . LYS A 1 347 ? -13.645 29.818 -11.162 1.00 73.50 347 LYS A CA 1
ATOM 2680 C C . LYS A 1 347 ? -13.047 29.289 -12.463 1.00 73.50 347 LYS A C 1
ATOM 2682 O O . LYS A 1 347 ? -12.105 29.880 -12.984 1.00 73.50 347 LYS A O 1
ATOM 2687 N N . VAL A 1 348 ? -13.627 28.231 -13.031 1.00 61.25 348 VAL A N 1
ATOM 2688 C CA . VAL A 1 348 ? -13.179 27.669 -14.316 1.00 61.25 348 VAL A CA 1
ATOM 2689 C C . VAL A 1 348 ? -13.334 28.696 -15.438 1.00 61.25 348 VAL A C 1
ATOM 2691 O O . VAL A 1 348 ? -12.447 28.835 -16.277 1.00 61.25 348 VAL A O 1
ATOM 2694 N N . LYS A 1 349 ? -14.428 29.464 -15.453 1.00 70.94 349 LYS A N 1
ATOM 2695 C CA . LYS A 1 349 ? -14.643 30.519 -16.451 1.00 70.94 349 LYS A CA 1
ATOM 2696 C C . LYS A 1 349 ? -13.609 31.644 -16.332 1.00 70.94 349 LYS A C 1
ATOM 2698 O O . LYS A 1 349 ? -13.113 32.112 -17.358 1.00 70.94 349 LYS A O 1
ATOM 2703 N N . ALA A 1 350 ? -13.251 32.039 -15.109 1.00 78.62 350 ALA A N 1
ATOM 2704 C CA . ALA A 1 350 ? -12.201 33.022 -14.856 1.00 78.62 350 ALA A CA 1
ATOM 2705 C C . ALA A 1 350 ? -10.824 32.518 -15.328 1.00 78.62 350 ALA A C 1
ATOM 2707 O O . ALA A 1 350 ? -10.154 33.211 -16.096 1.00 78.62 350 ALA A O 1
ATOM 2708 N N . GLU A 1 351 ? -10.441 31.286 -14.982 1.00 64.81 351 GLU A N 1
ATOM 2709 C CA . GLU A 1 351 ? -9.163 30.696 -15.407 1.00 64.81 351 GLU A CA 1
ATOM 2710 C C . GLU A 1 351 ? -9.067 30.541 -16.932 1.00 64.81 351 GLU A C 1
ATOM 2712 O O . GLU A 1 351 ? -8.046 30.877 -17.534 1.00 64.81 351 GLU A O 1
ATOM 2717 N N . VAL A 1 352 ? -10.144 30.100 -17.593 1.00 62.06 352 VAL A N 1
ATOM 2718 C CA . VAL A 1 352 ? -10.192 29.993 -19.062 1.00 62.06 352 VAL A CA 1
ATOM 2719 C C . VAL A 1 352 ? -10.020 31.364 -19.723 1.00 62.06 352 VAL A C 1
ATOM 2721 O O . VAL A 1 352 ? -9.347 31.466 -20.750 1.00 62.06 352 VAL A O 1
ATOM 2724 N N . SER A 1 353 ? -10.577 32.427 -19.134 1.00 65.88 353 SER A N 1
ATOM 2725 C CA . SER A 1 353 ? -10.421 33.790 -19.655 1.00 65.88 353 SER A CA 1
ATOM 2726 C C . SER A 1 353 ? -8.984 34.317 -19.524 1.00 65.88 353 SER A C 1
ATOM 2728 O O . SER A 1 353 ? -8.456 34.890 -20.478 1.00 65.88 353 SER A O 1
ATOM 2730 N N . GLU A 1 354 ? -8.309 34.027 -18.409 1.00 79.12 354 GLU A N 1
ATOM 2731 C CA . GLU A 1 354 ? -6.906 34.396 -18.189 1.00 79.12 354 GLU A CA 1
ATOM 2732 C C . GLU A 1 354 ? -5.971 33.637 -19.147 1.00 79.12 354 GLU A C 1
ATOM 2734 O O . GLU A 1 354 ? -5.050 34.209 -19.737 1.00 79.12 354 GLU A O 1
ATOM 2739 N N . VAL A 1 355 ? -6.228 32.341 -19.360 1.00 69.12 355 VAL A N 1
ATOM 2740 C CA . VAL A 1 355 ? -5.477 31.524 -20.324 1.00 69.12 355 VAL A CA 1
ATOM 2741 C C . VAL A 1 355 ? -5.682 32.040 -21.749 1.00 69.12 355 VAL A C 1
ATOM 2743 O O . VAL A 1 355 ? -4.711 32.145 -22.500 1.00 69.12 355 VAL A O 1
ATOM 2746 N N .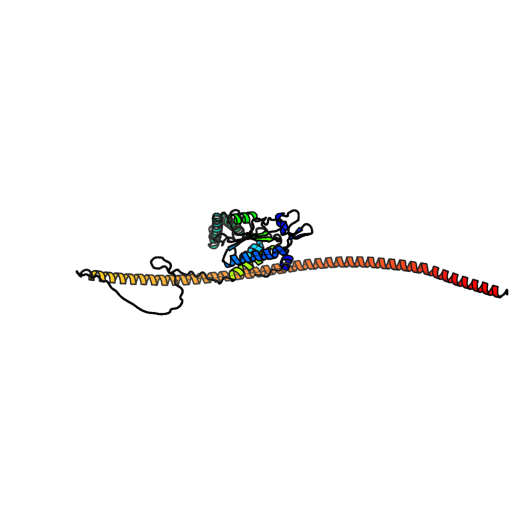 ALA A 1 356 ? -6.905 32.422 -22.125 1.00 64.75 356 ALA A N 1
ATOM 2747 C CA . ALA A 1 356 ? -7.183 32.990 -23.443 1.00 64.75 356 ALA A CA 1
ATOM 2748 C C . ALA A 1 356 ? -6.413 34.302 -23.686 1.00 64.75 356 ALA A C 1
ATOM 2750 O O . ALA A 1 356 ? -5.881 34.515 -24.780 1.00 64.75 356 ALA A O 1
ATOM 2751 N N . GLU A 1 357 ? -6.287 35.158 -22.671 1.00 80.81 357 GLU A N 1
ATOM 2752 C CA . GLU A 1 357 ? -5.526 36.407 -22.766 1.00 80.81 357 GLU A CA 1
ATOM 2753 C C . GLU A 1 357 ? -4.010 36.159 -22.881 1.00 80.81 357 GLU A C 1
ATOM 2755 O O . GLU A 1 357 ? -3.333 36.757 -23.726 1.00 80.81 357 GLU A O 1
ATOM 2760 N N . LYS A 1 358 ? -3.472 35.194 -22.121 1.00 75.69 358 LYS A N 1
ATOM 2761 C CA . LYS A 1 358 ? -2.070 34.750 -22.245 1.00 75.69 358 LYS A CA 1
ATOM 2762 C C . LYS A 1 358 ? -1.767 34.178 -23.631 1.00 75.69 358 LYS A C 1
ATOM 2764 O O . LYS A 1 358 ? -0.753 34.518 -24.233 1.00 75.69 358 LYS A O 1
ATOM 2769 N N . VAL A 1 359 ? -2.666 33.369 -24.193 1.00 68.00 359 VAL A N 1
ATOM 2770 C CA . VAL A 1 359 ? -2.504 32.834 -25.556 1.00 68.00 359 VAL A CA 1
ATOM 2771 C C . VAL A 1 359 ? -2.517 33.961 -26.592 1.00 68.00 359 VAL A C 1
ATOM 2773 O O . VAL A 1 359 ? -1.692 33.970 -27.505 1.00 68.00 359 VAL A O 1
ATOM 2776 N N . LYS A 1 360 ? -3.404 34.950 -26.437 1.00 77.44 360 LYS A N 1
ATOM 2777 C CA . LYS A 1 360 ? -3.494 36.098 -27.349 1.00 77.44 360 LYS A CA 1
ATOM 2778 C C . LYS A 1 360 ? -2.233 36.970 -27.316 1.00 77.44 360 LYS A C 1
ATOM 2780 O O . LYS A 1 360 ? -1.768 37.419 -28.365 1.00 77.44 360 LYS A O 1
ATOM 2785 N N . THR A 1 361 ? -1.662 37.191 -26.133 1.00 78.75 361 THR A N 1
ATOM 2786 C CA . THR A 1 361 ? -0.423 37.971 -25.972 1.00 78.75 361 THR A CA 1
ATOM 2787 C C . THR A 1 361 ? 0.800 37.234 -26.519 1.00 78.75 361 THR A C 1
ATOM 2789 O O . THR A 1 361 ? 1.614 37.849 -27.207 1.00 78.75 361 THR A O 1
ATOM 2792 N N . GLU A 1 362 ? 0.913 35.921 -26.312 1.00 72.62 362 GLU A N 1
ATOM 2793 C CA . GLU A 1 362 ? 1.995 35.121 -26.903 1.00 72.62 362 GLU A CA 1
ATOM 2794 C C . GLU A 1 362 ? 1.878 35.025 -28.432 1.00 72.62 362 GLU A C 1
ATOM 2796 O O . GLU A 1 362 ? 2.872 35.200 -29.137 1.00 72.62 362 GLU A O 1
ATOM 2801 N N . ALA A 1 363 ? 0.666 34.861 -28.973 1.00 68.00 363 ALA A N 1
ATOM 2802 C CA . ALA A 1 363 ? 0.436 34.877 -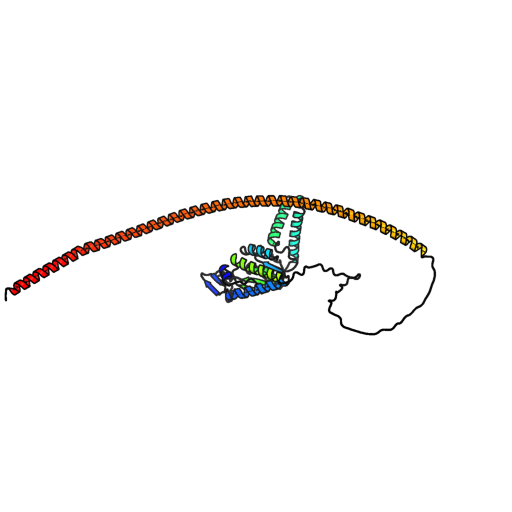30.420 1.00 68.00 363 ALA A CA 1
ATOM 2803 C C . ALA A 1 363 ? 0.849 36.216 -31.063 1.00 68.00 363 ALA A C 1
ATOM 2805 O O . ALA A 1 363 ? 1.457 36.230 -32.134 1.00 68.00 363 ALA A O 1
ATOM 2806 N N . SER A 1 364 ? 0.581 37.336 -30.383 1.00 72.69 364 SER A N 1
ATOM 2807 C CA . SER A 1 364 ? 1.030 38.676 -30.785 1.00 72.69 364 SER A CA 1
ATOM 2808 C C . SER A 1 364 ? 2.564 38.783 -30.844 1.00 72.69 364 SER A C 1
ATOM 2810 O O . SER A 1 364 ? 3.113 39.180 -31.874 1.00 72.69 364 SER A O 1
ATOM 2812 N N . LYS A 1 365 ? 3.272 38.333 -29.797 1.00 79.38 365 LYS A N 1
ATOM 2813 C CA . LYS A 1 365 ? 4.748 38.332 -29.755 1.00 79.38 365 LYS A CA 1
ATOM 2814 C C . LYS A 1 365 ? 5.359 37.467 -30.859 1.00 79.38 365 LYS A C 1
ATOM 2816 O O . LYS A 1 365 ? 6.379 37.830 -31.445 1.00 79.38 365 LYS A O 1
ATOM 2821 N N . VAL A 1 366 ? 4.755 36.312 -31.143 1.00 71.56 366 VAL A N 1
ATOM 2822 C CA . VAL A 1 366 ? 5.192 35.432 -32.237 1.00 71.56 366 VAL A CA 1
ATOM 2823 C C . VAL A 1 366 ? 4.985 36.118 -33.587 1.00 71.56 366 VAL A C 1
ATOM 2825 O O . VAL A 1 366 ? 5.904 36.125 -34.404 1.00 71.56 366 VAL A O 1
ATOM 2828 N N . ALA A 1 367 ? 3.835 36.759 -33.808 1.00 69.38 367 ALA A N 1
ATOM 2829 C CA . ALA A 1 367 ? 3.567 37.496 -35.040 1.00 69.38 367 ALA A CA 1
ATOM 2830 C C . ALA A 1 367 ? 4.559 38.653 -35.259 1.00 69.38 367 ALA A C 1
ATOM 2832 O O . ALA A 1 367 ? 5.008 38.873 -36.384 1.00 69.38 367 ALA A O 1
ATOM 2833 N N . GLU A 1 368 ? 4.942 39.369 -34.200 1.00 82.88 368 GLU A N 1
ATOM 2834 C CA . GLU A 1 368 ? 5.943 40.438 -34.273 1.00 82.88 368 GLU A CA 1
ATOM 2835 C C . GLU A 1 368 ? 7.340 39.899 -34.620 1.00 82.88 368 GLU A C 1
ATOM 2837 O O . GLU A 1 368 ? 8.006 40.434 -35.508 1.00 82.88 368 GLU A O 1
ATOM 2842 N N . LYS A 1 369 ? 7.756 38.778 -34.011 1.00 76.81 369 LYS A N 1
ATOM 2843 C CA . LYS A 1 369 ? 9.022 38.103 -34.349 1.00 76.81 369 LYS A CA 1
ATOM 2844 C C . LYS A 1 369 ? 9.063 37.634 -35.803 1.00 76.81 369 LYS A C 1
ATOM 2846 O O . LYS A 1 369 ? 10.077 37.826 -36.468 1.00 76.81 369 LYS A O 1
ATOM 2851 N N . VAL A 1 370 ? 7.964 37.067 -36.307 1.00 72.19 370 VAL A N 1
ATOM 2852 C CA . VAL A 1 370 ? 7.854 36.636 -37.711 1.00 72.19 370 VAL A CA 1
ATOM 2853 C C . VAL A 1 370 ? 7.956 37.833 -38.658 1.00 72.19 370 VAL A C 1
ATOM 2855 O O . VAL A 1 370 ? 8.666 37.756 -39.657 1.00 72.19 370 VAL A O 1
ATOM 2858 N N . LYS A 1 371 ? 7.314 38.963 -38.334 1.00 79.88 371 LYS A N 1
ATOM 2859 C CA . LYS A 1 371 ? 7.441 40.200 -39.124 1.00 79.88 371 LYS A CA 1
ATOM 2860 C C . LYS A 1 371 ? 8.875 40.735 -39.132 1.00 79.88 371 LYS A C 1
ATOM 2862 O O . LYS A 1 371 ? 9.362 41.132 -40.187 1.00 79.88 371 LYS A O 1
ATOM 2867 N N . ALA A 1 372 ? 9.558 40.714 -37.988 1.00 81.12 372 ALA A N 1
ATOM 2868 C CA . ALA A 1 372 ? 10.945 41.163 -37.884 1.00 81.12 372 ALA A CA 1
ATOM 2869 C C . ALA A 1 372 ? 11.917 40.262 -38.668 1.00 81.12 372 ALA A C 1
ATOM 2871 O O . ALA A 1 372 ? 12.838 40.763 -39.311 1.00 81.12 372 ALA A O 1
ATOM 2872 N N . GLU A 1 373 ? 11.715 38.941 -38.652 1.00 71.25 373 GLU A N 1
ATOM 2873 C CA . GLU A 1 373 ? 12.487 38.015 -39.490 1.00 71.25 373 GLU A CA 1
ATOM 2874 C C . GLU A 1 373 ? 12.203 38.214 -40.980 1.00 71.25 373 GLU A C 1
ATOM 2876 O O . GLU A 1 373 ? 13.143 38.287 -41.769 1.00 71.25 373 GLU A O 1
ATOM 2881 N N . ALA A 1 374 ? 10.934 38.370 -41.368 1.00 69.56 374 ALA A N 1
ATOM 2882 C CA . ALA A 1 374 ? 10.563 38.626 -42.755 1.00 69.56 374 ALA A CA 1
ATOM 2883 C C . ALA A 1 374 ? 11.213 39.914 -43.289 1.00 69.56 374 ALA A C 1
ATOM 2885 O O . ALA A 1 374 ? 11.756 39.905 -44.390 1.00 69.56 374 ALA A O 1
ATOM 2886 N N . ALA A 1 375 ? 11.246 40.988 -42.491 1.00 82.44 375 ALA A N 1
ATOM 2887 C CA . ALA A 1 375 ? 11.912 42.238 -42.859 1.00 82.44 375 ALA A CA 1
ATOM 2888 C C . ALA A 1 375 ? 13.423 42.053 -43.097 1.00 82.44 375 ALA A C 1
ATOM 2890 O O . ALA A 1 375 ? 13.944 42.515 -44.108 1.00 82.44 375 ALA A O 1
ATOM 2891 N N . LYS A 1 376 ? 14.114 41.296 -42.232 1.00 79.81 376 LYS A N 1
ATOM 2892 C CA . LYS A 1 376 ? 15.543 40.970 -42.415 1.00 79.81 376 LYS A CA 1
ATOM 2893 C C . LYS A 1 376 ? 15.804 40.146 -43.676 1.00 79.81 376 LYS A C 1
ATOM 2895 O O . LYS A 1 376 ? 16.865 40.265 -44.283 1.00 79.81 376 LYS A O 1
ATOM 2900 N N . VAL A 1 377 ? 14.879 39.259 -44.042 1.00 71.25 377 VAL A N 1
ATOM 2901 C CA . VAL A 1 377 ? 14.986 38.472 -45.278 1.00 71.25 377 VAL A CA 1
ATOM 2902 C C . VAL A 1 377 ? 14.804 39.372 -46.497 1.00 71.25 377 VAL A C 1
ATOM 2904 O O . VAL A 1 377 ? 15.588 39.257 -47.433 1.00 71.25 377 VAL A O 1
ATOM 2907 N N . VAL A 1 378 ? 13.834 40.290 -46.472 1.00 76.88 378 VAL A N 1
ATOM 2908 C CA . VAL A 1 378 ? 13.615 41.263 -47.555 1.00 76.88 378 VAL A CA 1
ATOM 2909 C C . VAL A 1 378 ? 14.848 42.144 -47.754 1.00 76.88 378 VAL A C 1
ATOM 2911 O O . VAL A 1 378 ? 15.344 42.222 -48.871 1.00 76.88 378 VAL A O 1
ATOM 2914 N N . GLU A 1 379 ? 15.418 42.690 -46.679 1.00 83.88 379 GLU A N 1
ATOM 2915 C CA . GLU A 1 379 ? 16.630 43.522 -46.744 1.00 83.88 379 GLU A CA 1
ATOM 2916 C C . GLU A 1 379 ? 17.821 42.761 -47.359 1.00 83.88 379 GLU A C 1
ATOM 2918 O O . GLU A 1 379 ? 18.543 43.281 -48.207 1.00 83.88 379 GLU A O 1
ATOM 2923 N N . LYS A 1 380 ? 17.995 41.479 -47.006 1.00 78.00 380 LYS A N 1
ATOM 2924 C CA . LYS A 1 380 ? 19.027 40.622 -47.617 1.00 78.00 380 LYS A CA 1
ATOM 2925 C C . LYS A 1 380 ? 18.785 40.366 -49.104 1.00 78.00 380 LYS A C 1
ATOM 2927 O O . LYS A 1 380 ? 19.747 40.264 -49.862 1.00 78.00 380 LYS A O 1
ATOM 2932 N N . VAL A 1 381 ? 17.527 40.210 -49.514 1.00 72.94 381 VAL A N 1
ATOM 2933 C CA . VAL A 1 381 ? 17.158 39.997 -50.921 1.00 72.94 381 VAL A CA 1
ATOM 2934 C C . VAL A 1 381 ? 17.378 41.273 -51.731 1.00 72.94 381 VAL A C 1
ATOM 2936 O O . VAL A 1 381 ? 17.903 41.190 -52.838 1.00 72.94 381 VAL A O 1
ATOM 2939 N N . GLU A 1 382 ? 17.045 42.438 -51.177 1.00 79.06 382 GLU A N 1
ATOM 2940 C CA . GLU A 1 382 ? 17.293 43.739 -51.804 1.00 79.06 382 GLU A CA 1
ATOM 2941 C C . GLU A 1 382 ? 18.794 44.009 -51.962 1.00 79.06 382 GLU A C 1
ATOM 2943 O O . GLU A 1 382 ? 19.239 44.306 -53.069 1.00 79.06 382 GLU A O 1
ATOM 2948 N N . ALA A 1 383 ? 19.596 43.776 -50.918 1.00 80.12 383 ALA A N 1
ATOM 2949 C CA . ALA A 1 383 ? 21.053 43.909 -50.993 1.00 80.12 383 ALA A CA 1
ATOM 2950 C C . ALA A 1 383 ? 21.678 42.956 -52.032 1.00 80.12 383 ALA A C 1
ATOM 2952 O O . ALA A 1 383 ? 22.565 43.342 -52.793 1.00 80.12 383 ALA A O 1
ATOM 2953 N N . ALA A 1 384 ? 21.191 41.712 -52.113 1.00 72.25 384 ALA A N 1
ATOM 2954 C CA . ALA A 1 384 ? 21.637 40.763 -53.131 1.00 72.25 384 ALA A CA 1
ATOM 2955 C C . ALA A 1 384 ? 21.229 41.200 -54.550 1.00 72.25 384 ALA A C 1
ATOM 2957 O O . ALA A 1 384 ? 21.994 41.014 -55.498 1.00 72.25 384 ALA A O 1
ATOM 2958 N N . ALA A 1 385 ? 20.040 41.786 -54.714 1.00 70.12 385 ALA A N 1
ATOM 2959 C CA . ALA A 1 385 ? 19.583 42.320 -55.993 1.00 70.12 385 ALA A CA 1
ATOM 2960 C C . ALA A 1 385 ? 20.433 43.518 -56.446 1.00 70.12 385 ALA A C 1
ATOM 2962 O O . ALA A 1 385 ? 20.772 43.606 -57.627 1.00 70.12 385 ALA A O 1
ATOM 2963 N N . GLU A 1 386 ? 20.828 44.390 -55.518 1.00 78.88 386 GLU A N 1
ATOM 2964 C CA . GLU A 1 386 ? 21.696 45.540 -55.783 1.00 78.88 386 GLU A CA 1
ATOM 2965 C C . GLU A 1 386 ? 23.119 45.101 -56.171 1.00 78.88 386 GLU A C 1
ATOM 2967 O O . GLU A 1 386 ? 23.655 45.562 -57.180 1.00 78.88 386 GLU A O 1
ATOM 2972 N N . GLU A 1 387 ? 23.688 44.101 -55.486 1.00 75.88 387 GLU A N 1
ATOM 2973 C CA . GLU A 1 387 ? 24.987 43.512 -55.850 1.00 75.88 387 GLU A CA 1
ATOM 2974 C C . GLU A 1 387 ? 24.953 42.859 -57.248 1.00 75.88 387 GLU A C 1
ATOM 2976 O O . GLU A 1 387 ? 25.906 42.943 -58.033 1.00 75.88 387 GLU A O 1
ATOM 2981 N N . ILE A 1 388 ? 23.844 42.197 -57.595 1.00 72.62 388 ILE A N 1
ATOM 2982 C CA . ILE A 1 388 ? 23.641 41.631 -58.933 1.00 72.62 388 ILE A CA 1
ATOM 2983 C C . ILE A 1 388 ? 23.519 42.751 -59.973 1.00 72.62 388 ILE A C 1
ATOM 2985 O O . ILE A 1 388 ? 24.121 42.639 -61.045 1.00 72.62 388 ILE A O 1
ATOM 2989 N N . ALA A 1 389 ? 22.787 43.825 -59.674 1.00 70.44 389 ALA A N 1
ATOM 2990 C CA . ALA A 1 389 ? 22.636 44.974 -60.562 1.00 70.44 389 ALA A CA 1
ATOM 2991 C C . ALA A 1 389 ? 23.987 45.654 -60.836 1.00 70.44 389 ALA A C 1
ATOM 2993 O O . ALA A 1 389 ? 24.327 45.866 -62.002 1.00 70.44 389 ALA A O 1
ATOM 2994 N N . GLU A 1 390 ? 24.810 45.873 -59.808 1.00 75.81 390 GLU A N 1
ATOM 2995 C CA . GLU A 1 390 ? 26.154 46.446 -59.948 1.00 75.81 390 GLU A CA 1
ATOM 2996 C C . GLU A 1 390 ? 27.067 45.546 -60.803 1.00 75.81 390 GLU A C 1
ATOM 2998 O O . GLU A 1 390 ? 27.758 46.009 -61.718 1.00 75.81 390 GLU A O 1
ATOM 3003 N N . LYS A 1 391 ? 27.019 44.221 -60.599 1.00 71.38 391 LYS A N 1
ATOM 3004 C CA . LYS A 1 391 ? 27.754 43.254 -61.440 1.00 71.38 391 LYS A CA 1
ATOM 3005 C C . LYS A 1 391 ? 27.290 43.281 -62.897 1.00 71.38 391 LYS A C 1
ATOM 3007 O O . LYS A 1 391 ? 28.107 43.157 -63.819 1.00 71.38 391 LYS A O 1
ATOM 3012 N N . VAL A 1 392 ? 25.992 43.435 -63.143 1.00 66.06 392 VAL A N 1
ATOM 3013 C CA . VAL A 1 392 ? 25.441 43.567 -64.499 1.00 66.06 392 VAL A CA 1
ATOM 3014 C C . VAL A 1 392 ? 25.923 44.879 -65.124 1.00 66.06 392 VAL A C 1
ATOM 3016 O O . VAL A 1 392 ? 26.461 44.867 -66.234 1.00 66.06 392 VAL A O 1
ATOM 3019 N N . GLU A 1 393 ? 25.847 45.991 -64.400 1.00 66.00 393 GLU A N 1
ATOM 3020 C CA . GLU A 1 393 ? 26.256 47.309 -64.884 1.00 66.00 393 GLU A CA 1
ATOM 3021 C C . GLU A 1 393 ? 27.767 47.385 -65.167 1.00 66.00 393 GLU A C 1
ATOM 3023 O O . GLU A 1 393 ? 28.177 47.921 -66.196 1.00 66.00 393 GLU A O 1
ATOM 3028 N N . ALA A 1 394 ? 28.604 46.715 -64.368 1.00 66.62 394 ALA A N 1
ATOM 3029 C CA . ALA A 1 394 ? 30.049 46.608 -64.589 1.00 66.62 394 ALA A CA 1
ATOM 3030 C C . ALA A 1 394 ? 30.439 45.725 -65.797 1.00 66.62 394 ALA A C 1
ATOM 3032 O O . ALA A 1 394 ? 31.513 45.892 -66.396 1.00 66.62 394 ALA A O 1
ATOM 3033 N N . THR A 1 395 ? 29.591 44.768 -66.195 1.00 60.62 395 THR A N 1
ATOM 3034 C CA . THR A 1 395 ? 29.884 43.835 -67.304 1.00 60.62 395 THR A CA 1
ATOM 3035 C C . THR A 1 395 ? 29.431 44.351 -68.673 1.00 60.62 395 THR A C 1
ATOM 3037 O O . THR A 1 395 ? 30.057 44.033 -69.695 1.00 60.62 395 THR A O 1
ATOM 3040 N N . VAL A 1 396 ? 28.407 45.207 -68.718 1.00 59.81 396 VAL A N 1
ATOM 3041 C CA . VAL A 1 396 ? 27.883 45.839 -69.943 1.00 59.81 396 VAL A CA 1
ATOM 3042 C C . VAL A 1 396 ? 28.929 46.686 -70.705 1.00 59.81 396 VAL A C 1
ATOM 3044 O O . VAL A 1 396 ? 29.077 46.479 -71.920 1.00 59.81 396 VAL A O 1
ATOM 3047 N N . PRO A 1 397 ? 29.716 47.589 -70.083 1.00 59.84 397 PRO A N 1
ATOM 3048 C CA . PRO A 1 397 ? 30.715 48.390 -70.791 1.00 59.84 397 PRO A CA 1
ATOM 3049 C C . PRO A 1 397 ? 31.907 47.547 -71.263 1.00 59.84 397 PRO A C 1
ATOM 3051 O O . PRO A 1 397 ? 32.403 47.767 -72.371 1.00 59.84 397 PRO A O 1
ATOM 3054 N N . LYS A 1 398 ? 32.317 46.517 -70.504 1.00 60.06 398 LYS A N 1
ATOM 3055 C CA . LYS A 1 398 ? 33.387 45.583 -70.909 1.00 60.06 398 LYS A CA 1
ATOM 3056 C C . LYS A 1 398 ? 32.998 44.777 -72.154 1.00 60.06 398 LYS A C 1
ATOM 3058 O O . LYS A 1 398 ? 33.805 44.659 -73.081 1.00 60.06 398 LYS A O 1
ATOM 3063 N N . LYS A 1 399 ? 31.750 44.294 -72.242 1.00 58.66 399 LYS A N 1
ATOM 3064 C CA . LYS A 1 399 ? 31.234 43.614 -73.447 1.00 58.66 399 LYS A CA 1
ATOM 3065 C C . LYS A 1 399 ? 31.091 44.567 -74.642 1.00 58.66 399 LYS A C 1
ATOM 3067 O O . LYS A 1 399 ? 31.500 44.203 -75.747 1.00 58.66 399 LYS A O 1
ATOM 3072 N N . LYS A 1 400 ? 30.609 45.804 -74.443 1.00 57.19 400 LYS A N 1
ATOM 3073 C CA . LYS A 1 400 ? 30.544 46.835 -75.506 1.00 57.19 400 LYS A CA 1
ATOM 3074 C C . LYS A 1 400 ? 31.936 47.231 -76.024 1.00 57.19 400 LYS A C 1
ATOM 3076 O O . LYS A 1 400 ? 32.121 47.368 -77.236 1.00 57.19 400 LYS A O 1
ATOM 3081 N N . ALA A 1 401 ? 32.934 47.356 -75.147 1.00 59.53 401 ALA A N 1
ATOM 3082 C CA . ALA A 1 401 ? 34.321 47.644 -75.522 1.00 59.53 401 ALA A CA 1
ATOM 3083 C C . ALA A 1 401 ? 34.979 46.476 -76.281 1.00 59.53 401 ALA A C 1
ATOM 3085 O O . ALA A 1 401 ? 35.653 46.694 -77.292 1.00 59.53 401 ALA A O 1
ATOM 3086 N N . ALA A 1 402 ? 34.734 45.231 -75.858 1.00 60.94 402 ALA A N 1
ATOM 3087 C CA . ALA A 1 402 ? 35.197 44.035 -76.563 1.00 60.94 402 ALA A CA 1
ATOM 3088 C C . ALA A 1 402 ? 34.561 43.898 -77.961 1.00 60.94 402 ALA A C 1
ATOM 3090 O O . ALA A 1 402 ? 35.254 43.560 -78.925 1.00 60.94 402 ALA A O 1
ATOM 3091 N N . ALA A 1 403 ? 33.272 44.228 -78.101 1.00 58.84 403 ALA A N 1
ATOM 3092 C CA . ALA A 1 403 ? 32.582 44.265 -79.389 1.00 58.84 403 ALA A CA 1
ATOM 3093 C C . ALA A 1 403 ? 33.158 45.351 -80.316 1.00 58.84 403 ALA A C 1
ATOM 3095 O O . ALA A 1 403 ? 33.494 45.056 -81.464 1.00 58.84 403 ALA A O 1
ATOM 3096 N N . LYS A 1 404 ? 33.386 46.576 -79.813 1.00 58.28 404 LYS A N 1
ATOM 3097 C CA . LYS A 1 404 ? 34.041 47.655 -80.581 1.00 58.28 404 LYS A CA 1
ATOM 3098 C C . LYS A 1 404 ? 35.462 47.278 -81.020 1.00 58.28 404 LYS A C 1
ATOM 3100 O O . LYS A 1 404 ? 35.806 47.495 -82.182 1.00 58.28 404 LYS A O 1
ATOM 3105 N N . LYS A 1 405 ? 36.265 46.641 -80.155 1.00 60.34 405 LYS A N 1
ATOM 3106 C CA . LYS A 1 405 ? 37.602 46.127 -80.518 1.00 60.34 405 LYS A CA 1
ATOM 3107 C C . LYS A 1 405 ? 37.536 45.039 -81.594 1.00 60.34 405 LYS A C 1
ATOM 3109 O O . LYS A 1 405 ? 38.336 45.082 -82.525 1.00 60.34 405 LYS A O 1
ATOM 3114 N N . LYS A 1 406 ? 36.580 44.102 -81.528 1.00 61.12 406 LYS A N 1
ATOM 3115 C CA . LYS A 1 406 ? 36.380 43.084 -82.581 1.00 61.12 406 LYS A CA 1
ATOM 3116 C C . LYS A 1 406 ? 35.983 43.710 -83.923 1.00 61.12 406 LYS A C 1
ATOM 3118 O O . LYS A 1 406 ? 36.540 43.328 -84.950 1.00 61.12 406 LYS A O 1
ATOM 3123 N N . VAL A 1 407 ? 35.090 44.702 -83.927 1.00 59.47 407 VAL A N 1
ATOM 3124 C CA . VAL A 1 407 ? 34.678 45.418 -85.151 1.00 59.47 407 VAL A CA 1
ATOM 3125 C C . VAL A 1 407 ? 35.839 46.226 -85.745 1.00 59.47 407 VAL A C 1
ATOM 3127 O O . VAL A 1 407 ? 36.059 46.181 -86.956 1.00 59.47 407 VAL A O 1
ATOM 3130 N N . ALA A 1 408 ? 36.640 46.895 -84.909 1.00 59.28 408 ALA A N 1
ATOM 3131 C CA . ALA A 1 408 ? 37.832 47.622 -85.348 1.00 59.28 408 ALA A CA 1
ATOM 3132 C C . ALA A 1 408 ? 38.897 46.684 -85.944 1.00 59.28 408 ALA A C 1
ATOM 3134 O O . ALA A 1 408 ? 39.427 46.968 -87.017 1.00 59.28 408 ALA A O 1
ATOM 3135 N N . LYS A 1 409 ? 39.144 45.527 -85.310 1.00 59.97 409 LYS A N 1
ATOM 3136 C CA . LYS A 1 409 ? 40.093 44.508 -85.795 1.00 59.97 409 LYS A CA 1
ATOM 3137 C C . LYS A 1 409 ? 39.645 43.880 -87.120 1.00 59.97 409 LYS A C 1
ATOM 3139 O O . LYS A 1 409 ? 40.487 43.574 -87.961 1.00 59.97 409 LYS A O 1
ATOM 3144 N N . LYS A 1 410 ? 38.328 43.733 -87.337 1.00 59.31 410 LYS A N 1
ATOM 3145 C CA . LYS A 1 410 ? 37.732 43.239 -88.595 1.00 59.31 410 LYS A CA 1
ATOM 3146 C C . LYS A 1 410 ? 37.816 44.274 -89.729 1.00 59.31 410 LYS A C 1
ATOM 3148 O O . LYS A 1 410 ? 38.047 43.906 -90.877 1.00 59.31 410 LYS A O 1
ATOM 3153 N N . LYS A 1 411 ? 37.689 45.573 -89.418 1.00 57.97 411 LYS A N 1
ATOM 3154 C CA . LYS A 1 411 ? 37.904 46.666 -90.387 1.00 57.97 411 LYS A CA 1
ATOM 3155 C C . LYS A 1 411 ? 39.373 46.802 -90.797 1.00 57.97 411 LYS A C 1
ATOM 3157 O O . LYS A 1 411 ? 39.647 46.970 -91.981 1.00 57.97 411 LYS A O 1
ATOM 3162 N N . THR A 1 412 ? 40.320 46.687 -89.865 1.00 58.56 412 THR A N 1
ATOM 3163 C CA . THR A 1 412 ? 41.757 46.757 -90.189 1.00 58.56 412 THR A CA 1
ATOM 3164 C C . THR A 1 412 ? 42.251 45.536 -90.956 1.00 58.56 412 THR A C 1
ATOM 3166 O O . THR A 1 412 ? 43.044 45.702 -91.876 1.00 58.56 412 THR A O 1
ATOM 3169 N N . THR A 1 413 ? 41.744 44.332 -90.668 1.00 59.09 413 THR A N 1
ATOM 3170 C CA . THR A 1 413 ? 42.031 43.137 -91.488 1.00 59.09 413 THR A CA 1
ATOM 3171 C C . THR A 1 413 ? 41.429 43.241 -92.887 1.00 59.09 413 THR A C 1
ATOM 3173 O O . THR A 1 413 ? 42.153 43.001 -93.845 1.00 59.09 413 THR A O 1
ATOM 3176 N N . LYS A 1 414 ? 40.182 43.714 -93.049 1.00 58.44 414 LYS A N 1
ATOM 3177 C CA . LYS A 1 414 ? 39.627 44.010 -94.387 1.00 58.44 414 LYS A CA 1
ATOM 3178 C C . LYS A 1 414 ? 40.458 45.045 -95.154 1.00 58.44 414 LYS A C 1
ATOM 3180 O O . LYS A 1 414 ? 40.696 44.861 -96.339 1.00 58.44 414 LYS A O 1
ATOM 3185 N N . LYS A 1 415 ? 40.944 46.097 -94.484 1.00 58.25 415 LYS A N 1
ATOM 3186 C CA . LYS A 1 415 ? 41.784 47.135 -95.107 1.00 58.25 415 LYS A CA 1
ATOM 3187 C C . LYS A 1 415 ? 43.180 46.613 -95.484 1.00 58.25 415 LYS A C 1
ATOM 3189 O O . LYS A 1 415 ? 43.713 47.020 -96.506 1.00 58.25 415 LYS A O 1
ATOM 3194 N N . LYS A 1 416 ? 43.753 45.684 -94.704 1.00 58.72 416 LYS A N 1
ATOM 3195 C CA . LYS A 1 416 ? 45.026 45.009 -95.025 1.00 58.72 416 LYS A CA 1
ATOM 3196 C C . LYS A 1 416 ? 44.889 44.020 -96.188 1.00 58.72 416 LYS A C 1
ATOM 3198 O O . LYS A 1 416 ? 45.783 43.962 -97.017 1.00 58.72 416 LYS A O 1
ATOM 3203 N N . VAL A 1 417 ? 43.771 43.294 -96.271 1.00 58.94 417 VAL A N 1
ATOM 3204 C CA . VAL A 1 417 ? 43.469 42.389 -97.396 1.00 58.94 417 VAL A CA 1
ATOM 3205 C C . VAL A 1 417 ? 43.189 43.182 -98.678 1.00 58.94 417 VAL A C 1
ATOM 3207 O O . VAL A 1 417 ? 43.720 42.835 -99.721 1.00 58.94 417 VAL A O 1
ATOM 3210 N N . ALA A 1 418 ? 42.458 44.299 -98.595 1.00 57.44 418 ALA A N 1
ATOM 3211 C CA . ALA A 1 418 ? 42.220 45.180 -99.743 1.00 57.44 418 ALA A CA 1
ATOM 3212 C C . ALA A 1 418 ? 43.491 45.894 -100.238 1.00 57.44 418 ALA A C 1
ATOM 3214 O O . ALA A 1 418 ? 43.615 46.144 -101.427 1.00 57.44 418 ALA A O 1
ATOM 3215 N N . LYS A 1 419 ? 44.444 46.206 -99.345 1.00 56.47 419 LYS A N 1
ATOM 3216 C CA . LYS A 1 419 ? 45.735 46.794 -99.736 1.00 56.47 419 LYS A CA 1
ATOM 3217 C C . LYS A 1 419 ? 46.679 45.760 -100.365 1.00 56.47 419 LYS A C 1
ATOM 3219 O O . LYS A 1 419 ? 47.428 46.111 -101.258 1.00 56.47 419 LYS A O 1
ATOM 3224 N N . LYS A 1 420 ? 46.606 44.496 -99.932 1.00 56.16 420 LYS A N 1
ATOM 3225 C CA . LYS A 1 420 ? 47.407 43.397 -100.494 1.00 56.16 420 LYS A CA 1
ATOM 3226 C C . LYS A 1 420 ? 46.885 42.906 -101.854 1.00 56.16 420 LYS A C 1
ATOM 3228 O O . LYS A 1 420 ? 47.667 42.415 -102.640 1.00 56.16 420 LYS A O 1
ATOM 3233 N N . ALA A 1 421 ? 45.596 43.087 -102.145 1.00 56.53 421 ALA A N 1
ATOM 3234 C CA . ALA A 1 421 ? 45.002 42.781 -103.453 1.00 56.53 421 ALA A CA 1
ATOM 3235 C C . ALA A 1 421 ? 45.182 43.898 -104.507 1.00 56.53 421 ALA A C 1
ATOM 3237 O O . ALA A 1 421 ? 44.637 43.788 -105.597 1.00 56.53 421 ALA A O 1
ATOM 3238 N N . ALA A 1 422 ? 45.877 44.990 -104.167 1.00 54.97 422 ALA A N 1
ATOM 3239 C CA . ALA A 1 422 ? 46.178 46.103 -105.072 1.00 54.97 422 ALA A CA 1
ATOM 3240 C C . ALA A 1 422 ? 47.683 46.208 -105.407 1.00 54.97 422 ALA A C 1
ATOM 3242 O O . ALA A 1 422 ? 48.089 47.158 -106.067 1.00 54.97 422 ALA A O 1
ATOM 3243 N N . GLU A 1 423 ? 48.497 45.264 -104.921 1.00 55.56 423 GLU A N 1
ATOM 3244 C CA . GLU A 1 423 ? 49.952 45.172 -105.139 1.00 55.56 423 GLU A CA 1
ATOM 3245 C C . GLU A 1 423 ? 50.366 43.834 -105.799 1.00 55.56 423 GLU A C 1
ATOM 3247 O O . GLU A 1 423 ? 51.556 43.541 -105.848 1.00 55.56 423 GLU A O 1
ATOM 3252 N N . ASP A 1 424 ? 49.406 43.062 -106.330 1.00 47.28 424 ASP A N 1
ATOM 3253 C CA . ASP A 1 424 ? 49.617 41.895 -107.210 1.00 47.28 424 ASP A CA 1
ATOM 3254 C C . ASP A 1 424 ? 48.980 42.147 -108.585 1.00 47.28 424 ASP A C 1
ATOM 3256 O O . ASP A 1 424 ? 47.839 42.677 -108.608 1.00 47.28 424 ASP A O 1
#